Protein AF-0000000087529672 (afdb_homodimer)

Structure (mmCIF, N/CA/C/O backbone):
data_AF-0000000087529672-model_v1
#
loop_
_entity.id
_entity.type
_entity.pdbx_description
1 polymer 'Uncharacterized protein'
#
loop_
_atom_site.group_PDB
_atom_site.id
_atom_site.type_symbol
_atom_site.label_atom_id
_atom_site.label_alt_id
_atom_site.label_comp_id
_atom_site.label_asym_id
_atom_site.label_entity_id
_atom_site.label_seq_id
_atom_site.pdbx_PDB_ins_code
_atom_site.Cartn_x
_atom_site.Cartn_y
_atom_site.Cartn_z
_atom_site.occupancy
_atom_site.B_iso_or_equiv
_atom_site.auth_seq_id
_atom_site.auth_comp_id
_atom_site.auth_asym_id
_atom_site.auth_atom_id
_atom_site.pdbx_PDB_model_num
ATOM 1 N N . MET A 1 1 ? 18.375 24.797 23.125 1 77.94 1 MET A N 1
ATOM 2 C CA . MET A 1 1 ? 17.422 24.328 22.141 1 77.94 1 MET A CA 1
ATOM 3 C C . MET A 1 1 ? 18 23.172 21.328 1 77.94 1 MET A C 1
ATOM 5 O O . MET A 1 1 ? 19.188 23.156 21.031 1 77.94 1 MET A O 1
ATOM 9 N N . LYS A 1 2 ? 17.219 22.125 21.172 1 87.06 2 LYS A N 1
ATOM 10 C CA . LYS A 1 2 ? 17.656 21 20.344 1 87.06 2 LYS A CA 1
ATOM 11 C C . LYS A 1 2 ? 18.016 21.453 18.938 1 87.06 2 LYS A C 1
ATOM 13 O O . LYS A 1 2 ? 17.453 22.422 18.422 1 87.06 2 LYS A O 1
ATOM 18 N N . PRO A 1 3 ? 19.125 20.812 18.406 1 95 3 PRO A N 1
ATOM 19 C CA . PRO A 1 3 ? 19.344 21.078 16.984 1 95 3 PRO A CA 1
ATOM 20 C C . PRO A 1 3 ? 18.078 20.875 16.141 1 95 3 PRO A C 1
ATOM 22 O O . PRO A 1 3 ? 17.266 20.016 16.469 1 95 3 PRO A O 1
ATOM 25 N N . LEU A 1 4 ? 17.969 21.703 15.203 1 95.12 4 LEU A N 1
ATOM 26 C CA . LEU A 1 4 ? 16.734 21.734 14.406 1 95.12 4 LEU A CA 1
ATOM 27 C C . LEU A 1 4 ? 16.422 20.344 13.859 1 95.12 4 LEU A C 1
ATOM 29 O O . LEU A 1 4 ? 15.258 19.922 13.906 1 95.12 4 LEU A O 1
ATOM 33 N N . SER A 1 5 ? 17.438 19.578 13.344 1 93.94 5 SER A N 1
ATOM 34 C CA . SER A 1 5 ? 17.234 18.25 12.789 1 93.94 5 SER A CA 1
ATOM 35 C C . SER A 1 5 ? 16.656 17.297 13.836 1 93.94 5 SER A C 1
ATOM 37 O O . SER A 1 5 ? 15.773 16.484 13.531 1 93.94 5 SER A O 1
ATOM 39 N N . LYS A 1 6 ? 17.094 17.391 15.008 1 94.19 6 LYS A N 1
ATOM 40 C CA . LYS A 1 6 ? 16.609 16.562 16.109 1 94.19 6 LYS A CA 1
ATOM 41 C C . LYS A 1 6 ? 15.234 17 16.578 1 94.19 6 LYS A C 1
ATOM 43 O O . LYS A 1 6 ? 14.391 16.172 16.906 1 94.19 6 LYS A O 1
ATOM 48 N N . ASP A 1 7 ? 15.047 18.297 16.625 1 95.88 7 ASP A N 1
ATOM 49 C CA . ASP A 1 7 ? 13.766 18.844 17.031 1 95.88 7 ASP A CA 1
ATOM 50 C C . ASP A 1 7 ? 12.648 18.406 16.094 1 95.88 7 ASP A C 1
ATOM 52 O O . ASP A 1 7 ? 11.547 18.078 16.531 1 95.88 7 ASP A O 1
ATOM 56 N N . LEU A 1 8 ? 12.922 18.391 14.82 1 96.31 8 LEU A N 1
ATOM 57 C CA . LEU A 1 8 ? 11.961 17.969 13.805 1 96.31 8 LEU A CA 1
ATOM 58 C C . LEU A 1 8 ? 11.508 16.531 14.031 1 96.31 8 LEU A C 1
ATOM 60 O O . LEU A 1 8 ? 10.375 16.172 13.711 1 96.31 8 LEU A O 1
ATOM 64 N N . GLN A 1 9 ? 12.352 15.734 14.578 1 95.06 9 GLN A N 1
ATOM 65 C CA . GLN A 1 9 ? 12.086 14.312 14.773 1 95.06 9 GLN A CA 1
ATOM 66 C C . GLN A 1 9 ? 11.477 14.047 16.141 1 95.06 9 GLN A C 1
ATOM 68 O O . GLN A 1 9 ? 11.094 12.914 16.453 1 95.06 9 GLN A O 1
ATOM 73 N N . THR A 1 10 ? 11.438 15.078 16.969 1 95.94 10 THR A N 1
ATOM 74 C CA . THR A 1 10 ? 10.898 14.945 18.312 1 95.94 10 THR A CA 1
ATOM 75 C C . THR A 1 10 ? 9.398 15.211 18.328 1 95.94 10 THR A C 1
ATOM 77 O O . THR A 1 10 ? 8.93 16.203 17.766 1 95.94 10 THR A O 1
ATOM 80 N N . PRO A 1 11 ? 8.648 14.273 18.984 1 96.69 11 PRO A N 1
ATOM 81 C CA . PRO A 1 11 ? 7.203 14.5 19.094 1 96.69 11 PRO A CA 1
ATOM 82 C C . PRO A 1 11 ? 6.859 15.859 19.703 1 96.69 11 PRO A C 1
ATOM 84 O O . PRO A 1 11 ? 7.598 16.375 20.547 1 96.69 11 PRO A O 1
ATOM 87 N N . LYS A 1 12 ? 5.801 16.438 19.234 1 97.62 12 LYS A N 1
ATOM 88 C CA . LYS A 1 12 ? 5.297 17.719 19.766 1 97.62 12 LYS A CA 1
ATOM 89 C C . LYS A 1 12 ? 4.074 17.5 20.641 1 97.62 12 LYS A C 1
ATOM 91 O O . LYS A 1 12 ? 3.227 16.656 20.344 1 97.62 12 LYS A O 1
ATOM 96 N N . LYS A 1 13 ? 3.969 18.391 21.641 1 96.5 13 LYS A N 1
ATOM 97 C CA . LYS A 1 13 ? 2.896 18.188 22.609 1 96.5 13 LYS A CA 1
ATOM 98 C C . LYS A 1 13 ? 1.911 19.359 22.594 1 96.5 13 LYS A C 1
ATOM 100 O O . LYS A 1 13 ? 0.89 19.328 23.281 1 96.5 13 LYS A O 1
ATOM 105 N N . SER A 1 14 ? 2.279 20.359 21.859 1 97.94 14 SER A N 1
ATOM 106 C CA . SER A 1 14 ? 1.397 21.516 21.781 1 97.94 14 SER A CA 1
ATOM 107 C C . SER A 1 14 ? 1.513 22.203 20.422 1 97.94 14 SER A C 1
ATOM 109 O O . SER A 1 14 ? 2.504 22.016 19.703 1 97.94 14 SER A O 1
ATOM 111 N N . LEU A 1 15 ? 0.518 22.969 20.109 1 98.38 15 LEU A N 1
ATOM 112 C CA . LEU A 1 15 ? 0.558 23.75 18.875 1 98.38 15 LEU A CA 1
ATOM 113 C C . LEU A 1 15 ? 1.684 24.781 18.922 1 98.38 15 LEU A C 1
ATOM 115 O O . LEU A 1 15 ? 2.281 25.094 17.875 1 98.38 15 LEU A O 1
ATOM 119 N N . GLU A 1 16 ? 1.915 25.234 20.062 1 98.12 16 GLU A N 1
ATOM 120 C CA . GLU A 1 16 ? 3.006 26.203 20.234 1 98.12 16 GLU A CA 1
ATOM 121 C C . GLU A 1 16 ? 4.344 25.578 19.844 1 98.12 16 GLU A C 1
ATOM 123 O O . GLU A 1 16 ? 5.176 26.234 19.203 1 98.12 16 GLU A O 1
ATOM 128 N N . GLU A 1 17 ? 4.535 24.344 20.234 1 98.25 17 GLU A N 1
ATOM 129 C CA . GLU A 1 17 ? 5.762 23.656 19.859 1 98.25 17 GLU A CA 1
ATOM 130 C C . GLU A 1 17 ? 5.859 23.5 18.344 1 98.25 17 GLU A C 1
ATOM 132 O O . GLU A 1 17 ? 6.945 23.641 17.766 1 98.25 17 GLU A O 1
ATOM 137 N N . PHE A 1 18 ? 4.773 23.266 17.75 1 98.69 18 PHE A N 1
ATOM 138 C CA . PHE A 1 18 ? 4.73 23.188 16.297 1 98.69 18 PHE A CA 1
ATOM 139 C C . PHE A 1 18 ? 5.059 24.547 15.664 1 98.69 18 PHE A C 1
ATOM 141 O O . PHE A 1 18 ? 5.816 24.609 14.695 1 98.69 18 PHE A O 1
ATOM 148 N N . SER A 1 19 ? 4.457 25.578 16.188 1 98.69 19 SER A N 1
ATOM 149 C CA . SER A 1 19 ? 4.723 26.922 15.695 1 98.69 19 SER A CA 1
ATOM 150 C C . SER A 1 19 ? 6.203 27.266 15.805 1 98.69 19 SER A C 1
ATOM 152 O O . SER A 1 19 ? 6.793 27.812 14.875 1 98.69 19 SER A O 1
ATOM 154 N N . ASN A 1 20 ? 6.746 26.938 16.906 1 98.19 20 ASN A N 1
ATOM 155 C CA . ASN A 1 20 ? 8.148 27.266 17.156 1 98.19 20 ASN A CA 1
ATOM 156 C C . ASN A 1 20 ? 9.07 26.562 16.156 1 98.19 20 ASN A C 1
ATOM 158 O O . ASN A 1 20 ? 9.953 27.188 15.578 1 98.19 20 ASN A O 1
ATOM 162 N N . VAL A 1 21 ? 8.875 25.281 16 1 98.19 21 VAL A N 1
ATOM 163 C CA . VAL A 1 21 ? 9.742 24.547 15.094 1 98.19 21 VAL A CA 1
ATOM 164 C C . VAL A 1 21 ? 9.531 25.047 13.664 1 98.19 21 VAL A C 1
ATOM 166 O O . VAL A 1 21 ? 10.477 25.094 12.867 1 98.19 21 VAL A O 1
ATOM 169 N N . THR A 1 22 ? 8.336 25.422 13.312 1 98.69 22 THR A N 1
ATOM 170 C CA . THR A 1 22 ? 8.031 25.984 12 1 98.69 22 THR A CA 1
ATOM 171 C C . THR A 1 22 ? 8.82 27.266 11.758 1 98.69 22 THR A C 1
ATOM 173 O O . THR A 1 22 ? 9.453 27.406 10.711 1 98.69 22 THR A O 1
ATOM 176 N N . LYS A 1 23 ? 8.805 28.109 12.703 1 98.31 23 LYS A N 1
ATOM 177 C CA . LYS A 1 23 ? 9.539 29.375 12.594 1 98.31 23 LYS A CA 1
ATOM 178 C C . LYS A 1 23 ? 11.031 29.125 12.422 1 98.31 23 LYS A C 1
ATOM 180 O O . LYS A 1 23 ? 11.695 29.828 11.648 1 98.31 23 LYS A O 1
ATOM 185 N N . ARG A 1 24 ? 11.469 28.156 13.117 1 97.88 24 ARG A N 1
ATOM 186 C CA . ARG A 1 24 ? 12.883 27.828 12.984 1 97.88 24 ARG A CA 1
ATOM 187 C C . ARG A 1 24 ? 13.203 27.359 11.578 1 97.88 24 ARG A C 1
ATOM 189 O O . ARG A 1 24 ? 14.234 27.734 11.008 1 97.88 24 ARG A O 1
ATOM 196 N N . VAL A 1 25 ? 12.383 26.531 11.039 1 98.06 25 VAL A N 1
ATOM 197 C CA . VAL A 1 25 ? 12.602 26.047 9.68 1 98.06 25 VAL A CA 1
ATOM 198 C C . VAL A 1 25 ? 12.539 27.219 8.695 1 98.06 25 VAL A C 1
ATOM 200 O O . VAL A 1 25 ? 13.422 27.359 7.848 1 98.06 25 VAL A O 1
ATOM 203 N N . LEU A 1 26 ? 11.5 28.016 8.82 1 98.19 26 LEU A N 1
ATOM 204 C CA . LEU A 1 26 ? 11.32 29.156 7.926 1 98.19 26 LEU A CA 1
ATOM 205 C C . LEU A 1 26 ? 12.516 30.109 8 1 98.19 26 LEU A C 1
ATOM 207 O O . LEU A 1 26 ? 12.93 30.656 6.984 1 98.19 26 LEU A O 1
ATOM 211 N N . GLY A 1 27 ? 13.031 30.266 9.164 1 96.62 27 GLY A N 1
ATOM 212 C CA . GLY A 1 27 ? 14.203 31.109 9.352 1 96.62 27 GLY A CA 1
ATOM 213 C C . GLY A 1 27 ? 15.453 30.547 8.711 1 96.62 27 GLY A C 1
ATOM 214 O O . GLY A 1 27 ? 16.359 31.281 8.344 1 96.62 27 GLY A O 1
ATOM 215 N N . HIS A 1 28 ? 15.492 29.25 8.531 1 95.5 28 HIS A N 1
ATOM 216 C CA . HIS A 1 28 ? 16.672 28.562 8.008 1 95.5 28 HIS A CA 1
ATOM 217 C C . HIS A 1 28 ? 16.594 28.422 6.492 1 95.5 28 HIS A C 1
ATOM 219 O O . HIS A 1 28 ? 17.609 28.203 5.836 1 95.5 28 HIS A O 1
ATOM 225 N N . LEU A 1 29 ? 15.453 28.5 5.902 1 95.38 29 LEU A N 1
ATOM 226 C CA . LEU A 1 29 ? 15.203 28.172 4.504 1 95.38 29 LEU A CA 1
ATOM 227 C C . LEU A 1 29 ? 16.031 29.078 3.586 1 95.38 29 LEU A C 1
ATOM 229 O O . LEU A 1 29 ? 16.641 28.594 2.623 1 95.38 29 LEU A O 1
ATOM 233 N N . PRO A 1 30 ? 16.156 30.422 3.898 1 94 30 PRO A N 1
ATOM 234 C CA . PRO A 1 30 ? 16.938 31.297 3.01 1 94 30 PRO A CA 1
ATOM 235 C C . PRO A 1 30 ? 18.406 30.875 2.922 1 94 30 PRO A C 1
ATOM 237 O O . PRO A 1 30 ? 19.047 31.109 1.896 1 94 30 PRO A O 1
ATOM 240 N N . ASP A 1 31 ? 18.875 30.219 3.885 1 93.25 31 ASP A N 1
ATOM 241 C CA . ASP A 1 31 ? 20.281 29.828 3.932 1 93.25 31 ASP A CA 1
ATOM 242 C C . ASP A 1 31 ? 20.516 28.5 3.236 1 93.25 31 ASP A C 1
ATOM 244 O O . ASP A 1 31 ? 21.625 28.203 2.779 1 93.25 31 ASP A O 1
ATOM 248 N N . ILE A 1 32 ? 19.5 27.688 3.186 1 93.31 32 ILE A N 1
ATOM 249 C CA . ILE A 1 32 ? 19.672 26.328 2.701 1 93.31 32 ILE A CA 1
ATOM 250 C C . ILE A 1 32 ? 19.25 26.234 1.235 1 93.31 32 ILE A C 1
ATOM 252 O O . ILE A 1 32 ? 19.828 25.469 0.463 1 93.31 32 ILE A O 1
ATOM 256 N N . VAL A 1 33 ? 18.328 27 0.812 1 96.06 33 VAL A N 1
ATOM 257 C CA . VAL A 1 33 ? 17.719 26.875 -0.513 1 96.06 33 VAL A CA 1
ATOM 258 C C . VAL A 1 33 ? 18.516 27.719 -1.518 1 96.06 33 VAL A C 1
ATOM 260 O O . VAL A 1 33 ? 18.719 28.906 -1.316 1 96.06 33 VAL A O 1
ATOM 263 N N . SER A 1 34 ? 18.922 27.094 -2.562 1 95.81 34 SER A N 1
ATOM 264 C CA . SER A 1 34 ? 19.688 27.766 -3.611 1 95.81 34 SER A CA 1
ATOM 265 C C . SER A 1 34 ? 18.812 28.047 -4.832 1 95.81 34 SER A C 1
ATOM 267 O O . SER A 1 34 ? 19.031 29.016 -5.555 1 95.81 34 SER A O 1
ATOM 269 N N . GLU A 1 35 ? 17.859 27.141 -5.078 1 95.25 35 GLU A N 1
ATOM 270 C CA . GLU A 1 35 ? 17.031 27.25 -6.273 1 95.25 35 GLU A CA 1
ATOM 271 C C . GLU A 1 35 ? 15.562 26.953 -5.961 1 95.25 35 GLU A C 1
ATOM 273 O O . GLU A 1 35 ? 15.258 26.234 -5.008 1 95.25 35 GLU A O 1
ATOM 278 N N . ARG A 1 36 ? 14.766 27.562 -6.73 1 95.81 36 ARG A N 1
ATOM 279 C CA . ARG A 1 36 ? 13.32 27.359 -6.688 1 95.81 36 ARG A CA 1
ATOM 280 C C . ARG A 1 36 ? 12.75 27.141 -8.086 1 95.81 36 ARG A C 1
ATOM 282 O O . ARG A 1 36 ? 13.094 27.875 -9.016 1 95.81 36 ARG A O 1
ATOM 289 N N . ALA A 1 37 ? 11.984 26.109 -8.188 1 96.62 37 ALA A N 1
ATOM 290 C CA . ALA A 1 37 ? 11.312 25.844 -9.461 1 96.62 37 ALA A CA 1
ATOM 291 C C . ALA A 1 37 ? 9.797 25.781 -9.289 1 96.62 37 ALA A C 1
ATOM 293 O O . ALA A 1 37 ? 9.289 24.984 -8.508 1 96.62 37 ALA A O 1
ATOM 294 N N . ALA A 1 38 ? 9.094 26.656 -10.016 1 96.75 38 ALA A N 1
ATOM 295 C CA . ALA A 1 38 ? 7.637 26.672 -9.953 1 96.75 38 ALA A CA 1
ATOM 296 C C . ALA A 1 38 ? 7.027 25.766 -11.016 1 96.75 38 ALA A C 1
ATOM 298 O O . ALA A 1 38 ? 7.512 25.719 -12.148 1 96.75 38 ALA A O 1
ATOM 299 N N . THR A 1 39 ? 6.055 24.938 -10.594 1 96.75 39 THR A N 1
ATOM 300 C CA . THR A 1 39 ? 5.371 24.047 -11.531 1 96.75 39 THR A CA 1
ATOM 301 C C . THR A 1 39 ? 3.947 23.766 -11.055 1 96.75 39 THR A C 1
ATOM 303 O O . THR A 1 39 ? 3.742 23.328 -9.922 1 96.75 39 THR A O 1
ATOM 306 N N . ARG A 1 40 ? 2.883 24.016 -11.758 1 95.44 40 ARG A N 1
ATOM 307 C CA . ARG A 1 40 ? 1.481 23.656 -11.57 1 95.44 40 ARG A CA 1
ATOM 308 C C . ARG A 1 40 ? 0.99 24.078 -10.188 1 95.44 40 ARG A C 1
ATOM 310 O O . ARG A 1 40 ? 0.337 23.297 -9.492 1 95.44 40 ARG A O 1
ATOM 317 N N . GLY A 1 41 ? 1.46 25.234 -9.742 1 96.62 41 GLY A N 1
ATOM 318 C CA . GLY A 1 41 ? 0.983 25.797 -8.492 1 96.62 41 GLY A CA 1
ATOM 319 C C . GLY A 1 41 ? 1.813 25.375 -7.293 1 96.62 41 GLY A C 1
ATOM 320 O O . GLY A 1 41 ? 1.481 25.703 -6.152 1 96.62 41 GLY A O 1
ATOM 321 N N . TYR A 1 42 ? 2.902 24.672 -7.586 1 98.12 42 TYR A N 1
ATOM 322 C CA . TYR A 1 42 ? 3.811 24.219 -6.535 1 98.12 42 TYR A CA 1
ATOM 323 C C . TYR A 1 42 ? 5.211 24.781 -6.754 1 98.12 42 TYR A C 1
ATOM 325 O O . TYR A 1 42 ? 5.551 25.219 -7.855 1 98.12 42 TYR A O 1
ATOM 333 N N . ILE A 1 43 ? 5.953 24.781 -5.688 1 97.94 43 ILE A N 1
ATOM 334 C CA . ILE A 1 43 ? 7.355 25.188 -5.73 1 97.94 43 ILE A CA 1
ATOM 335 C C . ILE A 1 43 ? 8.234 24.047 -5.246 1 97.94 43 ILE A C 1
ATOM 337 O O . ILE A 1 43 ? 7.973 23.438 -4.199 1 97.94 43 ILE A O 1
ATOM 341 N N . ILE A 1 44 ? 9.188 23.719 -6.043 1 97.62 44 ILE A N 1
ATOM 342 C CA . ILE A 1 44 ? 10.195 22.75 -5.637 1 97.62 44 ILE A CA 1
ATOM 343 C C . ILE A 1 44 ? 11.461 23.469 -5.188 1 97.62 44 ILE A C 1
ATOM 345 O O . ILE A 1 44 ? 12.062 24.219 -5.961 1 97.62 44 ILE A O 1
ATOM 349 N N . LEU A 1 45 ? 11.789 23.281 -3.957 1 97.06 45 LEU A N 1
ATOM 350 C CA . LEU A 1 45 ? 13 23.891 -3.398 1 97.06 45 LEU A CA 1
ATOM 351 C C . LEU A 1 45 ? 14.18 22.922 -3.521 1 97.06 45 LEU A C 1
ATOM 353 O O . LEU A 1 45 ? 14.031 21.719 -3.328 1 97.06 45 LEU A O 1
ATOM 357 N N . SER A 1 46 ? 15.336 23.453 -3.85 1 96.69 46 SER A N 1
ATOM 358 C CA . SER A 1 46 ? 16.531 22.625 -3.91 1 96.69 46 SER A CA 1
ATOM 359 C C . SER A 1 46 ? 17.75 23.359 -3.346 1 96.69 46 SER A C 1
ATOM 361 O O . SER A 1 46 ? 17.75 24.594 -3.268 1 96.69 46 SER A O 1
ATOM 363 N N . SER A 1 47 ? 18.594 22.594 -2.807 1 94.75 47 SER A N 1
ATOM 364 C CA . SER A 1 47 ? 19.891 23.047 -2.324 1 94.75 47 SER A CA 1
ATOM 365 C C . SER A 1 47 ? 21.031 22.453 -3.148 1 94.75 47 SER A C 1
ATOM 367 O O . SER A 1 47 ? 21.094 21.234 -3.33 1 94.75 47 SER A O 1
ATOM 369 N N . VAL A 1 48 ? 21.828 23.344 -3.688 1 91.31 48 VAL A N 1
ATOM 370 C CA . VAL A 1 48 ? 23 22.891 -4.445 1 91.31 48 VAL A CA 1
ATOM 371 C C . VAL A 1 48 ? 24.281 23.219 -3.678 1 91.31 48 VAL A C 1
ATOM 373 O O . VAL A 1 48 ? 24.609 24.391 -3.482 1 91.31 48 VAL A O 1
ATOM 376 N N . VAL A 1 49 ? 24.938 22.219 -3.207 1 85.19 49 VAL A N 1
ATOM 377 C CA . VAL A 1 49 ? 26.188 22.406 -2.482 1 85.19 49 VAL A CA 1
ATOM 378 C C . VAL A 1 49 ? 27.266 21.516 -3.104 1 85.19 49 VAL A C 1
ATOM 380 O O . VAL A 1 49 ? 27.125 20.297 -3.16 1 85.19 49 VAL A O 1
ATOM 383 N N . ALA A 1 50 ? 28.344 22.078 -3.529 1 87.62 50 ALA A N 1
ATOM 384 C CA . ALA A 1 50 ? 29.516 21.391 -4.078 1 87.62 50 ALA A CA 1
ATOM 385 C C . ALA A 1 50 ? 29.109 20.375 -5.137 1 87.62 50 ALA A C 1
ATOM 387 O O . ALA A 1 50 ? 29.547 19.219 -5.094 1 87.62 50 ALA A O 1
ATOM 388 N N . GLY A 1 51 ? 28.156 20.719 -5.941 1 84.38 51 GLY A N 1
ATOM 389 C CA . GLY A 1 51 ? 27.781 19.891 -7.078 1 84.38 51 GLY A CA 1
ATOM 390 C C . GLY A 1 51 ? 26.703 18.875 -6.75 1 84.38 51 GLY A C 1
ATOM 391 O O . GLY A 1 51 ? 26.234 18.156 -7.633 1 84.38 51 GLY A O 1
ATOM 392 N N . THR A 1 52 ? 26.375 18.719 -5.465 1 86.62 52 THR A N 1
ATOM 393 C CA . THR A 1 52 ? 25.297 17.812 -5.062 1 86.62 52 THR A CA 1
ATOM 394 C C . THR A 1 52 ? 24 18.562 -4.816 1 86.62 52 THR A C 1
ATOM 396 O O . THR A 1 52 ? 24 19.625 -4.176 1 86.62 52 THR A O 1
ATOM 399 N N . SER A 1 53 ? 22.969 18.031 -5.426 1 90.5 53 SER A N 1
ATOM 400 C CA . SER A 1 53 ? 21.672 18.672 -5.273 1 90.5 53 SER A CA 1
ATOM 401 C C . SER A 1 53 ? 20.75 17.859 -4.363 1 90.5 53 SER A C 1
ATOM 403 O O . SER A 1 53 ? 20.719 16.641 -4.449 1 90.5 53 SER A O 1
ATOM 405 N N . LYS A 1 54 ? 20.172 18.578 -3.408 1 91.94 54 LYS A N 1
ATOM 406 C CA . LYS A 1 54 ? 19.109 18.016 -2.582 1 91.94 54 LYS A CA 1
ATOM 407 C C . LYS A 1 54 ? 17.781 18.734 -2.84 1 91.94 54 LYS A C 1
ATOM 409 O O . LYS A 1 54 ? 17.75 19.953 -3.006 1 91.94 54 LYS A O 1
ATOM 414 N N . PHE A 1 55 ? 16.75 17.969 -2.963 1 94.44 55 PHE A N 1
ATOM 415 C CA . PHE A 1 55 ? 15.445 18.531 -3.268 1 94.44 55 PHE A CA 1
ATOM 416 C C . PHE A 1 55 ? 14.477 18.328 -2.105 1 94.44 55 PHE A C 1
ATOM 418 O O . PHE A 1 55 ? 14.516 17.281 -1.44 1 94.44 55 PHE A O 1
ATOM 425 N N . ALA A 1 56 ? 13.68 19.297 -1.89 1 95.12 56 ALA A N 1
ATOM 426 C CA . ALA A 1 56 ? 12.586 19.141 -0.94 1 95.12 56 ALA A CA 1
ATOM 427 C C . ALA A 1 56 ? 11.297 18.734 -1.653 1 95.12 56 ALA A C 1
ATOM 429 O O . ALA A 1 56 ? 11.195 18.859 -2.877 1 95.12 56 ALA A O 1
ATOM 430 N N . ARG A 1 57 ? 10.375 18.266 -0.888 1 95.31 57 ARG A N 1
ATOM 431 C CA . ARG A 1 57 ? 9.031 18 -1.395 1 95.31 57 ARG A CA 1
ATOM 432 C C . ARG A 1 57 ? 8.398 19.266 -1.964 1 95.31 57 ARG A C 1
ATOM 434 O O . ARG A 1 57 ? 8.695 20.375 -1.508 1 95.31 57 ARG A O 1
ATOM 441 N N . PRO A 1 58 ? 7.586 19.125 -2.943 1 97.56 58 PRO A N 1
ATOM 442 C CA . PRO A 1 58 ? 6.906 20.297 -3.486 1 97.56 58 PRO A CA 1
ATOM 443 C C . PRO A 1 58 ? 5.957 20.953 -2.48 1 97.56 58 PRO A C 1
ATOM 445 O O . PRO A 1 58 ? 5.285 20.25 -1.72 1 97.56 58 PRO A O 1
ATOM 448 N N . ILE A 1 59 ? 5.914 22.219 -2.549 1 97.69 59 ILE A N 1
ATOM 449 C CA . ILE A 1 59 ? 5.074 22.969 -1.621 1 97.69 59 ILE A CA 1
ATOM 450 C C . ILE A 1 59 ? 4.051 23.781 -2.402 1 97.69 59 ILE A C 1
ATOM 452 O O . ILE A 1 59 ? 4.371 24.359 -3.441 1 97.69 59 ILE A O 1
ATOM 456 N N . ASN A 1 60 ? 2.822 23.75 -2.002 1 98.38 60 ASN A N 1
ATOM 457 C CA . ASN A 1 60 ? 1.764 24.547 -2.604 1 98.38 60 ASN A CA 1
ATOM 458 C C . ASN A 1 60 ? 1.972 26.031 -2.344 1 98.38 60 ASN A C 1
ATOM 460 O O . ASN A 1 60 ? 1.937 26.484 -1.194 1 98.38 60 ASN A O 1
ATOM 464 N N . GLU A 1 61 ? 2.098 26.797 -3.391 1 97.06 61 GLU A N 1
ATOM 465 C CA . GLU A 1 61 ? 2.479 28.203 -3.279 1 97.06 61 GLU A CA 1
ATOM 466 C C . GLU A 1 61 ? 1.352 29.031 -2.674 1 97.06 61 GLU A C 1
ATOM 468 O O . GLU A 1 61 ? 1.602 30.062 -2.055 1 97.06 61 GLU A O 1
ATOM 473 N N . LYS A 1 62 ? 0.174 28.625 -2.846 1 97.38 62 LYS A N 1
ATOM 474 C CA . LYS A 1 62 ? -0.976 29.375 -2.365 1 97.38 62 LYS A CA 1
ATOM 475 C C . LYS A 1 62 ? -1.192 29.172 -0.87 1 97.38 62 LYS A C 1
ATOM 477 O O . LYS A 1 62 ? -1.766 30.016 -0.191 1 97.38 62 LYS A O 1
ATOM 482 N N . LEU A 1 63 ? -0.735 28.062 -0.358 1 98.62 63 LEU A N 1
ATOM 483 C CA . LEU A 1 63 ? -1.011 27.719 1.03 1 98.62 63 LEU A CA 1
ATOM 484 C C . LEU A 1 63 ? 0.199 28 1.915 1 98.62 63 LEU A C 1
ATOM 486 O O . LEU A 1 63 ? 0.052 28.5 3.033 1 98.62 63 LEU A O 1
ATOM 490 N N . PHE A 1 64 ? 1.334 27.766 1.435 1 98.81 64 PHE A N 1
ATOM 491 C CA . PHE A 1 64 ? 2.539 27.812 2.254 1 98.81 64 PHE A CA 1
ATOM 492 C C . PHE A 1 64 ? 2.949 29.266 2.521 1 98.81 64 PHE A C 1
ATOM 494 O O . PHE A 1 64 ? 3.033 30.062 1.594 1 98.81 64 PHE A O 1
ATOM 501 N N . ILE A 1 65 ? 3.184 29.531 3.742 1 98.69 65 ILE A N 1
ATOM 502 C CA . ILE A 1 65 ? 3.645 30.844 4.16 1 98.69 65 ILE A CA 1
ATOM 503 C C . ILE A 1 65 ? 5.164 30.828 4.328 1 98.69 65 ILE A C 1
ATOM 505 O O . ILE A 1 65 ? 5.68 30.25 5.281 1 98.69 65 ILE A O 1
ATOM 509 N N . PHE A 1 66 ? 5.855 31.578 3.557 1 97.38 66 PHE A N 1
ATOM 510 C CA . PHE A 1 66 ? 7.309 31.469 3.502 1 97.38 66 PHE A CA 1
ATOM 511 C C . PHE A 1 66 ? 7.957 32.375 4.547 1 97.38 66 PHE A C 1
ATOM 513 O O . PHE A 1 66 ? 9.031 32.062 5.062 1 97.38 66 PHE A O 1
ATOM 520 N N . GLU A 1 67 ? 7.328 33.438 4.773 1 97.06 67 GLU A N 1
ATOM 521 C CA . GLU A 1 67 ? 7.953 34.438 5.648 1 97.06 67 GLU A CA 1
ATOM 522 C C . GLU A 1 67 ? 7.594 34.188 7.109 1 97.06 67 GLU A C 1
ATOM 524 O O . GLU A 1 67 ? 6.414 34.094 7.457 1 97.06 67 GLU A O 1
ATOM 529 N N . CYS A 1 68 ? 8.586 34.188 7.898 1 97.12 68 CYS A N 1
ATOM 530 C CA . CYS A 1 68 ? 8.43 33.875 9.32 1 97.12 68 CYS A CA 1
ATOM 531 C C . CYS A 1 68 ? 7.461 34.844 9.977 1 97.12 68 CYS A C 1
ATOM 533 O O . CYS A 1 68 ? 6.582 34.438 10.734 1 97.12 68 CYS A O 1
ATOM 535 N N . SER A 1 69 ? 7.613 36.125 9.703 1 97.31 69 SER A N 1
ATOM 536 C CA . SER A 1 69 ? 6.762 37.125 10.312 1 97.31 69 SER A CA 1
ATOM 537 C C . SER A 1 69 ? 5.309 36.969 9.875 1 97.31 69 SER A C 1
ATOM 539 O O . SER A 1 69 ? 4.395 37.094 10.688 1 97.31 69 SER A O 1
ATOM 541 N N . ALA A 1 70 ? 5.141 36.719 8.625 1 98.38 70 ALA A N 1
ATOM 542 C CA . ALA A 1 70 ? 3.793 36.469 8.109 1 98.38 70 ALA A CA 1
ATOM 543 C C . ALA A 1 70 ? 3.162 35.25 8.758 1 98.38 70 ALA A C 1
ATOM 545 O O . ALA A 1 70 ? 1.98 35.25 9.109 1 98.38 70 ALA A O 1
ATOM 546 N N . PHE A 1 71 ? 3.98 34.219 8.953 1 98.81 71 PHE A N 1
ATOM 547 C CA . PHE A 1 71 ? 3.486 33 9.594 1 98.81 71 PHE A CA 1
ATOM 548 C C . PHE A 1 71 ? 3.051 33.281 11.031 1 98.81 71 PHE A C 1
ATOM 550 O O . PHE A 1 71 ? 2.002 32.812 11.469 1 98.81 71 PHE A O 1
ATOM 557 N N . ASP A 1 72 ? 3.846 34.031 11.695 1 98.25 72 ASP A N 1
ATOM 558 C CA . ASP A 1 72 ? 3.539 34.344 13.078 1 98.25 72 ASP A CA 1
ATOM 559 C C . ASP A 1 72 ? 2.189 35.062 13.195 1 98.25 72 ASP A C 1
ATOM 561 O O . ASP A 1 72 ? 1.399 34.75 14.086 1 98.25 72 ASP A O 1
ATOM 565 N N . LEU A 1 73 ? 1.956 35.969 12.312 1 98.5 73 LEU A N 1
ATOM 566 C CA . LEU A 1 73 ? 0.697 36.688 12.297 1 98.5 73 LEU A CA 1
ATOM 567 C C . LEU A 1 73 ? -0.472 35.75 11.984 1 98.5 73 LEU A C 1
ATOM 569 O O . LEU A 1 73 ? -1.501 35.812 12.656 1 98.5 73 LEU A O 1
ATOM 573 N N . GLU A 1 74 ? -0.338 34.969 10.992 1 98.81 74 GLU A N 1
ATOM 574 C CA . GLU A 1 74 ? -1.405 34.062 10.594 1 98.81 74 GLU A CA 1
ATOM 575 C C . GLU A 1 74 ? -1.66 33 11.664 1 98.81 74 GLU A C 1
ATOM 577 O O . GLU A 1 74 ? -2.797 32.562 11.859 1 98.81 74 GLU A O 1
ATOM 582 N N . TYR A 1 75 ? -0.591 32.625 12.344 1 98.81 75 TYR A N 1
ATOM 583 C CA . TYR A 1 75 ? -0.729 31.656 13.422 1 98.81 75 TYR A CA 1
ATOM 584 C C . TYR A 1 75 ? -1.566 32.219 14.562 1 98.81 75 TYR A C 1
ATOM 586 O O . TYR A 1 75 ? -2.416 31.531 15.125 1 98.81 75 TYR A O 1
ATOM 594 N N . LYS A 1 76 ? -1.328 33.438 14.914 1 98.62 76 LYS A N 1
ATOM 595 C CA . LYS A 1 76 ? -2.131 34.094 15.938 1 98.62 76 LYS A CA 1
ATOM 596 C C . LYS A 1 76 ? -3.596 34.188 15.523 1 98.62 76 LYS A C 1
ATOM 598 O O . LYS A 1 76 ? -4.492 33.969 16.344 1 98.62 76 LYS A O 1
ATOM 603 N N . LYS A 1 77 ? -3.814 34.531 14.297 1 98.69 77 LYS A N 1
ATOM 604 C CA . LYS A 1 77 ? -5.176 34.531 13.773 1 98.69 77 LYS A CA 1
ATOM 605 C C . LYS A 1 77 ? -5.809 33.156 13.859 1 98.69 77 LYS A C 1
ATOM 607 O O . LYS A 1 77 ? -6.977 33.031 14.227 1 98.69 77 LYS A O 1
ATOM 612 N N . PHE A 1 78 ? -5.035 32.188 13.516 1 98.75 78 PHE A N 1
ATOM 613 C CA . PHE A 1 78 ? -5.477 30.812 13.555 1 98.75 78 PHE A CA 1
ATOM 614 C C . PHE A 1 78 ? -5.945 30.438 14.961 1 98.75 78 PHE A C 1
ATOM 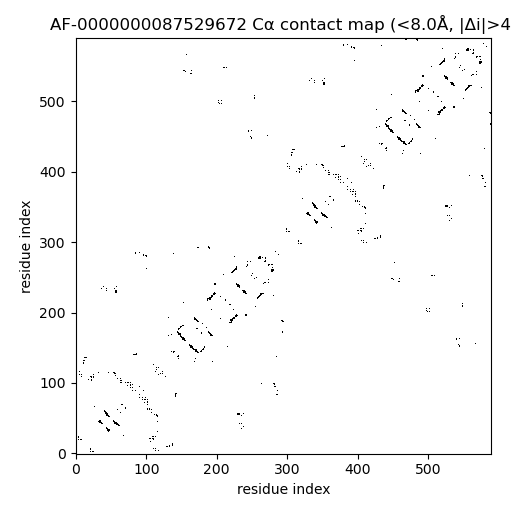616 O O . PHE A 1 78 ? -7.016 29.844 15.125 1 98.75 78 PHE A O 1
ATOM 623 N N . LEU A 1 79 ? -5.16 30.797 15.938 1 98.5 79 LEU A N 1
ATOM 624 C CA . LEU A 1 79 ? -5.539 30.5 17.312 1 98.5 79 LEU A CA 1
ATOM 625 C C . LEU A 1 79 ? -6.848 31.203 17.688 1 98.5 79 LEU A C 1
ATOM 627 O O . LEU A 1 79 ? -7.691 30.641 18.375 1 98.5 79 LEU A O 1
ATOM 631 N N . SER A 1 80 ? -6.953 32.406 17.203 1 98.25 80 SER A N 1
ATOM 632 C CA . SER A 1 80 ? -8.188 33.156 17.422 1 98.25 80 SER A CA 1
ATOM 633 C C . SER A 1 80 ? -9.375 32.469 16.766 1 98.25 80 SER A C 1
ATOM 635 O O . SER A 1 80 ? -10.469 32.406 17.328 1 98.25 80 SER A O 1
ATOM 637 N N . ILE A 1 81 ? -9.195 32.031 15.602 1 98.62 81 ILE A N 1
ATOM 638 C CA . ILE A 1 81 ? -10.242 31.328 14.859 1 98.62 81 ILE A CA 1
ATOM 639 C C . ILE A 1 81 ? -10.648 30.062 15.594 1 98.62 81 ILE A C 1
ATOM 641 O O . ILE A 1 81 ? -11.836 29.734 15.688 1 98.62 81 ILE A O 1
ATOM 645 N N . ILE A 1 82 ? -9.672 29.312 16.125 1 98.06 82 ILE A N 1
ATOM 646 C CA . ILE A 1 82 ? -9.961 28.141 16.922 1 98.06 82 ILE A CA 1
ATOM 647 C C . ILE A 1 82 ? -10.898 28.5 18.078 1 98.06 82 ILE A C 1
ATOM 649 O O . ILE A 1 82 ? -11.852 27.781 18.359 1 98.06 82 ILE A O 1
ATOM 653 N N . GLY A 1 83 ? -10.609 29.625 18.688 1 97.06 83 GLY A N 1
ATOM 654 C CA . GLY A 1 83 ? -11.492 30.109 19.734 1 97.06 83 GLY A CA 1
ATOM 655 C C . GLY A 1 83 ? -12.906 30.391 19.25 1 97.06 83 GLY A C 1
ATOM 656 O O . GLY A 1 83 ? -13.875 30.062 19.938 1 97.06 83 GLY A O 1
ATOM 657 N N . LYS A 1 84 ? -12.984 30.953 18.078 1 97.38 84 LYS A N 1
ATOM 658 C CA . LYS A 1 84 ? -14.289 31.234 17.469 1 97.38 84 LYS A CA 1
ATOM 659 C C . LYS A 1 84 ? -15.062 29.938 17.234 1 97.38 84 LYS A C 1
ATOM 661 O O . LYS A 1 84 ? -16.266 29.875 17.5 1 97.38 84 LYS A O 1
ATOM 666 N N . ILE A 1 85 ? -14.391 28.984 16.75 1 97.56 85 ILE A N 1
ATOM 667 C CA . ILE A 1 85 ? -15.008 27.703 16.422 1 97.56 85 ILE A CA 1
ATOM 668 C C . ILE A 1 85 ? -15.516 27.047 17.703 1 97.56 85 ILE A C 1
ATOM 670 O O . ILE A 1 85 ? -16.641 26.531 17.75 1 97.56 85 ILE A O 1
ATOM 674 N N . LYS A 1 86 ? -14.758 27.094 18.719 1 93.88 86 LYS A N 1
ATOM 675 C CA . LYS A 1 86 ? -15.133 26.531 20.016 1 93.88 86 LYS A CA 1
ATOM 676 C C . LYS A 1 86 ? -16.391 27.203 20.547 1 93.88 86 LYS A C 1
ATOM 678 O O . LYS A 1 86 ? -17.234 26.547 21.156 1 93.88 86 LYS A O 1
ATOM 683 N N . ALA A 1 87 ? -16.453 28.469 20.281 1 94.06 87 ALA A N 1
ATOM 684 C CA . ALA A 1 87 ? -17.594 29.25 20.75 1 94.06 87 ALA A CA 1
ATOM 685 C C . ALA A 1 87 ? -18.781 29.141 19.797 1 94.06 87 ALA A C 1
ATOM 687 O O . ALA A 1 87 ? -19.797 29.797 19.984 1 94.06 87 ALA A O 1
ATOM 688 N N . ARG A 1 88 ? -18.641 28.406 18.734 1 92.12 88 ARG A N 1
ATOM 689 C CA . ARG A 1 88 ? -19.688 28.156 17.75 1 92.12 88 ARG A CA 1
ATOM 690 C C . ARG A 1 88 ? -20.094 29.453 17.047 1 92.12 88 ARG A C 1
ATOM 692 O O . ARG A 1 88 ? -21.281 29.703 16.844 1 92.12 88 ARG A O 1
ATOM 699 N N . THR A 1 89 ? -19.031 30.188 16.75 1 92.56 89 THR A N 1
ATOM 700 C CA . THR A 1 89 ? -19.266 31.422 16.016 1 92.56 89 THR A CA 1
ATOM 701 C C . THR A 1 89 ? -18.922 31.25 14.539 1 92.56 89 THR A C 1
ATOM 703 O O . THR A 1 89 ? -18.141 30.359 14.18 1 92.56 89 THR A O 1
ATOM 706 N N . PHE A 1 90 ? -19.453 32.031 13.766 1 92.31 90 PHE A N 1
ATOM 707 C CA . PHE A 1 90 ? -19.312 31.969 12.312 1 92.31 90 PHE A CA 1
ATOM 708 C C . PHE A 1 90 ? -17.859 32.156 11.898 1 92.31 90 PHE A C 1
ATOM 710 O O . PHE A 1 90 ? -17.156 33 12.461 1 92.31 90 PHE A O 1
ATOM 717 N N . VAL A 1 91 ? -17.453 31.344 10.984 1 96.31 91 VAL A N 1
ATOM 718 C CA . VAL A 1 91 ? -16.109 31.422 10.414 1 96.31 91 VAL A CA 1
ATOM 719 C C . VAL A 1 91 ? -16.188 31.859 8.961 1 96.31 91 VAL A C 1
ATOM 721 O O . VAL A 1 91 ? -16.891 31.25 8.156 1 96.31 91 VAL A O 1
ATOM 724 N N . THR A 1 92 ? -15.469 32.938 8.547 1 96.75 92 THR A N 1
ATOM 725 C CA . THR A 1 92 ? -15.531 33.531 7.211 1 96.75 92 THR A CA 1
ATOM 726 C C . THR A 1 92 ? -14.695 32.688 6.23 1 96.75 92 THR A C 1
ATOM 728 O O . THR A 1 92 ? -13.914 31.844 6.641 1 96.75 92 THR A O 1
ATOM 731 N N . ALA A 1 93 ? -14.859 33 4.957 1 95.81 93 ALA A N 1
ATOM 732 C CA . ALA A 1 93 ? -14.086 32.344 3.91 1 95.81 93 ALA A CA 1
ATOM 733 C C . ALA A 1 93 ? -12.586 32.562 4.098 1 95.81 93 ALA A C 1
ATOM 735 O O . ALA A 1 93 ? -11.773 31.672 3.875 1 95.81 93 ALA A O 1
ATOM 736 N N . GLU A 1 94 ? -12.297 33.781 4.426 1 97.19 94 GLU A N 1
ATOM 737 C CA . GLU A 1 94 ? -10.898 34.125 4.672 1 97.19 94 GLU A CA 1
ATOM 738 C C . GLU A 1 94 ? -10.328 33.344 5.84 1 97.19 94 GLU A C 1
ATOM 740 O O . GLU A 1 94 ? -9.172 32.906 5.797 1 97.19 94 GLU A O 1
ATOM 745 N N . GLU A 1 95 ? -11.156 33.156 6.777 1 98.25 95 GLU A N 1
ATOM 746 C CA . GLU A 1 95 ? -10.711 32.406 7.953 1 98.25 95 GLU A CA 1
ATOM 747 C C . GLU A 1 95 ? -10.516 30.922 7.637 1 98.25 95 GLU A C 1
ATOM 749 O O . GLU A 1 95 ? -9.625 30.281 8.188 1 98.25 95 GLU A O 1
ATOM 754 N N . HIS A 1 96 ? -11.359 30.406 6.723 1 98.25 96 HIS A N 1
ATOM 755 C CA . HIS A 1 96 ? -11.141 29.047 6.23 1 98.25 96 HIS A CA 1
ATOM 756 C C . HIS A 1 96 ? -9.758 28.906 5.602 1 98.25 96 HIS A C 1
ATOM 758 O O . HIS A 1 96 ? -9.07 27.922 5.828 1 98.25 96 HIS A O 1
ATOM 764 N N . HIS A 1 97 ? -9.398 29.875 4.879 1 98.31 97 HIS A N 1
ATOM 765 C CA . HIS A 1 97 ? -8.094 29.859 4.23 1 98.31 97 HIS A CA 1
ATOM 766 C C . HIS A 1 97 ? -6.965 29.906 5.254 1 98.31 97 HIS A C 1
ATOM 768 O O . HIS A 1 97 ? -5.957 29.203 5.105 1 98.31 97 HIS A O 1
ATOM 774 N N . VAL A 1 98 ? -7.145 30.719 6.25 1 98.75 98 VAL A N 1
ATOM 775 C CA . VAL A 1 98 ? -6.133 30.828 7.297 1 98.75 98 VAL A CA 1
ATOM 776 C C . VAL A 1 98 ? -5.922 29.453 7.953 1 98.75 98 VAL A C 1
ATOM 778 O O . VAL A 1 98 ? -4.781 29.047 8.172 1 98.75 98 VAL A O 1
ATOM 781 N N . ILE A 1 99 ? -7.004 28.719 8.211 1 98.81 99 ILE A N 1
ATOM 782 C CA . ILE A 1 99 ? -6.93 27.406 8.82 1 98.81 99 ILE A CA 1
ATOM 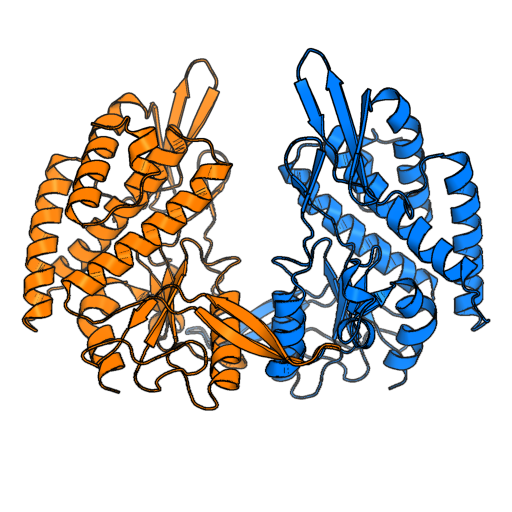783 C C . ILE A 1 99 ? -6.094 26.469 7.945 1 98.81 99 ILE A C 1
ATOM 785 O O . ILE A 1 99 ? -5.117 25.875 8.414 1 98.81 99 ILE A O 1
ATOM 789 N N . ASN A 1 100 ? -6.406 26.422 6.695 1 98.75 100 ASN A N 1
ATOM 790 C CA . ASN A 1 100 ? -5.715 25.516 5.773 1 98.75 100 ASN A CA 1
ATOM 791 C C . ASN A 1 100 ? -4.254 25.938 5.586 1 98.75 100 ASN A C 1
ATOM 793 O O . ASN A 1 100 ? -3.361 25.078 5.602 1 98.75 100 ASN A O 1
ATOM 797 N N . SER A 1 101 ? -4.02 27.172 5.488 1 98.81 101 SER A N 1
ATOM 798 C CA . SER A 1 101 ? -2.684 27.703 5.211 1 98.81 101 SER A CA 1
ATOM 799 C C . SER A 1 101 ? -1.746 27.469 6.395 1 98.81 101 SER A C 1
ATOM 801 O O . SER A 1 101 ? -0.604 27.047 6.211 1 98.81 101 SER A O 1
ATOM 803 N N . VAL A 1 102 ? -2.256 27.75 7.539 1 98.94 102 VAL A N 1
ATOM 804 C CA . VAL A 1 102 ? -1.413 27.625 8.727 1 98.94 102 VAL A CA 1
ATOM 805 C C . VAL A 1 102 ? -1.089 26.156 8.977 1 98.94 102 VAL A C 1
ATOM 807 O O . VAL A 1 102 ? 0.074 25.797 9.172 1 98.94 102 VAL A O 1
ATOM 810 N N . VAL A 1 103 ? -2.096 25.281 8.953 1 98.88 103 VAL A N 1
ATOM 811 C CA . VAL A 1 103 ? -1.881 23.859 9.188 1 98.88 103 VAL A CA 1
ATOM 812 C C . VAL A 1 103 ? -0.957 23.297 8.109 1 98.88 103 VAL A C 1
ATOM 814 O O . VAL A 1 103 ? -0.037 22.531 8.414 1 98.88 103 VAL A O 1
ATOM 817 N N . TYR A 1 104 ? -1.167 23.688 6.863 1 98.88 104 TYR A N 1
ATOM 818 C CA . TYR A 1 104 ? -0.323 23.266 5.75 1 98.88 104 TYR A CA 1
ATOM 819 C C . TYR A 1 104 ? 1.116 23.719 5.953 1 98.88 104 TYR A C 1
ATOM 821 O O . TYR A 1 104 ? 2.055 22.938 5.77 1 98.88 104 TYR A O 1
ATOM 829 N N . THR A 1 105 ? 1.279 24.953 6.328 1 98.94 105 THR A N 1
ATOM 830 C CA . THR A 1 105 ? 2.613 25.516 6.5 1 98.94 105 THR A CA 1
ATOM 831 C C . THR A 1 105 ? 3.365 24.797 7.613 1 98.94 105 THR A C 1
ATOM 833 O O . THR A 1 105 ? 4.539 24.453 7.453 1 98.94 105 THR A O 1
ATOM 836 N N . ILE A 1 106 ? 2.629 24.562 8.695 1 98.88 106 ILE A N 1
ATOM 837 C CA . ILE A 1 106 ? 3.256 23.859 9.805 1 98.88 106 ILE A CA 1
ATOM 838 C C . ILE A 1 106 ? 3.75 22.484 9.336 1 98.88 106 ILE A C 1
ATOM 840 O O . ILE A 1 106 ? 4.93 22.156 9.492 1 98.88 106 ILE A O 1
ATOM 844 N N . GLN A 1 107 ? 2.877 21.734 8.766 1 98.69 107 GLN A N 1
ATOM 845 C CA . GLN A 1 107 ? 3.217 20.359 8.375 1 98.69 107 GLN A CA 1
ATOM 846 C C . GLN A 1 107 ? 4.293 20.359 7.297 1 98.69 107 GLN A C 1
ATOM 848 O O . GLN A 1 107 ? 5.242 19.562 7.367 1 98.69 107 GLN A O 1
ATOM 853 N N . GLN A 1 108 ? 4.191 21.234 6.27 1 98.31 108 GLN A N 1
ATOM 854 C CA . GLN A 1 108 ? 5.125 21.203 5.148 1 98.31 108 GLN A CA 1
ATOM 855 C C . GLN A 1 108 ? 6.484 21.766 5.559 1 98.31 108 GLN A C 1
ATOM 857 O O . GLN A 1 108 ? 7.52 21.359 5.023 1 98.31 108 GLN A O 1
ATOM 862 N N . ALA A 1 109 ? 6.461 22.719 6.531 1 98.38 109 ALA A N 1
ATOM 863 C CA . ALA A 1 109 ? 7.746 23.172 7.055 1 98.38 109 ALA A CA 1
ATOM 864 C C . ALA A 1 109 ? 8.523 22.016 7.68 1 98.38 109 ALA A C 1
ATOM 866 O O . ALA A 1 109 ? 9.727 21.875 7.445 1 98.38 109 ALA A O 1
ATOM 867 N N . ILE A 1 110 ? 7.789 21.25 8.43 1 97.62 110 ILE A N 1
ATOM 868 C CA . ILE A 1 110 ? 8.414 20.078 9.039 1 97.62 110 ILE A CA 1
ATOM 869 C C . ILE A 1 110 ? 8.914 19.125 7.945 1 97.62 110 ILE A C 1
ATOM 871 O O . ILE A 1 110 ? 10.062 18.672 7.992 1 97.62 110 ILE A O 1
ATOM 875 N N . GLY A 1 111 ? 8.109 18.859 6.926 1 96.81 111 GLY A N 1
ATOM 876 C CA . GLY A 1 111 ? 8.508 18 5.824 1 96.81 111 GLY A CA 1
ATOM 877 C C . GLY A 1 111 ? 9.727 18.5 5.082 1 96.81 111 GLY A C 1
ATOM 878 O O . GLY A 1 111 ? 10.688 17.766 4.863 1 96.81 111 GLY A O 1
ATOM 879 N N . VAL A 1 112 ? 9.711 19.75 4.75 1 96.75 112 VAL A N 1
ATOM 880 C CA . VAL A 1 112 ? 10.797 20.375 4.016 1 96.75 112 VAL A CA 1
ATOM 881 C C . VAL A 1 112 ? 12.07 20.375 4.859 1 96.75 112 VAL A C 1
ATOM 883 O O . VAL A 1 112 ? 13.148 20.062 4.359 1 96.75 112 VAL A O 1
ATOM 886 N N . GLY A 1 113 ? 11.891 20.75 6.105 1 96.69 113 GLY A N 1
ATOM 887 C CA . GLY A 1 113 ? 13.031 20.703 7.004 1 96.69 113 GLY A CA 1
ATOM 888 C C . GLY A 1 113 ? 13.68 19.328 7.055 1 96.69 113 GLY A C 1
ATOM 889 O O . GLY A 1 113 ? 14.906 19.219 6.988 1 96.69 113 GLY A O 1
ATOM 890 N N . MET A 1 114 ? 12.898 18.359 7.164 1 95.94 114 MET A N 1
ATOM 891 C CA . MET A 1 114 ? 13.43 17 7.238 1 95.94 114 MET A CA 1
ATOM 892 C C . MET A 1 114 ? 14.055 16.594 5.914 1 95.94 114 MET A C 1
ATOM 894 O O . MET A 1 114 ? 15.055 15.867 5.891 1 95.94 114 MET A O 1
ATOM 898 N N . ASP A 1 115 ? 13.469 16.984 4.812 1 94.75 115 ASP A N 1
ATOM 899 C CA . ASP A 1 115 ? 14.023 16.672 3.5 1 94.75 115 ASP A CA 1
ATOM 900 C C . ASP A 1 115 ? 15.445 17.188 3.367 1 94.75 115 ASP A C 1
ATOM 902 O O . ASP A 1 115 ? 16.312 16.531 2.783 1 94.75 115 ASP A O 1
ATOM 906 N N . PHE A 1 116 ? 15.688 18.344 3.939 1 94.62 116 PHE A N 1
ATOM 907 C CA . PHE A 1 116 ? 16.984 18.984 3.773 1 94.62 116 PHE A CA 1
ATOM 908 C C . PHE A 1 116 ? 17.953 18.531 4.859 1 94.62 116 PHE A C 1
ATOM 910 O O . PHE A 1 116 ? 19.156 18.438 4.625 1 94.62 116 PHE A O 1
ATOM 917 N N . LEU A 1 117 ? 17.438 18.219 6.02 1 93 117 LEU A N 1
ATOM 918 C CA . LEU A 1 117 ? 18.328 18.125 7.164 1 93 117 LEU A CA 1
ATOM 919 C C . LEU A 1 117 ? 18.469 16.672 7.637 1 93 117 LEU A C 1
ATOM 921 O O . LEU A 1 117 ? 19.359 16.359 8.43 1 93 117 LEU A O 1
ATOM 925 N N . CYS A 1 118 ? 17.531 15.828 7.215 1 90.19 118 CYS A N 1
ATOM 926 C CA . CYS A 1 118 ? 17.516 14.469 7.738 1 90.19 118 CYS A CA 1
ATOM 927 C C . CYS A 1 118 ? 17.672 13.453 6.613 1 90.19 118 CYS A C 1
ATOM 929 O O . CYS A 1 118 ? 17.609 13.805 5.438 1 90.19 118 CYS A O 1
ATOM 931 N N . ASN A 1 119 ? 17.953 12.234 7.023 1 82.75 119 ASN A N 1
ATOM 932 C CA . ASN A 1 119 ? 17.969 11.117 6.082 1 82.75 119 ASN A CA 1
ATOM 933 C C . ASN A 1 119 ? 16.578 10.852 5.516 1 82.75 119 ASN A C 1
ATOM 935 O O . ASN A 1 119 ? 15.602 10.797 6.262 1 82.75 119 ASN A O 1
ATOM 939 N N . PRO A 1 120 ? 16.594 10.648 4.223 1 76.56 120 PRO A N 1
ATOM 940 C CA . PRO A 1 120 ? 15.289 10.523 3.553 1 76.56 120 PRO A CA 1
ATOM 941 C C . PRO A 1 120 ? 14.445 9.383 4.105 1 76.56 120 PRO A C 1
ATOM 943 O O . PRO A 1 120 ? 13.234 9.539 4.293 1 76.56 120 PRO A O 1
ATOM 946 N N . ASN A 1 121 ? 15.023 8.227 4.375 1 68.94 121 ASN A N 1
ATOM 947 C CA . ASN A 1 121 ? 14.242 7.078 4.82 1 68.94 121 ASN A CA 1
ATOM 948 C C . ASN A 1 121 ? 13.641 7.312 6.203 1 68.94 121 ASN A C 1
ATOM 950 O O . ASN A 1 121 ? 12.477 6.992 6.438 1 68.94 121 ASN A O 1
ATOM 954 N N . SER A 1 122 ? 14.289 7.875 7.09 1 74.06 122 SER A N 1
ATOM 955 C CA . SER A 1 122 ? 13.812 8.188 8.438 1 74.06 122 SER A CA 1
ATOM 956 C C . SER A 1 122 ? 12.836 9.352 8.422 1 74.06 122 SER A C 1
ATOM 958 O O . SER A 1 122 ? 11.867 9.375 9.188 1 74.06 122 SER A O 1
ATOM 960 N N . SER A 1 123 ? 12.969 10.094 7.469 1 80.75 123 SER A N 1
ATOM 961 C CA . SER A 1 123 ? 12.18 11.312 7.375 1 80.75 123 SER A CA 1
ATOM 962 C C . SER A 1 123 ? 10.711 11 7.09 1 80.75 123 SER A C 1
ATOM 964 O O . SER A 1 123 ? 9.82 11.602 7.691 1 80.75 123 SER A O 1
ATOM 966 N N . ARG A 1 124 ? 10.469 10.078 6.32 1 80.06 124 ARG A N 1
ATOM 967 C CA . ARG A 1 124 ? 9.102 9.781 5.914 1 80.06 124 ARG A CA 1
ATOM 968 C C . ARG A 1 124 ? 8.258 9.352 7.109 1 80.06 124 ARG A C 1
ATOM 970 O O . ARG A 1 124 ? 7.156 9.867 7.316 1 80.06 124 ARG A O 1
ATOM 977 N N . LYS A 1 125 ? 8.75 8.531 7.852 1 84.62 125 LYS A N 1
ATOM 978 C CA . LYS A 1 125 ? 8.023 8.047 9.023 1 84.62 125 LYS A CA 1
ATOM 979 C C . LYS A 1 125 ? 7.77 9.18 10.016 1 84.62 125 LYS A C 1
ATOM 981 O O . LYS A 1 125 ? 6.66 9.312 10.539 1 84.62 125 LYS A O 1
ATOM 986 N N . HIS A 1 126 ? 8.711 9.992 10.203 1 93.25 126 HIS A N 1
ATOM 987 C CA . HIS A 1 126 ? 8.586 11.07 11.172 1 93.25 126 HIS A CA 1
ATOM 988 C C . HIS A 1 126 ? 7.594 12.133 10.703 1 93.25 126 HIS A C 1
ATOM 990 O O . HIS A 1 126 ? 6.824 12.664 11.5 1 93.25 126 HIS A O 1
ATOM 996 N N . VAL A 1 127 ? 7.633 12.391 9.438 1 95 127 VAL A N 1
ATOM 997 C CA . VAL A 1 127 ? 6.711 13.375 8.883 1 95 127 VAL A CA 1
ATOM 998 C C . VAL A 1 127 ? 5.27 12.922 9.102 1 95 127 VAL A C 1
ATOM 1000 O O . VAL A 1 127 ? 4.418 13.711 9.508 1 95 127 VAL A O 1
ATOM 1003 N N . GLY A 1 128 ? 5.035 11.68 8.875 1 95.25 128 GLY A N 1
ATOM 1004 C CA . GLY A 1 128 ? 3.711 11.125 9.117 1 95.25 128 GLY A CA 1
ATOM 1005 C C . GLY A 1 128 ? 3.287 11.211 10.57 1 95.25 128 GLY A C 1
ATOM 1006 O O . GLY A 1 128 ? 2.143 11.562 10.875 1 95.25 128 GLY A O 1
ATOM 1007 N N . ASN A 1 129 ? 4.215 10.961 11.445 1 95.75 129 ASN A N 1
ATOM 1008 C CA . ASN A 1 129 ? 3.928 11.039 12.875 1 95.75 129 ASN A CA 1
ATOM 1009 C C . ASN A 1 129 ? 3.574 12.461 13.297 1 95.75 129 ASN A C 1
ATOM 1011 O O . ASN A 1 129 ? 2.637 12.664 14.07 1 95.75 129 ASN A O 1
ATOM 1015 N N . ARG A 1 130 ? 4.324 13.336 12.797 1 97.94 130 ARG A N 1
ATOM 1016 C CA . ARG A 1 130 ? 4.07 14.734 13.125 1 97.94 130 ARG A CA 1
ATOM 1017 C C . ARG A 1 130 ? 2.703 15.18 12.617 1 97.94 130 ARG A C 1
ATOM 1019 O O . ARG A 1 130 ? 2.006 15.945 13.281 1 97.94 130 ARG A O 1
ATOM 1026 N N . PHE A 1 131 ? 2.363 14.688 11.43 1 98.25 131 PHE A N 1
ATOM 1027 C CA . PHE A 1 131 ? 1.059 15.031 10.875 1 98.25 131 PHE A CA 1
ATOM 1028 C C . PHE A 1 131 ? -0.061 14.547 11.789 1 98.25 131 PHE A C 1
ATOM 1030 O O . PHE A 1 131 ? -0.995 15.297 12.086 1 98.25 131 PHE A O 1
ATOM 1037 N N . GLU A 1 132 ? 0.056 13.367 12.25 1 97.5 132 GLU A N 1
ATOM 1038 C CA . GLU A 1 132 ? -0.936 12.805 13.164 1 97.5 132 GLU A CA 1
ATOM 1039 C C . GLU A 1 132 ? -1.019 13.617 14.453 1 97.5 132 GLU A C 1
ATOM 1041 O O . GLU A 1 132 ? -2.111 13.93 14.93 1 97.5 132 GLU A O 1
ATOM 1046 N N . GLU A 1 133 ? 0.083 13.953 14.961 1 98.12 133 GLU A N 1
ATOM 1047 C CA . GLU A 1 133 ? 0.147 14.742 16.188 1 98.12 133 GLU A CA 1
ATOM 1048 C C . GLU A 1 133 ? -0.491 16.109 16 1 98.12 133 GLU A C 1
ATOM 1050 O O . GLU A 1 133 ? -1.245 16.578 16.859 1 98.12 133 GLU A O 1
ATOM 1055 N N . LEU A 1 134 ? -0.17 16.672 14.922 1 98.75 134 LEU A N 1
ATOM 1056 C CA . LEU A 1 134 ? -0.674 18.016 14.633 1 98.75 134 LEU A CA 1
ATOM 1057 C C . LEU A 1 134 ? -2.197 18.016 14.578 1 98.75 134 LEU A C 1
ATOM 1059 O O . LEU A 1 134 ? -2.844 18.844 15.219 1 98.75 134 LEU A O 1
ATOM 1063 N N . ILE A 1 135 ? -2.771 17.109 13.844 1 98.75 135 ILE A N 1
ATOM 1064 C CA . ILE A 1 135 ? -4.223 17.062 13.688 1 98.75 135 ILE A CA 1
ATOM 1065 C C . ILE A 1 135 ? -4.875 16.75 15.031 1 98.75 135 ILE A C 1
ATOM 1067 O O . ILE A 1 135 ? -5.895 17.344 15.383 1 98.75 135 ILE A O 1
ATOM 1071 N N . ARG A 1 136 ? -4.281 15.867 15.781 1 98 136 ARG A N 1
ATOM 1072 C CA . ARG A 1 136 ? -4.801 15.539 17.109 1 98 136 ARG A CA 1
ATOM 1073 C C . ARG A 1 136 ? -4.836 16.766 18 1 98 136 ARG A C 1
ATOM 1075 O O . ARG A 1 136 ? -5.809 17 18.719 1 98 136 ARG A O 1
ATOM 1082 N N . LEU A 1 137 ? -3.811 17.484 17.969 1 98.38 137 LEU A N 1
ATOM 1083 C CA . LEU A 1 137 ? -3.717 18.688 18.812 1 98.38 137 LEU A CA 1
ATOM 1084 C C . LEU A 1 137 ? -4.738 19.734 18.375 1 98.38 137 LEU A C 1
ATOM 1086 O O . LEU A 1 137 ? -5.312 20.422 19.203 1 98.38 137 LEU A O 1
ATOM 1090 N N . VAL A 1 138 ? -4.93 19.875 17.078 1 98.62 138 VAL A N 1
ATOM 1091 C CA . VAL A 1 138 ? -5.938 20.797 16.578 1 98.62 138 VAL A CA 1
ATOM 1092 C C . VAL A 1 138 ? -7.312 20.406 17.109 1 98.62 138 VAL A C 1
ATOM 1094 O O . VAL A 1 138 ? -8.047 21.25 17.641 1 98.62 138 VAL A O 1
ATOM 1097 N N . VAL A 1 139 ? -7.625 19.156 17.031 1 98 139 VAL A N 1
ATOM 1098 C CA . VAL A 1 139 ? -8.914 18.641 17.5 1 98 139 VAL A CA 1
ATOM 1099 C C . VAL A 1 139 ? -9.039 18.859 19 1 98 139 VAL A C 1
ATOM 1101 O O . VAL A 1 139 ? -10.102 19.234 19.5 1 98 139 VAL A O 1
ATOM 1104 N N . THR A 1 140 ? -7.965 18.609 19.688 1 97.38 140 THR A N 1
ATOM 1105 C CA . THR A 1 140 ? -7.945 18.797 21.125 1 97.38 140 THR A CA 1
ATOM 1106 C C . THR A 1 140 ? -8.203 20.266 21.484 1 97.38 140 THR A C 1
ATOM 1108 O O . THR A 1 140 ? -8.977 20.562 22.391 1 97.38 140 THR A O 1
ATOM 1111 N N . GLU A 1 141 ? -7.613 21.172 20.781 1 97 141 GLU A N 1
ATOM 1112 C CA . GLU A 1 141 ? -7.789 22.609 21.016 1 97 141 GLU A CA 1
ATOM 1113 C C . GLU A 1 141 ? -9.219 23.031 20.719 1 97 141 GLU A C 1
ATOM 1115 O O . GLU A 1 141 ? -9.703 24.016 21.297 1 97 141 GLU A O 1
ATOM 1120 N N . LEU A 1 142 ? -9.867 22.328 19.906 1 96.81 142 LEU A N 1
ATOM 1121 C CA . LEU A 1 142 ? -11.258 22.609 19.594 1 96.81 142 LEU A CA 1
ATOM 1122 C C . LEU A 1 142 ? -12.18 22.125 20.719 1 96.81 142 LEU A C 1
ATOM 1124 O O . LEU A 1 142 ? -13.367 22.438 20.734 1 96.81 142 LEU A O 1
ATOM 1128 N N . GLY A 1 143 ? -11.664 21.359 21.609 1 95.75 143 GLY A N 1
ATOM 1129 C CA . GLY A 1 143 ? -12.445 20.859 22.734 1 95.75 143 GLY A CA 1
ATOM 1130 C C . GLY A 1 143 ? -13.133 19.547 22.453 1 95.75 143 GLY A C 1
ATOM 1131 O O . GLY A 1 143 ? -14.055 19.141 23.172 1 95.75 143 GLY A O 1
ATOM 1132 N N . VAL A 1 144 ? -12.758 18.859 21.422 1 96.94 144 VAL A N 1
ATOM 1133 C CA . VAL A 1 144 ? -13.359 17.578 21.078 1 96.94 144 VAL A CA 1
ATOM 1134 C C . VAL A 1 144 ? -12.578 16.453 21.75 1 96.94 144 VAL A C 1
ATOM 1136 O O . VAL A 1 144 ? -11.359 16.375 21.641 1 96.94 144 VAL A O 1
ATOM 1139 N N . GLN A 1 145 ? -13.297 15.625 22.453 1 97.75 145 GLN A N 1
ATOM 1140 C CA . GLN A 1 145 ? -12.672 14.477 23.109 1 97.75 145 GLN A CA 1
ATOM 1141 C C . GLN A 1 145 ? -12.125 13.492 22.078 1 97.75 145 GLN A C 1
ATOM 1143 O O . GLN A 1 145 ? -12.797 13.164 21.109 1 97.75 145 GLN A O 1
ATOM 1148 N N . ASN A 1 146 ? -10.891 13.117 22.312 1 97.94 146 ASN A N 1
ATOM 1149 C CA . ASN A 1 146 ? -10.273 12.203 21.359 1 97.94 146 ASN A CA 1
ATOM 1150 C C . ASN A 1 146 ? -9.203 11.336 22.016 1 97.94 146 ASN A C 1
ATOM 1152 O O . ASN A 1 146 ? -8.672 11.688 23.062 1 97.94 146 ASN A O 1
ATOM 1156 N N . ASP A 1 147 ? -8.969 10.219 21.438 1 96.19 147 ASP A N 1
ATOM 1157 C CA . ASP A 1 147 ? -7.949 9.266 21.875 1 96.19 147 ASP A CA 1
ATOM 1158 C C . ASP A 1 147 ? -7.578 8.312 20.734 1 96.19 147 ASP A C 1
ATOM 1160 O O . ASP A 1 147 ? -8.133 8.406 19.641 1 96.19 147 ASP A O 1
ATOM 1164 N N . ASN A 1 148 ? -6.531 7.59 21.016 1 93.81 148 ASN A N 1
ATOM 1165 C CA . ASN A 1 148 ? -6.207 6.469 20.141 1 93.81 148 ASN A CA 1
ATOM 1166 C C . ASN A 1 148 ? -6.477 5.129 20.828 1 93.81 148 ASN A C 1
ATOM 1168 O O . ASN A 1 148 ? -6.266 4.984 22.031 1 93.81 148 ASN A O 1
ATOM 1172 N N . VAL A 1 149 ? -7.145 4.289 20.109 1 93.25 149 VAL A N 1
ATOM 1173 C CA . VAL A 1 149 ? -7.457 2.963 20.625 1 93.25 149 VAL A CA 1
ATOM 1174 C C . VAL A 1 149 ? -6.902 1.893 19.688 1 93.25 149 VAL A C 1
ATOM 1176 O O . VAL A 1 149 ? -6.988 2.027 18.469 1 93.25 149 VAL A O 1
ATOM 1179 N N . VAL A 1 150 ? -6.312 0.911 20.25 1 93.94 150 VAL A N 1
ATOM 1180 C CA . VAL A 1 150 ? -5.906 -0.271 19.5 1 93.94 150 VAL A CA 1
ATOM 1181 C C . VAL A 1 150 ? -6.969 -1.359 19.641 1 93.94 150 VAL A C 1
ATOM 1183 O O . VAL A 1 150 ? -7.141 -1.94 20.719 1 93.94 150 VAL A O 1
ATOM 1186 N N . PHE A 1 151 ? -7.617 -1.58 18.547 1 93.12 151 PHE A N 1
ATOM 1187 C CA . PHE A 1 151 ? -8.625 -2.633 18.578 1 93.12 151 PHE A CA 1
ATOM 1188 C C . PHE A 1 151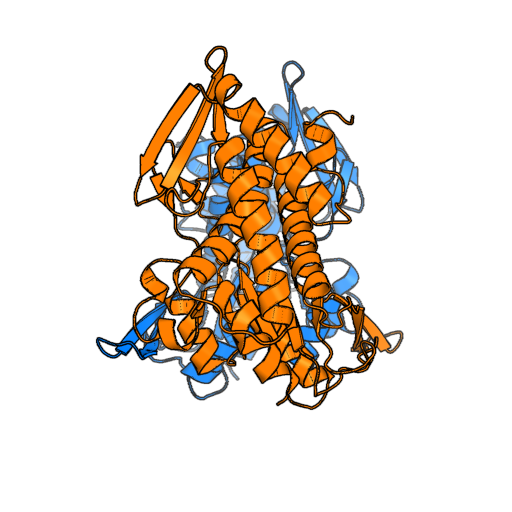 ? -7.977 -4.008 18.469 1 93.12 151 PHE A C 1
ATOM 1190 O O . PHE A 1 151 ? -7.004 -4.184 17.734 1 93.12 151 PHE A O 1
ATOM 1197 N N . LYS A 1 152 ? -8.477 -4.922 19.172 1 93.56 152 LYS A N 1
ATOM 1198 C CA . LYS A 1 152 ? -8.031 -6.312 19.109 1 93.56 152 LYS A CA 1
ATOM 1199 C C . LYS A 1 152 ? -9.078 -7.188 18.422 1 93.56 152 LYS A C 1
ATOM 1201 O O . LYS A 1 152 ? -10.062 -7.594 19.047 1 93.56 152 LYS A O 1
ATOM 1206 N N . ILE A 1 153 ? -8.852 -7.504 17.203 1 90.12 153 ILE A N 1
ATOM 1207 C CA . ILE A 1 153 ? -9.797 -8.289 16.406 1 90.12 153 ILE A CA 1
ATOM 1208 C C . ILE A 1 153 ? -9.453 -9.773 16.516 1 90.12 153 ILE A C 1
ATOM 1210 O O . ILE A 1 153 ? -8.367 -10.195 16.125 1 90.12 153 ILE A O 1
ATOM 1214 N N . PRO A 1 154 ? -10.359 -10.516 17 1 89 154 PRO A N 1
ATOM 1215 C CA . PRO A 1 154 ? -10.078 -11.945 17.172 1 89 154 PRO A CA 1
ATOM 1216 C C . PRO A 1 154 ? -10.133 -12.719 15.859 1 89 154 PRO A C 1
ATOM 1218 O O . PRO A 1 154 ? -10.945 -12.398 14.984 1 89 154 PRO A O 1
ATOM 1221 N N . TYR A 1 155 ? -9.25 -13.695 15.734 1 85.88 155 TYR A N 1
ATOM 1222 C CA . TYR A 1 155 ? -9.289 -14.648 14.633 1 85.88 155 TYR A CA 1
ATOM 1223 C C . TYR A 1 155 ? -8.891 -16.047 15.109 1 85.88 155 TYR A C 1
ATOM 1225 O O . TYR A 1 155 ? -8.141 -16.188 16.078 1 85.88 155 TYR A O 1
ATOM 1233 N N . PRO A 1 156 ? -9.477 -17.031 14.523 1 79.56 156 PRO A N 1
ATOM 1234 C CA . PRO A 1 156 ? -9.203 -18.391 14.977 1 79.56 156 PRO A CA 1
ATOM 1235 C C . PRO A 1 156 ? -7.781 -18.844 14.641 1 79.56 156 PRO A C 1
ATOM 1237 O O . PRO A 1 156 ? -7.23 -18.469 13.602 1 79.56 156 PRO A O 1
ATOM 1240 N N . SER A 1 157 ? -7.113 -19.547 15.594 1 78 157 SER A N 1
ATOM 1241 C CA . SER A 1 157 ? -5.836 -20.234 15.406 1 78 157 SER A CA 1
ATOM 1242 C C . SER A 1 157 ? -5.844 -21.609 16.047 1 78 157 SER A C 1
ATOM 1244 O O . SER A 1 157 ? -6.809 -21.984 16.719 1 78 157 SER A O 1
ATOM 1246 N N . GLU A 1 158 ? -4.832 -22.359 15.781 1 74.69 158 GLU A N 1
ATOM 1247 C CA . GLU A 1 158 ? -4.715 -23.672 16.391 1 74.69 158 GLU A CA 1
ATOM 1248 C C . GLU A 1 158 ? -4.707 -23.594 17.906 1 74.69 158 GLU A C 1
ATOM 1250 O O . GLU A 1 158 ? -5.273 -24.453 18.578 1 74.69 158 GLU A O 1
ATOM 1255 N N . GLN A 1 159 ? -4.086 -22.641 18.391 1 77.94 159 GLN A N 1
ATOM 1256 C CA . GLN A 1 159 ? -3.914 -22.5 19.828 1 77.94 159 GLN A CA 1
ATOM 1257 C C . GLN A 1 159 ? -5.062 -21.703 20.438 1 77.94 159 GLN A C 1
ATOM 1259 O O . GLN A 1 159 ? -4.941 -21.188 21.562 1 77.94 159 GLN A O 1
ATOM 1264 N N . GLY A 1 160 ? -6.102 -21.578 19.641 1 82.56 160 GLY A N 1
ATOM 1265 C CA . GLY A 1 160 ? -7.234 -20.812 20.125 1 82.56 160 GLY A CA 1
ATOM 1266 C C . GLY A 1 160 ? -7.402 -19.484 19.422 1 82.56 160 GLY A C 1
ATOM 1267 O O . GLY A 1 160 ? -6.98 -19.328 18.266 1 82.56 160 GLY A O 1
ATOM 1268 N N . GLU A 1 161 ? -8.023 -18.562 20.125 1 87.25 161 GLU A N 1
ATOM 1269 C CA . GLU A 1 161 ? -8.32 -17.25 19.547 1 87.25 161 GLU A CA 1
ATOM 1270 C C . GLU A 1 161 ? -7.121 -16.328 19.656 1 87.25 161 GLU A C 1
ATOM 1272 O O . GLU A 1 161 ? -6.516 -16.203 20.734 1 87.25 161 GLU A O 1
ATOM 1277 N N . LYS A 1 162 ? -6.691 -15.867 18.562 1 89.25 162 LYS A N 1
ATOM 1278 C CA . LYS A 1 162 ? -5.641 -14.852 18.531 1 89.25 162 LYS A CA 1
ATOM 1279 C C . LYS A 1 162 ? -6.219 -13.477 18.219 1 89.25 162 LYS A C 1
ATOM 1281 O O . LYS A 1 162 ? -7.352 -13.367 17.734 1 89.25 162 LYS A O 1
ATOM 1286 N N . LEU A 1 163 ? -5.391 -12.531 18.609 1 90.12 163 LEU A N 1
ATOM 1287 C CA . LEU A 1 163 ? -5.863 -11.156 18.422 1 90.12 163 LEU A CA 1
ATOM 1288 C C . LEU A 1 163 ? -4.973 -10.398 17.453 1 90.12 163 LEU A C 1
ATOM 1290 O O . LEU A 1 163 ? -3.746 -10.516 17.5 1 90.12 163 LEU A O 1
ATOM 1294 N N . TYR A 1 164 ? -5.625 -9.773 16.562 1 90.19 164 TYR A N 1
ATOM 1295 C CA . TYR A 1 164 ? -4.93 -8.844 15.688 1 90.19 164 TYR A CA 1
ATOM 1296 C C . TYR A 1 164 ? -5.113 -7.406 16.172 1 90.19 164 TYR A C 1
ATOM 1298 O O . TYR A 1 164 ? -6.242 -6.965 16.406 1 90.19 164 TYR A O 1
ATOM 1306 N N . SER A 1 165 ? -3.992 -6.766 16.219 1 90.56 165 SER A N 1
ATOM 1307 C CA . SER A 1 165 ? -4.023 -5.383 16.688 1 90.56 165 SER A CA 1
ATOM 1308 C C . SER A 1 165 ?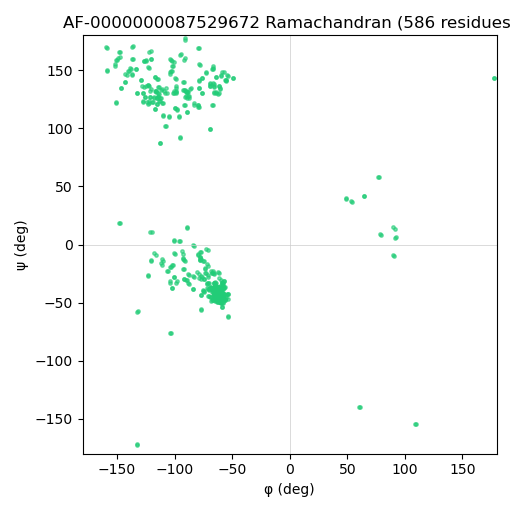 -4.246 -4.414 15.523 1 90.56 165 SER A C 1
ATOM 1310 O O . SER A 1 165 ? -3.418 -4.324 14.617 1 90.56 165 SER A O 1
ATOM 1312 N N . CYS A 1 166 ? -5.359 -3.764 15.547 1 88.19 166 CYS A N 1
ATOM 1313 C CA . CYS A 1 166 ? -5.68 -2.723 14.578 1 88.19 166 CYS A CA 1
ATOM 1314 C C . CYS A 1 166 ? -5.566 -1.339 15.203 1 88.19 166 CYS A C 1
ATOM 1316 O O . CYS A 1 166 ? -6.406 -0.95 16.016 1 88.19 166 CYS A O 1
ATOM 1318 N N . GLU A 1 167 ? -4.609 -0.69 14.781 1 88.44 167 GLU A N 1
ATOM 1319 C CA . GLU A 1 167 ? -4.348 0.625 15.359 1 88.44 167 GLU A CA 1
ATOM 1320 C C . GLU A 1 167 ? -5.164 1.708 14.656 1 88.44 167 GLU A C 1
ATOM 1322 O O . GLU A 1 167 ? -5.32 1.686 13.438 1 88.44 167 GLU A O 1
ATOM 1327 N N . THR A 1 168 ? -5.75 2.555 15.461 1 92.38 168 THR A N 1
ATOM 1328 C CA . THR A 1 168 ? -6.43 3.73 14.93 1 92.38 168 THR A CA 1
ATOM 1329 C C . THR A 1 168 ? -5.582 4.984 15.125 1 92.38 168 THR A C 1
ATOM 1331 O O . THR A 1 168 ? -4.824 5.078 16.094 1 92.38 168 THR A O 1
ATOM 1334 N N . ASP A 1 169 ? -5.727 5.906 14.227 1 95.19 169 ASP A N 1
ATOM 1335 C CA . ASP A 1 169 ? -4.996 7.164 14.383 1 95.19 169 ASP A CA 1
ATOM 1336 C C . ASP A 1 169 ? -5.668 8.055 15.422 1 95.19 169 ASP A C 1
ATOM 1338 O O . ASP A 1 169 ? -5.023 8.5 16.375 1 95.19 169 ASP A O 1
ATOM 1342 N N . ILE A 1 170 ? -6.922 8.367 15.258 1 97.5 170 ILE A N 1
ATOM 1343 C CA . ILE A 1 170 ? -7.707 9.164 16.203 1 97.5 170 ILE A CA 1
ATOM 1344 C C . ILE A 1 170 ? -9.133 8.633 16.266 1 97.5 170 ILE A C 1
ATOM 1346 O O . ILE A 1 170 ? -9.695 8.219 15.25 1 97.5 170 ILE A O 1
ATOM 1350 N N . ILE A 1 171 ? -9.672 8.594 17.469 1 98.25 171 ILE A N 1
ATOM 1351 C CA . ILE A 1 171 ? -11.109 8.414 17.672 1 98.25 171 ILE A CA 1
ATOM 1352 C C . ILE A 1 171 ? -11.695 9.68 18.297 1 98.25 171 ILE A C 1
ATOM 1354 O O . ILE A 1 171 ? -11.18 10.172 19.312 1 98.25 171 ILE A O 1
ATOM 1358 N N . LEU A 1 172 ? -12.703 10.211 17.703 1 98.56 172 LEU A N 1
ATOM 1359 C CA . LEU A 1 172 ? -13.43 11.359 18.219 1 98.56 172 LEU A CA 1
ATOM 1360 C C . LEU A 1 172 ? -14.703 10.93 18.938 1 98.56 172 LEU A C 1
ATOM 1362 O O . LEU A 1 172 ? -15.453 10.094 18.422 1 98.56 172 LEU A O 1
ATOM 1366 N N . SER A 1 173 ? -14.906 11.539 20.094 1 98.44 173 SER A N 1
ATOM 1367 C CA . SER A 1 173 ? -16.031 11.102 20.891 1 98.44 173 SER A CA 1
ATOM 1368 C C . SER A 1 173 ? -16.938 12.273 21.281 1 98.44 173 SER A C 1
ATOM 1370 O O . SER A 1 173 ? -16.438 13.344 21.641 1 98.44 173 SER A O 1
ATOM 1372 N N . PRO A 1 174 ? -18.234 12.102 21.172 1 97.38 174 PRO A N 1
ATOM 1373 C CA . PRO A 1 174 ? -19.156 13.109 21.703 1 97.38 174 PRO A CA 1
ATOM 1374 C C . PRO A 1 174 ? -19.312 13.039 23.219 1 97.38 174 PRO A C 1
ATOM 1376 O O . PRO A 1 174 ? -19.969 13.891 23.812 1 97.38 174 PRO A O 1
ATOM 1379 N N . HIS A 1 175 ? -18.719 12.039 23.75 1 96.81 175 HIS A N 1
ATOM 1380 C CA . HIS A 1 175 ? -18.828 11.82 25.188 1 96.81 175 HIS A CA 1
ATOM 1381 C C . HIS A 1 175 ? -17.703 12.516 25.938 1 96.81 175 HIS A C 1
ATOM 1383 O O . HIS A 1 175 ? -16.844 13.148 25.328 1 96.81 175 HIS A O 1
ATOM 1389 N N . ASP A 1 176 ? -17.781 12.398 27.281 1 95.5 176 ASP A N 1
ATOM 1390 C CA . ASP A 1 176 ? -16.781 13.039 28.125 1 95.5 176 ASP A CA 1
ATOM 1391 C C . ASP A 1 176 ? -15.414 12.375 27.953 1 95.5 176 ASP A C 1
ATOM 1393 O O . ASP A 1 176 ? -14.383 12.969 28.281 1 95.5 176 ASP A O 1
ATOM 1397 N N . SER A 1 177 ? -15.523 11.164 27.5 1 96.44 177 SER A N 1
ATOM 1398 C CA . SER A 1 177 ? -14.32 10.406 27.172 1 96.44 177 SER A CA 1
ATOM 1399 C C . SER A 1 177 ? -14.586 9.406 26.062 1 96.44 177 SER A C 1
ATOM 1401 O O . SER A 1 177 ? -15.742 9.109 25.75 1 96.44 177 SER A O 1
ATOM 1403 N N . VAL A 1 178 ? -13.516 9.016 25.438 1 97.44 178 VAL A N 1
ATOM 1404 C CA . VAL A 1 178 ? -13.648 7.973 24.422 1 97.44 178 VAL A CA 1
ATOM 1405 C C . VAL A 1 178 ? -14.156 6.684 25.062 1 97.44 178 VAL A C 1
ATOM 1407 O O . VAL A 1 178 ? -13.594 6.215 26.047 1 97.44 178 VAL A O 1
ATOM 1410 N N . ARG A 1 179 ? -15.164 6.133 24.484 1 97.5 179 ARG A N 1
ATOM 1411 C CA . ARG A 1 179 ? -15.82 4.961 25.047 1 97.5 179 ARG A CA 1
ATOM 1412 C C . ARG A 1 179 ? -15.367 3.686 24.344 1 97.5 179 ARG A C 1
ATOM 1414 O O . ARG A 1 179 ? -15.469 2.592 24.906 1 97.5 179 ARG A O 1
ATOM 1421 N N . SER A 1 180 ? -14.992 3.844 23.094 1 96 180 SER A N 1
ATOM 1422 C CA . SER A 1 180 ? -14.453 2.688 22.391 1 96 180 SER A CA 1
ATOM 1423 C C . SER A 1 180 ? -13.281 2.072 23.141 1 96 180 SER A C 1
ATOM 1425 O O . SER A 1 180 ? -12.469 2.791 23.734 1 96 180 SER A O 1
ATOM 1427 N N . GLU A 1 181 ? -13.281 0.771 23.094 1 94.44 181 GLU A N 1
ATOM 1428 C CA . GLU A 1 181 ? -12.219 -0.004 23.734 1 94.44 181 GLU A CA 1
ATOM 1429 C C . GLU A 1 181 ? -11.688 -1.086 22.797 1 94.44 181 GLU A C 1
ATOM 1431 O O . GLU A 1 181 ? -12.055 -1.139 21.625 1 94.44 181 GLU A O 1
ATOM 1436 N N . THR A 1 182 ? -10.891 -1.875 23.391 1 92.5 182 THR A N 1
ATOM 1437 C CA . THR A 1 182 ? -10.148 -2.865 22.625 1 92.5 182 THR A CA 1
ATOM 1438 C C . THR A 1 182 ? -11.102 -3.787 21.875 1 92.5 182 THR A C 1
ATOM 1440 O O . THR A 1 182 ? -10.805 -4.223 20.75 1 92.5 182 THR A O 1
ATOM 1443 N N . LYS A 1 183 ? -12.297 -4.086 22.406 1 91.38 183 LYS A N 1
ATOM 1444 C CA . LYS A 1 183 ? -13.188 -5.066 21.797 1 91.38 183 LYS A CA 1
ATOM 1445 C C . LYS A 1 183 ? -14.531 -4.441 21.438 1 91.38 183 LYS A C 1
ATOM 1447 O O . LYS A 1 183 ? -15.484 -5.152 21.125 1 91.38 183 LYS A O 1
ATOM 1452 N N . PHE A 1 184 ? -14.5 -3.15 21.547 1 94.38 184 PHE A N 1
ATOM 1453 C CA . PHE A 1 184 ? -15.781 -2.469 21.359 1 94.38 184 PHE A CA 1
ATOM 1454 C C . PHE A 1 184 ? -15.578 -1.112 20.703 1 94.38 184 PHE A C 1
ATOM 1456 O O . PHE A 1 184 ? -14.672 -0.363 21.062 1 94.38 184 PHE A O 1
ATOM 1463 N N . ILE A 1 185 ? -16.469 -0.848 19.672 1 95.69 185 ILE A N 1
ATOM 1464 C CA . ILE A 1 185 ? -16.469 0.454 19.016 1 95.69 185 ILE A CA 1
ATOM 1465 C C . ILE A 1 185 ? -17.797 1.16 19.281 1 95.69 185 ILE A C 1
ATOM 1467 O O . ILE A 1 185 ? -18.859 0.649 18.922 1 95.69 185 ILE A O 1
ATOM 1471 N N . ASP A 1 186 ? -17.688 2.291 19.875 1 97.25 186 ASP A N 1
ATOM 1472 C CA . ASP A 1 186 ? -18.891 3.068 20.156 1 97.25 186 ASP A CA 1
ATOM 1473 C C . ASP A 1 186 ? -19.5 3.605 18.859 1 97.25 186 ASP A C 1
ATOM 1475 O O . ASP A 1 186 ? -18.797 4.148 18.016 1 97.25 186 ASP A O 1
ATOM 1479 N N . ASN A 1 187 ? -20.859 3.518 18.703 1 95.69 187 ASN A N 1
ATOM 1480 C CA . ASN A 1 187 ? -21.516 3.818 17.438 1 95.69 187 ASN A CA 1
ATOM 1481 C C . ASN A 1 187 ? -21.672 5.32 17.234 1 95.69 187 ASN A C 1
ATOM 1483 O O . ASN A 1 187 ? -22 5.77 16.141 1 95.69 187 ASN A O 1
ATOM 1487 N N . LYS A 1 188 ? -21.391 6.074 18.219 1 97.25 188 LYS A N 1
ATOM 1488 C CA . LYS A 1 188 ? -21.516 7.523 18.094 1 97.25 188 LYS A CA 1
ATOM 1489 C C . LYS A 1 188 ? -20.156 8.172 17.828 1 97.25 188 LYS A C 1
ATOM 1491 O O . LYS A 1 188 ? -20.078 9.359 17.516 1 97.25 188 LYS A O 1
ATOM 1496 N N . GLU A 1 189 ? -19.125 7.387 17.922 1 98 189 GLU A N 1
ATOM 1497 C CA . GLU A 1 189 ? -17.766 7.906 17.75 1 98 189 GLU A CA 1
ATOM 1498 C C . GLU A 1 189 ? -17.312 7.809 16.297 1 98 189 GLU A C 1
ATOM 1500 O O . GLU A 1 189 ? -17.922 7.094 15.5 1 98 189 GLU A O 1
ATOM 1505 N N . ILE A 1 190 ? -16.297 8.617 16 1 98.25 190 ILE A N 1
ATOM 1506 C CA . ILE A 1 190 ? -15.781 8.719 14.648 1 98.25 190 ILE A CA 1
ATOM 1507 C C . ILE A 1 190 ? -14.328 8.266 14.617 1 98.25 190 ILE A C 1
ATOM 1509 O O . ILE A 1 190 ? -13.5 8.766 15.391 1 98.25 190 ILE A O 1
ATOM 1513 N N . ILE A 1 191 ? -14.016 7.336 13.758 1 97.94 191 ILE A N 1
ATOM 1514 C CA . ILE A 1 191 ? -12.633 6.934 13.523 1 97.94 191 ILE A CA 1
ATOM 1515 C C . ILE A 1 191 ? -12.016 7.816 12.445 1 97.94 191 ILE A C 1
ATOM 1517 O O . ILE A 1 191 ? -12.578 7.969 11.359 1 97.94 191 ILE A O 1
ATOM 1521 N N . VAL A 1 192 ? -10.867 8.398 12.758 1 98.44 192 VAL A N 1
ATOM 1522 C CA . VAL A 1 192 ? -10.18 9.289 11.828 1 98.44 192 VAL A CA 1
ATOM 1523 C C . VAL A 1 192 ? -8.891 8.625 11.336 1 98.44 192 VAL A C 1
ATOM 1525 O O . VAL A 1 192 ? -8.047 8.227 12.141 1 98.44 192 VAL A O 1
ATOM 1528 N N . SER A 1 193 ? -8.789 8.461 10.086 1 97.69 193 SER A N 1
ATOM 1529 C CA . SER A 1 193 ? -7.551 7.984 9.469 1 97.69 193 SER A CA 1
ATOM 1530 C C . SER A 1 193 ? -6.754 9.133 8.867 1 97.69 193 SER A C 1
ATOM 1532 O O . SER A 1 193 ? -7.305 9.953 8.125 1 97.69 193 SER A O 1
ATOM 1534 N N . LEU A 1 194 ? -5.504 9.172 9.195 1 97.81 194 LEU A N 1
ATOM 1535 C CA . LEU A 1 194 ? -4.645 10.273 8.773 1 97.81 194 LEU A CA 1
ATOM 1536 C C . LEU A 1 194 ? -3.551 9.773 7.836 1 97.81 194 LEU A C 1
ATOM 1538 O O . LEU A 1 194 ? -2.852 8.805 8.148 1 97.81 194 LEU A O 1
ATOM 1542 N N . LYS A 1 195 ? -3.465 10.398 6.676 1 96.62 195 LYS A N 1
ATOM 1543 C CA . LYS A 1 195 ? -2.414 10.039 5.73 1 96.62 195 LYS A CA 1
ATOM 1544 C C . LYS A 1 195 ? -1.79 11.281 5.098 1 96.62 195 LYS A C 1
ATOM 1546 O O . LYS A 1 195 ? -2.492 12.242 4.781 1 96.62 195 LYS A O 1
ATOM 1551 N N . THR A 1 196 ? -0.486 11.242 4.812 1 96.06 196 THR A N 1
ATOM 1552 C CA . THR A 1 196 ? 0.174 12.359 4.137 1 96.06 196 THR A CA 1
ATOM 1553 C C . THR A 1 196 ? -0.02 12.266 2.627 1 96.06 196 THR A C 1
ATOM 1555 O O . THR A 1 196 ? 0.028 13.281 1.926 1 96.06 196 THR A O 1
ATOM 1558 N N . THR A 1 197 ? -0.182 11.047 2.166 1 94.19 197 THR A N 1
ATOM 1559 C CA . THR A 1 197 ? -0.421 10.805 0.748 1 94.19 197 THR A CA 1
ATOM 1560 C C . THR A 1 197 ? -1.576 9.82 0.555 1 94.19 197 THR A C 1
ATOM 1562 O O . THR A 1 197 ? -1.814 8.961 1.403 1 94.19 197 THR A O 1
ATOM 1565 N N . SER A 1 198 ? -2.271 9.945 -0.546 1 92.75 198 SER A N 1
ATOM 1566 C CA . SER A 1 198 ? -3.461 9.133 -0.758 1 92.75 198 SER A CA 1
ATOM 1567 C C . SER A 1 198 ? -3.18 7.992 -1.733 1 92.75 198 SER A C 1
ATOM 1569 O O . SER A 1 198 ? -3.91 7 -1.763 1 92.75 198 SER A O 1
ATOM 1571 N N . LYS A 1 199 ? -2.219 8.008 -2.51 1 85.38 199 LYS A N 1
ATOM 1572 C CA . LYS A 1 199 ? -2.027 7.109 -3.643 1 85.38 199 LYS A CA 1
ATOM 1573 C C . LYS A 1 199 ? -2.121 5.652 -3.209 1 85.38 199 LYS A C 1
ATOM 1575 O O . LYS A 1 199 ? -3.057 4.945 -3.592 1 85.38 199 LYS A O 1
ATOM 1580 N N . ASP A 1 200 ? -1.251 5.23 -2.355 1 78 200 ASP A N 1
ATOM 1581 C CA . ASP A 1 200 ? -1.168 3.822 -1.977 1 78 200 ASP A CA 1
ATOM 1582 C C . ASP A 1 200 ? -1.852 3.572 -0.634 1 78 200 ASP A C 1
ATOM 1584 O O . ASP A 1 200 ? -1.966 2.428 -0.194 1 78 200 ASP A O 1
ATOM 1588 N N . ARG A 1 201 ? -2.432 4.652 -0.138 1 86.94 201 ARG A N 1
ATOM 1589 C CA . ARG A 1 201 ? -2.875 4.492 1.243 1 86.94 201 ARG A CA 1
ATOM 1590 C C . ARG A 1 201 ? -4.379 4.707 1.365 1 86.94 201 ARG A C 1
ATOM 1592 O O . ARG A 1 201 ? -4.984 4.336 2.373 1 86.94 201 ARG A O 1
ATOM 1599 N N . MET A 1 202 ? -4.961 5.227 0.407 1 91.38 202 MET A N 1
ATOM 1600 C CA . MET A 1 202 ? -6.395 5.496 0.461 1 91.38 202 MET A CA 1
ATOM 1601 C C . MET A 1 202 ? -7.188 4.199 0.607 1 91.38 202 MET A C 1
ATOM 1603 O O . MET A 1 202 ? -8.148 4.141 1.374 1 91.38 202 MET A O 1
ATOM 1607 N N . GLY A 1 203 ? -6.793 3.184 -0.109 1 91.38 203 GLY A N 1
ATOM 1608 C CA . GLY A 1 203 ? -7.484 1.905 -0.044 1 91.38 203 GLY A CA 1
ATOM 1609 C C . GLY A 1 203 ? -7.551 1.334 1.359 1 91.38 203 GLY A C 1
ATOM 1610 O O . GLY A 1 203 ? -8.523 0.661 1.716 1 91.38 203 GLY A O 1
ATOM 1611 N N . LYS A 1 204 ? -6.559 1.632 2.09 1 91.81 204 LYS A N 1
ATOM 1612 C CA . LYS A 1 204 ? -6.508 1.128 3.459 1 91.81 204 LYS A CA 1
ATOM 1613 C C . LYS A 1 204 ? -7.652 1.694 4.297 1 91.81 204 LYS A C 1
ATOM 1615 O O . LYS A 1 204 ? -8.188 1.006 5.168 1 91.81 204 LYS A O 1
ATOM 1620 N N . ILE A 1 205 ? -7.977 2.871 4.094 1 95.19 205 ILE A N 1
ATOM 1621 C CA . ILE A 1 205 ? -9.039 3.506 4.863 1 95.19 205 ILE A CA 1
ATOM 1622 C C . ILE A 1 205 ? -10.367 2.801 4.594 1 95.19 205 ILE A C 1
ATOM 1624 O O . ILE A 1 205 ? -11.125 2.518 5.52 1 95.19 205 ILE A O 1
ATOM 1628 N N . PHE A 1 206 ? -10.625 2.52 3.348 1 95.12 206 PHE A N 1
ATOM 1629 C CA . PHE A 1 206 ? -11.844 1.812 2.98 1 95.12 206 PHE A CA 1
ATOM 1630 C C . PHE A 1 206 ? -11.852 0.404 3.562 1 95.12 206 PHE A C 1
ATOM 1632 O O . PHE A 1 206 ? -12.875 -0.051 4.086 1 95.12 206 PHE A O 1
ATOM 1639 N N . LEU A 1 207 ? -10.719 -0.203 3.471 1 92.75 207 LEU A N 1
ATOM 1640 C CA . LEU A 1 207 ? -10.57 -1.553 4.004 1 92.75 207 LEU A CA 1
ATOM 1641 C C . LEU A 1 207 ? -10.789 -1.566 5.516 1 92.75 207 LEU A C 1
ATOM 1643 O O . LEU A 1 207 ? -11.477 -2.451 6.039 1 92.75 207 LEU A O 1
ATOM 1647 N N . ASP A 1 208 ? -10.234 -0.664 6.164 1 92.56 208 ASP A N 1
ATOM 1648 C CA . ASP A 1 208 ? -10.367 -0.564 7.613 1 92.56 208 ASP A CA 1
ATOM 1649 C C . ASP A 1 208 ? -11.828 -0.346 8.008 1 92.56 208 ASP A C 1
ATOM 1651 O O . ASP A 1 208 ? -12.312 -0.938 8.977 1 92.56 208 ASP A O 1
ATOM 1655 N N . LYS A 1 209 ? -12.469 0.5 7.277 1 95 209 LYS A N 1
ATOM 1656 C CA . LYS A 1 209 ? -13.883 0.725 7.586 1 95 209 LYS A CA 1
ATOM 1657 C C . LYS A 1 209 ? -14.68 -0.569 7.469 1 95 209 LYS A C 1
ATOM 1659 O O . LYS A 1 209 ? -15.461 -0.902 8.359 1 95 209 LYS A O 1
ATOM 1664 N N . LEU A 1 210 ? -14.508 -1.268 6.395 1 93.88 210 LEU A N 1
ATOM 1665 C CA . LEU A 1 210 ? -15.219 -2.525 6.188 1 93.88 210 LEU A CA 1
ATOM 1666 C C . LEU A 1 210 ? -14.93 -3.504 7.32 1 93.88 210 LEU A C 1
ATOM 1668 O O . LEU A 1 210 ? -15.844 -4.133 7.852 1 93.88 210 LEU A O 1
ATOM 1672 N N . LEU A 1 211 ? -13.711 -3.553 7.68 1 92.19 211 LEU A N 1
ATOM 1673 C CA . LEU A 1 211 ? -13.289 -4.469 8.734 1 92.19 211 LEU A CA 1
ATOM 1674 C C . LEU A 1 211 ? -13.898 -4.07 10.07 1 92.19 211 LEU A C 1
ATOM 1676 O O . LEU A 1 211 ? -14.438 -4.918 10.789 1 92.19 211 LEU A O 1
ATOM 1680 N N . MET A 1 212 ? -13.805 -2.824 10.367 1 92.81 212 MET A N 1
ATOM 1681 C CA . MET A 1 212 ? -14.281 -2.334 11.656 1 92.81 212 MET A CA 1
ATOM 1682 C C . MET A 1 212 ? -15.797 -2.498 11.773 1 92.81 212 MET A C 1
ATOM 1684 O O . MET A 1 212 ? -16.312 -2.793 12.859 1 92.81 212 MET A O 1
ATOM 1688 N N . GLN A 1 213 ? -16.438 -2.299 10.703 1 94.25 213 GLN A N 1
ATOM 1689 C CA . GLN A 1 213 ? -17.891 -2.486 10.711 1 94.25 213 GLN A CA 1
ATOM 1690 C C . GLN A 1 213 ? -18.25 -3.941 10.984 1 94.25 213 GLN A C 1
ATOM 1692 O O . GLN A 1 213 ? -19.172 -4.223 11.75 1 94.25 213 GLN A O 1
ATOM 1697 N N . LYS A 1 214 ? -17.562 -4.801 10.352 1 90.69 214 LYS A N 1
ATOM 1698 C CA . LYS A 1 214 ? -17.797 -6.227 10.57 1 90.69 214 LYS A CA 1
ATOM 1699 C C . LYS A 1 214 ? -17.453 -6.621 12.008 1 90.69 214 LYS A C 1
ATOM 1701 O O . LYS A 1 214 ? -18.188 -7.395 12.633 1 90.69 214 LYS A O 1
ATOM 1706 N N . PHE A 1 215 ? -16.406 -6.098 12.477 1 89.75 215 PHE A N 1
ATOM 1707 C CA . PHE A 1 215 ? -15.945 -6.363 13.836 1 89.75 215 PHE A CA 1
ATOM 1708 C C . PHE A 1 215 ? -16.938 -5.809 14.859 1 89.75 215 PHE A C 1
ATOM 1710 O O . PHE A 1 215 ? -17.281 -6.484 15.828 1 89.75 215 PHE A O 1
ATOM 1717 N N . ALA A 1 216 ? -17.391 -4.625 14.594 1 93.38 216 ALA A N 1
ATOM 1718 C CA . ALA A 1 216 ? -18.281 -3.945 15.531 1 93.38 216 ALA A CA 1
ATOM 1719 C C . ALA A 1 216 ? -19.703 -4.5 15.461 1 93.38 216 ALA A C 1
ATOM 1721 O O . ALA A 1 216 ? -20.453 -4.441 16.438 1 93.38 216 ALA A O 1
ATOM 1722 N N . GLY A 1 217 ? -20.156 -5.012 14.305 1 93.88 217 GLY A N 1
ATOM 1723 C CA . GLY A 1 217 ? -21.516 -5.504 14.102 1 93.88 217 GLY A CA 1
ATOM 1724 C C . GLY A 1 217 ? -22.516 -4.391 13.867 1 93.88 217 GLY A C 1
ATOM 1725 O O . GLY A 1 217 ? -23.734 -4.621 13.93 1 93.88 217 GLY A O 1
ATOM 1726 N N . HIS A 1 218 ? -22.062 -3.213 13.719 1 95.62 218 HIS A N 1
ATOM 1727 C CA . HIS A 1 218 ? -22.875 -2.047 13.406 1 95.62 218 HIS A CA 1
ATOM 1728 C C . HIS A 1 218 ? -22.109 -1.046 12.547 1 95.62 218 HIS A C 1
ATOM 1730 O O . HIS A 1 218 ? -20.891 -1.159 12.391 1 95.62 218 HIS A O 1
ATOM 1736 N N . PRO A 1 219 ? -22.828 -0.067 11.938 1 95.81 219 PRO A N 1
ATOM 1737 C CA . PRO A 1 219 ? -22.141 0.947 11.133 1 95.81 219 PRO A CA 1
ATOM 1738 C C . PRO A 1 219 ? -21.141 1.756 11.945 1 95.81 219 PRO A C 1
ATOM 1740 O O . PRO A 1 219 ? -21.406 2.105 13.094 1 95.81 219 PRO A O 1
ATOM 1743 N N . VAL A 1 220 ? -19.984 1.935 11.391 1 96.62 220 VAL A N 1
ATOM 1744 C CA . VAL A 1 220 ? -18.906 2.709 12.008 1 96.62 220 VAL A CA 1
ATOM 1745 C C . VAL A 1 220 ? -18.625 3.955 11.172 1 96.62 220 VAL A C 1
ATOM 1747 O O . VAL A 1 220 ? -18.469 3.869 9.953 1 96.62 220 VAL A O 1
ATOM 1750 N N . LYS A 1 221 ? -18.578 5.113 11.805 1 97.88 221 LYS A N 1
ATOM 1751 C CA . LYS A 1 221 ? -18.219 6.352 11.117 1 97.88 221 LYS A CA 1
ATOM 1752 C C . LYS A 1 221 ? -16.703 6.469 10.938 1 97.88 221 LYS A C 1
ATOM 1754 O O . LYS A 1 221 ? -15.961 6.492 11.922 1 97.88 221 LYS A O 1
ATOM 1759 N N . VAL A 1 222 ? -16.281 6.547 9.664 1 98.06 222 VAL A N 1
ATOM 1760 C CA . VAL A 1 222 ? -14.867 6.691 9.352 1 98.06 222 VAL A CA 1
ATOM 1761 C C . VAL A 1 222 ? -14.656 7.883 8.422 1 98.06 222 VAL A C 1
ATOM 1763 O O . VAL A 1 222 ? -15.359 8.023 7.414 1 98.06 222 VAL A O 1
ATOM 1766 N N . ILE A 1 223 ? -13.742 8.734 8.766 1 98.5 223 ILE A N 1
ATOM 1767 C CA . ILE A 1 223 ? -13.359 9.828 7.879 1 98.5 223 ILE A CA 1
ATOM 1768 C C . ILE A 1 223 ? -11.867 9.742 7.574 1 98.5 223 ILE A C 1
ATOM 1770 O O . ILE A 1 223 ? -11.102 9.141 8.328 1 98.5 223 ILE A O 1
ATOM 1774 N N . GLY A 1 224 ? -11.469 10.242 6.418 1 98.31 224 GLY A N 1
ATOM 1775 C CA . GLY A 1 224 ? -10.062 10.375 6.051 1 98.31 224 GLY A CA 1
ATOM 1776 C C . GLY A 1 224 ? -9.602 11.82 5.98 1 98.31 224 GLY A C 1
ATOM 1777 O O . GLY A 1 224 ? -10.305 12.68 5.453 1 98.31 224 GLY A O 1
ATOM 1778 N N . ILE A 1 225 ? -8.469 12.102 6.562 1 98.62 225 ILE A N 1
ATOM 1779 C CA . ILE A 1 225 ? -7.828 13.406 6.426 1 98.62 225 ILE A CA 1
ATOM 1780 C C . ILE A 1 225 ? -6.453 13.242 5.785 1 98.62 225 ILE A C 1
ATOM 1782 O O . ILE A 1 225 ? -5.609 12.5 6.297 1 98.62 225 ILE A O 1
ATOM 1786 N N . PHE A 1 226 ? -6.266 13.922 4.688 1 98.38 226 PHE A N 1
ATOM 1787 C CA . PHE A 1 226 ? -5.031 13.812 3.916 1 98.38 226 PHE A CA 1
ATOM 1788 C C . PHE A 1 226 ? -4.305 15.156 3.873 1 98.38 226 PHE A C 1
ATOM 1790 O O . PHE A 1 226 ? -4.934 16.203 3.766 1 98.38 226 PHE A O 1
ATOM 1797 N N . LEU A 1 227 ? -3.025 15.078 3.9 1 97.94 227 LEU A N 1
ATOM 1798 C CA . LEU A 1 227 ? -2.225 16.266 3.639 1 97.94 227 LEU A CA 1
ATOM 1799 C C . LEU A 1 227 ? -2.172 16.578 2.145 1 97.94 227 LEU A C 1
ATOM 1801 O O . LEU A 1 227 ? -2.369 17.719 1.729 1 97.94 227 LEU A O 1
ATOM 1805 N N . ASN A 1 228 ? -1.985 15.562 1.286 1 96.31 228 ASN A N 1
ATOM 1806 C CA . ASN A 1 228 ? -1.751 15.609 -0.153 1 96.31 228 ASN A CA 1
ATOM 1807 C C . ASN A 1 228 ? -0.315 16.016 -0.476 1 96.31 228 ASN A C 1
ATOM 1809 O O . ASN A 1 228 ? -0.085 16.953 -1.23 1 96.31 228 ASN A O 1
ATOM 1813 N N . ASP A 1 229 ? 0.505 15.188 0.066 1 94.19 229 ASP A N 1
ATOM 1814 C CA . ASP A 1 229 ? 1.916 15.344 -0.276 1 94.19 229 ASP A CA 1
ATOM 1815 C C . ASP A 1 229 ? 2.176 14.953 -1.729 1 94.19 229 ASP A C 1
ATOM 1817 O O . ASP A 1 229 ? 2.344 13.773 -2.041 1 94.19 229 ASP A O 1
ATOM 1821 N N . VAL A 1 230 ? 2.256 15.977 -2.549 1 94.69 230 VAL A N 1
ATOM 1822 C CA . VAL A 1 230 ? 2.52 15.734 -3.963 1 94.69 230 VAL A CA 1
ATOM 1823 C C . VAL A 1 230 ? 3.975 15.312 -4.148 1 94.69 230 VAL A C 1
ATOM 1825 O O . VAL A 1 230 ? 4.844 15.68 -3.354 1 94.69 230 VAL A O 1
ATOM 1828 N N . GLN A 1 231 ? 4.176 14.5 -5.117 1 93.25 231 GLN A N 1
ATOM 1829 C CA . GLN A 1 231 ? 5.508 13.93 -5.297 1 93.25 231 GLN A CA 1
ATOM 1830 C C . GLN A 1 231 ? 6.281 14.672 -6.379 1 93.25 231 GLN A C 1
ATOM 1832 O O . GLN A 1 231 ? 5.715 15.055 -7.406 1 93.25 231 GLN A O 1
ATOM 1837 N N . ARG A 1 232 ? 7.551 14.781 -6.109 1 93.38 232 ARG A N 1
ATOM 1838 C CA . ARG A 1 232 ? 8.445 15.375 -7.098 1 93.38 232 ARG A CA 1
ATOM 1839 C C . ARG A 1 232 ? 8.797 14.375 -8.188 1 93.38 232 ARG A C 1
ATOM 1841 O O . ARG A 1 232 ? 9.039 13.195 -7.906 1 93.38 232 ARG A O 1
ATOM 1848 N N . LYS A 1 233 ? 8.734 14.844 -9.359 1 90 233 LYS A N 1
ATOM 1849 C CA . LYS A 1 233 ? 9.219 14.109 -10.523 1 90 233 LYS A CA 1
ATOM 1850 C C . LYS A 1 233 ? 10.375 14.844 -11.195 1 90 233 LYS A C 1
ATOM 1852 O O . LYS A 1 233 ? 10.211 15.977 -11.648 1 90 233 LYS A O 1
ATOM 1857 N N . GLN A 1 234 ? 11.516 14.227 -11.195 1 88.31 234 GLN A N 1
ATOM 1858 C CA . GLN A 1 234 ? 12.703 14.891 -11.727 1 88.31 234 GLN A CA 1
ATOM 1859 C C . GLN A 1 234 ? 13 16.172 -10.953 1 88.31 234 GLN A C 1
ATOM 1861 O O . GLN A 1 234 ? 12.969 16.188 -9.727 1 88.31 234 GLN A O 1
ATOM 1866 N N . THR A 1 235 ? 13.406 17.266 -11.703 1 89.94 235 THR A N 1
ATOM 1867 C CA . THR A 1 235 ? 13.891 18.453 -11.008 1 89.94 235 THR A CA 1
ATOM 1868 C C . THR A 1 235 ? 12.812 19.531 -10.969 1 89.94 235 THR A C 1
ATOM 1870 O O . THR A 1 235 ? 12.875 20.453 -10.156 1 89.94 235 THR A O 1
ATOM 1873 N N . ASP A 1 236 ? 11.805 19.406 -11.828 1 93.69 236 ASP A N 1
ATOM 1874 C CA . ASP A 1 236 ? 10.914 20.562 -11.938 1 93.69 236 ASP A CA 1
ATOM 1875 C C . ASP A 1 236 ? 9.492 20.125 -12.25 1 93.69 236 ASP A C 1
ATOM 1877 O O . ASP A 1 236 ? 8.703 20.906 -12.797 1 93.69 236 ASP A O 1
ATOM 1881 N N . LYS A 1 237 ? 9.234 18.875 -12 1 95.31 237 LYS A N 1
ATOM 1882 C CA . LYS A 1 237 ? 7.891 18.375 -12.242 1 95.31 237 LYS A CA 1
ATOM 1883 C C . LYS A 1 237 ? 7.312 17.719 -10.992 1 95.31 237 LYS A C 1
ATOM 1885 O O . LYS A 1 237 ? 8.039 17.453 -10.031 1 95.31 237 LYS A O 1
ATOM 1890 N N . ILE A 1 238 ? 5.957 17.641 -10.969 1 96.31 238 ILE A N 1
ATOM 1891 C CA . ILE A 1 238 ? 5.309 16.984 -9.836 1 96.31 238 ILE A CA 1
ATOM 1892 C C . ILE A 1 238 ? 4.359 15.898 -10.344 1 96.31 238 ILE A C 1
ATOM 1894 O O . ILE A 1 238 ? 3.979 15.898 -11.516 1 96.31 238 ILE A O 1
ATOM 1898 N N . SER A 1 239 ? 4.07 14.992 -9.516 1 93.81 239 SER A N 1
ATOM 1899 C CA . SER A 1 239 ? 3.057 13.969 -9.734 1 93.81 239 SER A CA 1
ATOM 1900 C C . SER A 1 239 ? 2.012 13.977 -8.625 1 93.81 239 SER A C 1
ATOM 1902 O O . SER A 1 239 ? 2.352 13.875 -7.445 1 93.81 239 SER A O 1
ATOM 1904 N N . TYR A 1 240 ? 0.747 14.164 -9.07 1 92.5 240 TYR A N 1
ATOM 1905 C CA . TYR A 1 240 ? -0.34 14.094 -8.102 1 92.5 240 TYR A CA 1
ATOM 1906 C C . TYR A 1 240 ? -0.493 12.68 -7.547 1 92.5 240 TYR A C 1
ATOM 1908 O O . TYR A 1 240 ? -0.182 11.703 -8.234 1 92.5 240 TYR A O 1
ATOM 1916 N N . THR A 1 241 ? -0.968 12.641 -6.352 1 93 241 THR A N 1
ATOM 1917 C CA . THR A 1 241 ? -1.012 11.336 -5.691 1 93 241 THR A CA 1
ATOM 1918 C C . THR A 1 241 ? -2.453 10.859 -5.535 1 93 241 THR A C 1
ATOM 1920 O O . THR A 1 241 ? -2.695 9.688 -5.262 1 93 241 THR A O 1
ATOM 1923 N N . PHE A 1 242 ? -3.391 11.742 -5.723 1 95.38 242 PHE A N 1
ATOM 1924 C CA . PHE A 1 242 ? -4.793 11.359 -5.598 1 95.38 242 PHE A CA 1
ATOM 1925 C C . PHE A 1 242 ? -5.27 10.641 -6.855 1 95.38 242 PHE A C 1
ATOM 1927 O O . PHE A 1 242 ? -5.301 11.227 -7.938 1 95.38 242 PHE A O 1
ATOM 1934 N N . VAL A 1 243 ? -5.652 9.438 -6.656 1 92.62 243 VAL A N 1
ATOM 1935 C CA . VAL A 1 243 ? -6.188 8.664 -7.773 1 92.62 243 VAL A CA 1
ATOM 1936 C C . VAL A 1 243 ? -7.711 8.758 -7.789 1 92.62 243 VAL A C 1
ATOM 1938 O O . VAL A 1 243 ? -8.398 7.918 -7.207 1 92.62 243 VAL A O 1
ATOM 1941 N N . SER A 1 244 ? -8.172 9.727 -8.539 1 92.69 244 SER A N 1
ATOM 1942 C CA . SER A 1 244 ? -9.562 10.164 -8.469 1 92.69 244 SER A CA 1
ATOM 1943 C C . SER A 1 244 ? -10.508 9.047 -8.898 1 92.69 244 SER A C 1
ATOM 1945 O O . SER A 1 244 ? -11.539 8.82 -8.258 1 92.69 244 SER A O 1
ATOM 1947 N N . GLY A 1 245 ? -10.203 8.359 -9.984 1 91.5 245 GLY A N 1
ATOM 1948 C CA . GLY A 1 245 ? -11.047 7.266 -10.43 1 91.5 245 GLY A CA 1
ATOM 1949 C C . GLY A 1 245 ? -11.18 6.164 -9.398 1 91.5 245 GLY A C 1
ATOM 1950 O O . GLY A 1 245 ? -12.281 5.656 -9.164 1 91.5 245 GLY A O 1
ATOM 1951 N N . LEU A 1 246 ? -10.109 5.836 -8.828 1 92.38 246 LEU A N 1
ATOM 1952 C CA . LEU A 1 246 ? -10.109 4.789 -7.812 1 92.38 246 LEU A CA 1
ATOM 1953 C C . LEU A 1 246 ? -10.938 5.207 -6.598 1 92.38 246 LEU A C 1
ATOM 1955 O O . LEU A 1 246 ? -11.68 4.395 -6.043 1 92.38 246 LEU A O 1
ATOM 1959 N N . PHE A 1 247 ? -10.805 6.434 -6.223 1 95.19 247 PHE A N 1
ATOM 1960 C CA . PHE A 1 247 ? -11.578 6.957 -5.105 1 95.19 247 PHE A CA 1
ATOM 1961 C C . PHE A 1 247 ? -13.07 6.773 -5.348 1 95.19 247 PHE A C 1
ATOM 1963 O O . PHE A 1 247 ? -13.797 6.301 -4.469 1 95.19 247 PHE A O 1
ATOM 1970 N N . MET A 1 248 ? -13.484 7.137 -6.492 1 93.75 248 MET A N 1
ATOM 1971 C CA . MET A 1 248 ? -14.906 7.066 -6.812 1 93.75 248 MET A CA 1
ATOM 1972 C C . MET A 1 248 ? -15.375 5.617 -6.883 1 93.75 248 MET A C 1
ATOM 1974 O O . MET A 1 248 ? -16.484 5.297 -6.449 1 93.75 248 MET A O 1
ATOM 1978 N N . VAL A 1 249 ? -14.555 4.793 -7.387 1 92.81 249 VAL A N 1
ATOM 1979 C CA . VAL A 1 249 ? -14.898 3.379 -7.496 1 92.81 249 VAL A CA 1
ATOM 1980 C C . VAL A 1 249 ? -15.023 2.77 -6.102 1 92.81 249 VAL A C 1
ATOM 1982 O O . VAL A 1 249 ? -15.984 2.039 -5.824 1 92.81 249 VAL A O 1
ATOM 1985 N N . TYR A 1 250 ? -14.109 3.061 -5.18 1 94.25 250 TYR A N 1
ATOM 1986 C CA . TYR A 1 250 ? -14.203 2.578 -3.809 1 94.25 250 TYR A CA 1
ATOM 1987 C C . TYR A 1 250 ? -15.453 3.117 -3.123 1 94.25 250 TYR A C 1
ATOM 1989 O O . TYR A 1 250 ? -16.172 2.373 -2.453 1 94.25 250 TYR A O 1
ATOM 1997 N N . THR A 1 251 ? -15.688 4.379 -3.338 1 94.56 251 THR A N 1
ATOM 1998 C CA . THR A 1 251 ? -16.812 5.047 -2.713 1 94.56 251 THR A CA 1
ATOM 1999 C C . THR A 1 251 ? -18.141 4.434 -3.186 1 94.56 251 THR A C 1
ATOM 2001 O O . THR A 1 251 ? -19.031 4.184 -2.379 1 94.56 251 THR A O 1
ATOM 2004 N N . LYS A 1 252 ? -18.219 4.117 -4.422 1 90.38 252 LYS A N 1
ATOM 2005 C CA . LYS A 1 252 ? -19.469 3.656 -5.02 1 90.38 252 LYS A CA 1
ATOM 2006 C C . LYS A 1 252 ? -19.672 2.16 -4.793 1 90.38 252 LYS A C 1
ATOM 2008 O O . LYS A 1 252 ? -20.781 1.713 -4.52 1 90.38 252 LYS A O 1
ATOM 2013 N N . PHE A 1 253 ? -18.609 1.399 -4.871 1 89.06 253 PHE A N 1
ATOM 2014 C CA . PHE A 1 253 ? -18.781 -0.046 -4.953 1 89.06 253 PHE A CA 1
ATOM 2015 C C . PHE A 1 253 ? -18.422 -0.711 -3.631 1 89.06 253 PHE A C 1
ATOM 2017 O O . PHE A 1 253 ? -18.828 -1.843 -3.367 1 89.06 253 PHE A O 1
ATOM 2024 N N . LEU A 1 254 ? -17.641 -0.069 -2.865 1 92.31 254 LEU A N 1
ATOM 2025 C CA . LEU A 1 254 ? -17.25 -0.691 -1.606 1 92.31 254 LEU A CA 1
ATOM 2026 C C . LEU A 1 254 ? -18.016 -0.074 -0.436 1 92.31 254 LEU A C 1
ATOM 2028 O O . LEU A 1 254 ? -18.922 -0.702 0.126 1 92.31 254 LEU A O 1
ATOM 2032 N N . THR A 1 255 ? -17.578 1.119 -0.065 1 94 255 THR A N 1
ATOM 2033 C CA . THR A 1 255 ? -18.25 1.824 1.021 1 94 255 THR A CA 1
ATOM 2034 C C . THR A 1 255 ? -17.969 3.322 0.946 1 94 255 THR A C 1
ATOM 2036 O O . THR A 1 255 ? -16.938 3.742 0.437 1 94 255 THR A O 1
ATOM 2039 N N . GLU A 1 256 ? -18.906 4.043 1.401 1 95.5 256 GLU A N 1
ATOM 2040 C CA . GLU A 1 256 ? -18.719 5.488 1.462 1 95.5 256 GLU A CA 1
ATOM 2041 C C . GLU A 1 256 ? -18.172 5.918 2.818 1 95.5 256 GLU A C 1
ATOM 2043 O O . GLU A 1 256 ? -18.609 5.426 3.859 1 95.5 256 GLU A O 1
ATOM 2048 N N . LEU A 1 257 ? -17.188 6.73 2.791 1 97.81 257 LEU A N 1
ATOM 2049 C CA . LEU A 1 257 ? -16.719 7.359 4.016 1 97.81 257 LEU A CA 1
ATOM 2050 C C . LEU A 1 257 ? -17.625 8.516 4.422 1 97.81 257 LEU A C 1
ATOM 2052 O O . LEU A 1 257 ? -18.281 9.117 3.574 1 97.81 257 LEU A O 1
ATOM 2056 N N . GLU A 1 258 ? -17.641 8.812 5.691 1 97.75 258 GLU A N 1
ATOM 2057 C CA . GLU A 1 258 ? -18.5 9.891 6.168 1 97.75 258 GLU A CA 1
ATOM 2058 C C . GLU A 1 258 ? -17.938 11.258 5.793 1 97.75 258 GLU A C 1
ATOM 2060 O O . GLU A 1 258 ? -18.641 12.266 5.855 1 97.75 258 GLU A O 1
ATOM 2065 N N . GLY A 1 259 ? -16.672 11.25 5.383 1 97.31 259 GLY A N 1
ATOM 2066 C CA . GLY A 1 259 ? -16.016 12.453 4.914 1 97.31 259 GLY A CA 1
ATOM 2067 C C . GLY A 1 259 ? -14.555 12.242 4.559 1 97.31 259 GLY A C 1
ATOM 2068 O O . GLY A 1 259 ? -13.859 11.445 5.203 1 97.31 259 GLY A O 1
ATOM 2069 N N . VAL A 1 260 ? -14.102 12.898 3.543 1 98.44 260 VAL A N 1
ATOM 2070 C CA . VAL A 1 260 ? -12.703 12.914 3.139 1 98.44 260 VAL A CA 1
ATOM 2071 C C . VAL A 1 260 ? -12.203 14.352 3.041 1 98.44 260 VAL A C 1
ATOM 2073 O O . VAL A 1 260 ? -12.812 15.18 2.361 1 98.44 260 VAL A O 1
ATOM 2076 N N . TYR A 1 261 ? -11.125 14.609 3.719 1 98.75 261 TYR A N 1
ATOM 2077 C CA . TYR A 1 261 ? -10.664 15.984 3.832 1 98.75 261 TYR A CA 1
ATOM 2078 C C . TYR A 1 261 ? -9.195 16.109 3.455 1 98.75 261 TYR A C 1
ATOM 2080 O O . TYR A 1 261 ? -8.391 15.234 3.791 1 98.75 261 TYR A O 1
ATOM 2088 N N . PHE A 1 262 ? -8.867 17.172 2.791 1 98.69 262 PHE A N 1
ATOM 2089 C CA . PHE A 1 262 ? -7.488 17.469 2.422 1 98.69 262 PHE A CA 1
ATOM 2090 C C . PHE A 1 262 ? -7.062 18.828 2.965 1 98.69 262 PHE A C 1
ATOM 2092 O O . PHE A 1 262 ? -7.832 19.797 2.922 1 98.69 262 PHE A O 1
ATOM 2099 N N . ILE A 1 263 ? -5.852 18.812 3.477 1 98.56 263 ILE A N 1
ATOM 2100 C CA . ILE A 1 263 ? -5.285 20.125 3.814 1 98.56 263 ILE A CA 1
ATOM 2101 C C . ILE A 1 263 ? -4.953 20.891 2.535 1 98.56 263 ILE A C 1
ATOM 2103 O O . ILE A 1 263 ? -5.227 22.078 2.436 1 98.56 263 ILE A O 1
ATOM 2107 N N . ASP A 1 264 ? -4.367 20.219 1.615 1 98.19 264 ASP A N 1
ATOM 2108 C CA . ASP A 1 264 ? -4.07 20.672 0.262 1 98.19 264 ASP A CA 1
ATOM 2109 C C . ASP A 1 264 ? -4.898 19.906 -0.771 1 98.19 264 ASP A C 1
ATOM 2111 O O . ASP A 1 264 ? -4.414 18.953 -1.373 1 98.19 264 ASP A O 1
ATOM 2115 N N . PRO A 1 265 ? -6.07 20.391 -1.026 1 97.19 265 PRO A N 1
ATOM 2116 C CA . PRO A 1 265 ? -6.961 19.625 -1.902 1 97.19 265 PRO A CA 1
ATOM 2117 C C . PRO A 1 265 ? -6.418 19.484 -3.324 1 97.19 265 PRO A C 1
ATOM 2119 O O . PRO A 1 265 ? -6.043 20.484 -3.941 1 97.19 265 PRO A O 1
ATOM 2122 N N . PRO A 1 266 ? -6.434 18.266 -3.811 1 96.19 266 PRO A N 1
ATOM 2123 C CA . PRO A 1 266 ? -6.121 18.125 -5.234 1 96.19 266 PRO A CA 1
ATOM 2124 C C . PRO A 1 266 ? -7.09 18.906 -6.129 1 96.19 266 PRO A C 1
ATOM 2126 O O . PRO A 1 266 ? -8.289 18.938 -5.855 1 96.19 266 PRO A O 1
ATOM 2129 N N . PRO A 1 267 ? -6.605 19.422 -7.215 1 93.88 267 PRO A N 1
ATOM 2130 C CA . PRO A 1 267 ? -7.441 20.281 -8.055 1 93.88 267 PRO A CA 1
ATOM 2131 C C . PRO A 1 267 ? -8.695 19.578 -8.562 1 93.88 267 PRO A C 1
ATOM 2133 O O . PRO A 1 267 ? -9.766 20.172 -8.625 1 93.88 267 PRO A O 1
ATOM 2136 N N . ILE A 1 268 ? -8.656 18.312 -8.82 1 92.25 268 ILE A N 1
ATOM 2137 C CA . ILE A 1 268 ? -9.75 17.578 -9.422 1 92.25 268 ILE A CA 1
ATOM 2138 C C . ILE A 1 268 ? -10.898 17.438 -8.43 1 92.25 268 ILE A C 1
ATOM 2140 O O . ILE A 1 268 ? -12.047 17.203 -8.82 1 92.25 268 ILE A O 1
ATOM 2144 N N . THR A 1 269 ? -10.617 17.625 -7.164 1 94.25 269 THR A N 1
ATOM 2145 C CA . THR A 1 269 ? -11.609 17.375 -6.129 1 94.25 269 THR A CA 1
ATOM 2146 C C . THR A 1 269 ? -12.617 18.531 -6.059 1 94.25 269 THR A C 1
ATOM 2148 O O . THR A 1 269 ? -13.664 18.391 -5.426 1 94.25 269 THR A O 1
ATOM 2151 N N . LYS A 1 270 ? -12.32 19.609 -6.75 1 92.12 270 LYS A N 1
ATOM 2152 C CA . LYS A 1 270 ? -13.242 20.75 -6.801 1 92.12 270 LYS A CA 1
ATOM 2153 C C . LYS A 1 270 ? -14.391 20.469 -7.766 1 92.12 270 LYS A C 1
ATOM 2155 O O . LYS A 1 270 ? -15.406 21.172 -7.742 1 92.12 270 LYS A O 1
ATOM 2160 N N . ASN A 1 271 ? -14.25 19.469 -8.539 1 90.31 271 ASN A N 1
ATOM 2161 C CA . ASN A 1 271 ? -15.242 19.172 -9.562 1 90.31 271 ASN A CA 1
ATOM 2162 C C . ASN A 1 271 ? -16.172 18.031 -9.148 1 90.31 271 ASN A C 1
ATOM 2164 O O . ASN A 1 271 ? -15.766 17.156 -8.375 1 90.31 271 ASN A O 1
ATOM 2168 N N . SER A 1 272 ? -17.375 18.109 -9.742 1 89.12 272 SER A N 1
ATOM 2169 C CA . SER A 1 272 ? -18.297 16.984 -9.562 1 89.12 272 SER A CA 1
ATOM 2170 C C . SER A 1 272 ? -17.766 15.727 -10.234 1 89.12 272 SER A C 1
ATOM 2172 O O . SER A 1 272 ? -17.219 15.789 -11.328 1 89.12 272 SER A O 1
ATOM 2174 N N . PRO A 1 273 ? -17.906 14.617 -9.602 1 90.81 273 PRO A N 1
ATOM 2175 C CA . PRO A 1 273 ? -18.641 14.328 -8.367 1 90.81 273 PRO A CA 1
ATOM 2176 C C . PRO A 1 273 ? -17.766 14.367 -7.129 1 90.81 273 PRO A C 1
ATOM 2178 O O . PRO A 1 273 ? -18.234 14.133 -6.016 1 90.81 273 PRO A O 1
ATOM 2181 N N . TYR A 1 274 ? -16.5 14.711 -7.289 1 93.56 274 TYR A N 1
ATOM 2182 C CA . TYR A 1 274 ? -15.547 14.641 -6.191 1 93.56 274 TYR A CA 1
ATOM 2183 C C . TYR A 1 274 ? -15.898 15.641 -5.098 1 93.56 274 TYR A C 1
ATOM 2185 O O . TYR A 1 274 ? -15.75 15.344 -3.908 1 93.56 274 TYR A O 1
ATOM 2193 N N . ASN A 1 275 ? -16.438 16.766 -5.477 1 94.25 275 ASN A N 1
ATOM 2194 C CA . ASN A 1 275 ? -16.703 17.844 -4.535 1 94.25 275 ASN A CA 1
ATOM 2195 C C . ASN A 1 275 ? -17.891 17.5 -3.619 1 94.25 275 ASN A C 1
ATOM 2197 O O . ASN A 1 275 ? -18.188 18.25 -2.684 1 94.25 275 ASN A O 1
ATOM 2201 N N . GLN A 1 276 ? -18.516 16.391 -3.85 1 94.12 276 GLN A N 1
ATOM 2202 C CA . GLN A 1 276 ? -19.578 15.914 -2.982 1 94.12 276 GLN A CA 1
ATOM 2203 C C . GLN A 1 276 ? -19.047 15.016 -1.875 1 94.12 276 GLN A C 1
ATOM 2205 O O . GLN A 1 276 ? -19.75 14.734 -0.9 1 94.12 276 GLN A O 1
ATOM 2210 N N . HIS A 1 277 ? -17.812 14.602 -2.059 1 95.31 277 HIS A N 1
ATOM 2211 C CA . HIS A 1 277 ? -17.25 13.602 -1.147 1 95.31 277 HIS A CA 1
ATOM 2212 C C . HIS A 1 277 ? -15.977 14.109 -0.489 1 95.31 277 HIS A C 1
ATOM 2214 O O . HIS A 1 277 ? -15.586 13.625 0.575 1 95.31 277 HIS A O 1
ATOM 2220 N N . VAL A 1 278 ? -15.273 15.031 -1.169 1 97.5 278 VAL A N 1
ATOM 2221 C CA . VAL A 1 278 ? -13.961 15.508 -0.737 1 97.5 278 VAL A CA 1
ATOM 2222 C C . VAL A 1 278 ? -14.039 17 -0.41 1 97.5 278 VAL A C 1
ATOM 2224 O O . VAL A 1 278 ? -14.57 17.781 -1.196 1 97.5 278 VAL A O 1
ATOM 2227 N N . PHE A 1 279 ? -13.508 17.344 0.718 1 98.25 279 PHE A N 1
ATOM 2228 C CA . PHE A 1 279 ? -13.633 18.719 1.203 1 98.25 279 PHE A CA 1
ATOM 2229 C C . PHE A 1 279 ? -12.312 19.219 1.76 1 98.25 279 PHE A C 1
ATOM 2231 O O . PHE A 1 279 ? -11.406 18.438 2.035 1 98.25 279 PHE A O 1
ATOM 2238 N N . PRO A 1 280 ? -12.164 20.547 1.848 1 98.31 280 PRO A N 1
ATOM 2239 C CA . PRO A 1 280 ? -11 21.078 2.555 1 98.31 280 PRO A CA 1
ATOM 2240 C C . PRO A 1 280 ? -11.031 20.781 4.051 1 98.31 280 PRO A C 1
ATOM 2242 O O . PRO A 1 280 ? -12.109 20.672 4.641 1 98.31 280 PRO A O 1
ATOM 2245 N N . PHE A 1 281 ? -9.938 20.719 4.621 1 98.75 281 PHE A N 1
ATOM 2246 C CA . PHE A 1 281 ? -9.781 20.438 6.043 1 98.75 281 PHE A CA 1
ATOM 2247 C C . PHE A 1 281 ? -10.547 21.453 6.883 1 98.75 281 PHE A C 1
ATOM 2249 O O . PHE A 1 281 ? -11.141 21.094 7.902 1 98.75 281 PHE A O 1
ATOM 2256 N N . SER A 1 282 ? -10.586 22.688 6.484 1 98.62 282 SER A N 1
ATOM 2257 C CA . SER A 1 282 ? -11.273 23.734 7.227 1 98.62 282 SER A CA 1
ATOM 2258 C C . SER A 1 282 ? -12.75 23.422 7.406 1 98.62 282 SER A C 1
ATOM 2260 O O . SER A 1 282 ? -13.336 23.719 8.445 1 98.62 282 SER A O 1
ATOM 2262 N N . LYS A 1 283 ? -13.328 22.781 6.422 1 98.06 283 LYS A N 1
ATOM 2263 C CA . LYS A 1 283 ? -14.734 22.422 6.555 1 98.06 283 LYS A CA 1
ATOM 2264 C C . LYS A 1 283 ? -14.93 21.375 7.66 1 98.06 283 LYS A C 1
ATOM 2266 O O . LYS A 1 283 ? -15.938 21.406 8.367 1 98.06 283 LYS A O 1
ATOM 2271 N N . PHE A 1 284 ? -14.039 20.5 7.77 1 98.56 284 PHE A N 1
ATOM 2272 C CA . PHE A 1 284 ? -14.102 19.5 8.828 1 98.56 284 PHE A CA 1
ATOM 2273 C C . PHE A 1 284 ? -14.133 20.156 10.195 1 98.56 284 PHE A C 1
ATOM 2275 O O . PHE A 1 284 ? -15.023 19.875 11.008 1 98.56 284 PHE A O 1
ATOM 2282 N N . VAL A 1 285 ? -13.195 21.062 10.414 1 98 285 VAL A N 1
ATOM 2283 C CA . VAL A 1 285 ? -12.992 21.594 11.758 1 98 285 VAL A CA 1
ATOM 2284 C C . VAL A 1 285 ? -14.086 22.609 12.086 1 98 285 VAL A C 1
ATOM 2286 O O . VAL A 1 285 ? -14.469 22.766 13.242 1 98 285 VAL A O 1
ATOM 2289 N N . THR A 1 286 ? -14.633 23.234 11.062 1 97.88 286 THR A N 1
ATOM 2290 C CA . THR A 1 286 ? -15.578 24.312 11.328 1 97.88 286 THR A CA 1
ATOM 2291 C C . THR A 1 286 ? -17 23.797 11.375 1 97.88 286 THR A C 1
ATOM 2293 O O . THR A 1 286 ? -17.859 24.344 12.07 1 97.88 286 THR A O 1
ATOM 2296 N N . GLU A 1 287 ? -17.281 22.734 10.625 1 96.94 287 GLU A N 1
ATOM 2297 C CA . GLU A 1 287 ? -18.672 22.344 10.445 1 96.94 287 GLU A CA 1
ATOM 2298 C C . GLU A 1 287 ? -18.875 20.844 10.68 1 96.94 287 GLU A C 1
ATOM 2300 O O . GLU A 1 287 ? -19.609 20.453 11.578 1 96.94 287 GLU A O 1
ATOM 2305 N N . ASP A 1 288 ? -18.203 20.047 9.977 1 97.5 288 ASP A N 1
ATOM 2306 C CA . ASP A 1 288 ? -18.578 18.641 9.828 1 97.5 288 ASP A CA 1
ATOM 2307 C C . ASP A 1 288 ? -18.312 17.859 11.125 1 97.5 288 ASP A C 1
ATOM 2309 O O . ASP A 1 288 ? -19.047 16.922 11.445 1 97.5 288 ASP A O 1
ATOM 2313 N N . ILE A 1 289 ? -17.266 18.266 11.812 1 97.56 289 ILE A N 1
ATOM 2314 C CA . ILE A 1 289 ? -16.922 17.531 13.023 1 97.56 289 ILE A CA 1
ATOM 2315 C C . ILE A 1 289 ? -18.078 17.594 14.016 1 97.56 289 ILE A C 1
ATOM 2317 O O . ILE A 1 289 ? -18.438 16.578 14.625 1 97.56 289 ILE A O 1
ATOM 2321 N N . TRP A 1 290 ? -18.766 18.656 14.094 1 96.19 290 TRP A N 1
ATOM 2322 C CA . TRP A 1 290 ? -19.875 18.828 15.023 1 96.19 290 TRP A CA 1
ATOM 2323 C C . TRP A 1 290 ? -21.109 18.062 14.547 1 96.19 290 TRP A C 1
ATOM 2325 O O . TRP A 1 290 ? -21.781 17.406 15.344 1 96.19 290 TRP A O 1
ATOM 2335 N N . ALA A 1 291 ? -21.297 18.125 13.297 1 96.69 291 ALA A N 1
ATOM 2336 C CA . ALA A 1 291 ? -22.438 17.422 12.711 1 96.69 291 ALA A CA 1
ATOM 2337 C C . ALA A 1 291 ? -22.281 15.906 12.867 1 96.69 291 ALA A C 1
ATOM 2339 O O . ALA A 1 291 ? -23.25 15.211 13.203 1 96.69 291 ALA A O 1
ATOM 2340 N N . LEU A 1 292 ? -21.125 15.422 12.656 1 97.19 292 LEU A N 1
ATOM 2341 C CA . LEU A 1 292 ? -20.859 13.992 12.719 1 97.19 292 LEU A CA 1
ATOM 2342 C C . LEU A 1 292 ? -20.969 13.484 14.156 1 97.19 292 LEU A C 1
ATOM 2344 O O . LEU A 1 292 ? -21.422 12.359 14.391 1 97.19 292 LEU A O 1
ATOM 2348 N N . LEU A 1 293 ? -20.547 14.266 15.062 1 96.75 293 LEU A N 1
ATOM 2349 C CA . LEU A 1 293 ? -20.578 13.859 16.469 1 96.75 293 LEU A CA 1
ATOM 2350 C C . LEU A 1 293 ? -22 13.891 17 1 96.75 293 LEU A C 1
ATOM 2352 O O . LEU A 1 293 ? -22.312 13.211 17.984 1 96.75 293 LEU A O 1
ATOM 2356 N N . SER A 1 294 ? -22.875 14.602 16.375 1 94.81 294 SER A N 1
ATOM 2357 C CA . SER A 1 294 ? -24.25 14.727 16.812 1 94.81 294 SER A CA 1
ATOM 2358 C C . SER A 1 294 ? -25.156 13.695 16.141 1 94.81 294 SER A C 1
ATOM 2360 O O . SER A 1 294 ? -26.312 13.516 16.531 1 94.81 294 SER A O 1
ATOM 2362 N N . SER A 1 295 ? -24.719 13.039 15.164 1 89.56 295 SER A N 1
ATOM 2363 C CA . SER A 1 295 ? -25.531 12.086 14.414 1 89.56 295 SER A CA 1
ATOM 2364 C C . SER A 1 295 ? -25.469 10.695 15.039 1 89.56 295 SER A C 1
ATOM 2366 O O . SER A 1 295 ? -24.516 10.375 15.75 1 89.56 295 SER A O 1
ATOM 2368 N N . MET B 1 1 ? 25.328 -10.57 -27.047 1 78.06 1 MET B N 1
ATOM 2369 C CA . MET B 1 1 ? 24.453 -10.695 -25.891 1 78.06 1 MET B CA 1
ATOM 2370 C C . MET B 1 1 ? 24.375 -9.383 -25.125 1 78.06 1 MET B C 1
ATOM 2372 O O . MET B 1 1 ? 25.359 -8.656 -25.016 1 78.06 1 MET B O 1
ATOM 2376 N N . LYS B 1 2 ? 23.172 -8.984 -24.781 1 86.81 2 LYS B N 1
ATOM 2377 C CA . LYS B 1 2 ? 22.984 -7.781 -23.984 1 86.81 2 LYS B CA 1
ATOM 2378 C C . LYS B 1 2 ? 23.781 -7.855 -22.688 1 86.81 2 LYS B C 1
ATOM 2380 O O . LYS B 1 2 ? 23.969 -8.945 -22.141 1 86.81 2 LYS B O 1
ATOM 2385 N N . PRO B 1 3 ? 24.375 -6.66 -22.297 1 95.12 3 PRO B N 1
ATOM 2386 C CA . PRO B 1 3 ? 24.922 -6.664 -20.938 1 95.12 3 PRO B CA 1
ATOM 2387 C C . PRO B 1 3 ? 23.938 -7.199 -19.906 1 95.12 3 PRO B C 1
ATOM 2389 O O . PRO B 1 3 ? 22.734 -7 -20.031 1 95.12 3 PRO B O 1
ATOM 2392 N N . LEU B 1 4 ? 24.484 -7.879 -19 1 95.19 4 LEU B N 1
ATOM 2393 C CA . LEU B 1 4 ? 23.672 -8.578 -18.031 1 95.19 4 LEU B CA 1
ATOM 2394 C C . LEU B 1 4 ? 22.688 -7.625 -17.359 1 95.19 4 LEU B C 1
ATOM 2396 O O . LEU B 1 4 ? 21.516 -7.953 -17.188 1 95.19 4 LEU B O 1
ATOM 2400 N N . SER B 1 5 ? 23.125 -6.379 -16.969 1 94 5 SER B N 1
ATOM 2401 C CA . SER B 1 5 ? 22.281 -5.391 -16.312 1 94 5 SER B CA 1
ATOM 2402 C C . SER B 1 5 ? 21.094 -5.012 -17.188 1 94 5 SER B C 1
ATOM 2404 O O . SER B 1 5 ? 19.969 -4.867 -16.703 1 94 5 SER B O 1
ATOM 2406 N N . LYS B 1 6 ? 21.312 -4.902 -18.422 1 94.25 6 LYS B N 1
ATOM 2407 C CA . LYS B 1 6 ? 20.266 -4.562 -19.375 1 94.25 6 LYS B CA 1
ATOM 2408 C C . LYS B 1 6 ? 19.359 -5.758 -19.641 1 94.25 6 LYS B C 1
ATOM 2410 O O . LYS B 1 6 ? 18.141 -5.602 -19.797 1 94.25 6 LYS B O 1
ATOM 2415 N N . ASP B 1 7 ? 19.953 -6.914 -19.719 1 95.94 7 ASP B N 1
ATOM 2416 C CA . ASP B 1 7 ? 19.188 -8.133 -19.953 1 95.94 7 ASP B CA 1
ATOM 2417 C C . ASP B 1 7 ? 18.203 -8.391 -18.812 1 95.94 7 ASP B C 1
ATOM 2419 O O . ASP B 1 7 ? 17.062 -8.797 -19.047 1 95.94 7 ASP B O 1
ATOM 2423 N N . LEU B 1 8 ? 18.609 -8.133 -17.609 1 96.44 8 LEU B N 1
ATOM 2424 C CA . LEU B 1 8 ? 17.766 -8.312 -16.438 1 96.44 8 LEU B CA 1
ATOM 2425 C C . LEU B 1 8 ? 16.531 -7.418 -16.5 1 96.44 8 LEU B C 1
ATOM 2427 O O . LEU B 1 8 ? 15.469 -7.785 -15.992 1 96.44 8 LEU B O 1
ATOM 2431 N N . GLN B 1 9 ? 16.641 -6.309 -17.141 1 95.12 9 GLN B N 1
ATOM 2432 C CA . GLN B 1 9 ? 15.562 -5.328 -17.203 1 95.12 9 GLN B CA 1
ATOM 2433 C C . GLN B 1 9 ? 14.703 -5.539 -18.453 1 95.12 9 GLN B C 1
ATOM 2435 O O . GLN B 1 9 ? 13.688 -4.859 -18.625 1 95.12 9 GLN B O 1
ATOM 2440 N N . THR B 1 10 ? 15.133 -6.449 -19.297 1 96.06 10 THR B N 1
ATOM 2441 C CA . THR B 1 10 ? 14.406 -6.723 -20.547 1 96.06 10 THR B CA 1
ATOM 2442 C C . THR B 1 10 ? 13.367 -7.816 -20.328 1 96.06 10 THR B C 1
ATOM 2444 O O . THR B 1 10 ? 13.664 -8.859 -19.734 1 96.06 10 THR B O 1
ATOM 2447 N N . PRO B 1 11 ? 12.109 -7.531 -20.812 1 96.75 11 PRO B N 1
ATOM 2448 C CA . PRO B 1 11 ? 11.078 -8.562 -20.688 1 96.75 11 PRO B CA 1
ATOM 2449 C C . PRO B 1 11 ? 11.516 -9.898 -21.297 1 96.75 11 PRO B C 1
ATOM 2451 O O . PRO B 1 11 ? 12.266 -9.922 -22.281 1 96.75 11 PRO B O 1
ATOM 2454 N N . LYS B 1 12 ? 11.086 -10.969 -20.703 1 97.69 12 LYS B N 1
ATOM 2455 C CA . LYS B 1 12 ? 11.344 -12.312 -21.188 1 97.69 12 LYS B CA 1
ATOM 2456 C C . LYS B 1 12 ? 10.102 -12.906 -21.859 1 97.69 12 LYS B C 1
ATOM 2458 O O . LYS B 1 12 ? 8.984 -12.711 -21.375 1 97.69 12 LYS B O 1
ATOM 2463 N N . LYS B 1 13 ? 10.383 -13.734 -22.875 1 96.56 13 LYS B N 1
ATOM 2464 C CA . LYS B 1 13 ? 9.258 -14.258 -23.656 1 96.56 13 LYS B CA 1
ATOM 2465 C C . LYS B 1 13 ? 9.156 -15.773 -23.531 1 96.56 13 LYS B C 1
ATOM 2467 O O . LYS B 1 13 ? 8.227 -16.375 -24.047 1 96.56 13 LYS B O 1
ATOM 2472 N N . SER B 1 14 ? 10.156 -16.328 -22.938 1 98 14 SER B N 1
ATOM 2473 C CA . SER B 1 14 ? 10.148 -17.781 -22.766 1 98 14 SER B CA 1
ATOM 2474 C C . SER B 1 14 ? 10.859 -18.188 -21.484 1 98 14 SER B C 1
ATOM 2476 O O . SER B 1 14 ? 11.656 -17.438 -20.938 1 98 14 SER B O 1
ATOM 2478 N N . LEU B 1 15 ? 10.57 -19.391 -21.062 1 98.38 15 LEU B N 1
ATOM 2479 C CA . LEU B 1 15 ? 11.258 -19.922 -19.891 1 98.38 15 LEU B CA 1
ATOM 2480 C C . LEU B 1 15 ? 12.75 -20.094 -20.172 1 98.38 15 LEU B C 1
ATOM 2482 O O . LEU B 1 15 ? 13.57 -19.953 -19.266 1 98.38 15 LEU B O 1
ATOM 2486 N N . GLU B 1 16 ? 13.016 -20.391 -21.359 1 98.12 16 GLU B N 1
ATOM 2487 C CA . GLU B 1 16 ? 14.414 -20.531 -21.75 1 98.12 16 GLU B CA 1
ATOM 2488 C C . GLU B 1 16 ? 15.18 -19.234 -21.547 1 98.12 16 GLU B C 1
ATOM 2490 O O . GLU B 1 16 ? 16.328 -19.234 -21.094 1 98.12 16 GLU B O 1
ATOM 2495 N N . GLU B 1 17 ? 14.547 -18.141 -21.906 1 98.31 17 GLU B N 1
ATOM 2496 C CA . GLU B 1 17 ? 15.18 -16.844 -21.688 1 98.31 17 GLU B CA 1
ATOM 2497 C C . GLU B 1 17 ? 15.414 -16.578 -20.203 1 98.31 17 GLU B C 1
ATOM 2499 O O . GLU B 1 17 ? 16.438 -16.031 -19.812 1 98.31 17 GLU B O 1
ATOM 2504 N N . PHE B 1 18 ? 14.508 -17 -19.438 1 98.69 18 PHE B N 1
ATOM 2505 C CA . PHE B 1 18 ? 14.656 -16.891 -17.984 1 98.69 18 PHE B CA 1
ATOM 2506 C C . PHE B 1 18 ? 15.812 -17.766 -17.5 1 98.69 18 PHE B C 1
ATOM 2508 O O . PHE B 1 18 ? 16.609 -17.328 -16.672 1 98.69 18 PHE B O 1
ATOM 2515 N N . SER B 1 19 ? 15.844 -18.969 -17.969 1 98.69 19 SER B N 1
ATOM 2516 C CA . SER B 1 19 ? 16.922 -19.875 -17.594 1 98.69 19 SER B CA 1
ATOM 2517 C C . SER B 1 19 ? 18.281 -19.297 -17.969 1 98.69 19 SER B C 1
ATOM 2519 O O . SER B 1 19 ? 19.234 -19.359 -17.172 1 98.69 19 SER B O 1
ATOM 2521 N N . ASN B 1 20 ? 18.359 -18.781 -19.125 1 98.25 20 ASN B N 1
ATOM 2522 C CA . ASN B 1 20 ? 19.609 -18.234 -19.609 1 98.25 20 ASN B CA 1
ATOM 2523 C C . ASN B 1 20 ? 20.094 -17.078 -18.75 1 98.25 20 ASN B C 1
ATOM 2525 O O . ASN B 1 20 ? 21.266 -17.031 -18.344 1 98.25 20 ASN B O 1
ATOM 2529 N N . VAL B 1 21 ? 19.219 -16.141 -18.484 1 98.19 21 VAL B N 1
ATOM 2530 C CA . VAL B 1 21 ? 19.641 -15 -17.688 1 98.19 21 VAL B CA 1
ATOM 2531 C C . VAL B 1 21 ? 20 -15.445 -16.281 1 98.19 21 VAL B C 1
ATOM 2533 O O . VAL B 1 21 ? 20.906 -14.891 -15.656 1 98.19 21 VAL B O 1
ATOM 2536 N N . THR B 1 22 ? 19.312 -16.438 -15.758 1 98.69 22 THR B N 1
ATOM 2537 C CA . THR B 1 22 ? 19.609 -17 -14.445 1 98.69 22 THR B CA 1
ATOM 2538 C C . THR B 1 22 ? 21.031 -17.562 -14.406 1 98.69 22 THR B C 1
ATOM 2540 O O . THR B 1 22 ? 21.797 -17.25 -13.484 1 98.69 22 THR B O 1
ATOM 2543 N N . LYS B 1 23 ? 21.359 -18.297 -15.391 1 98.38 23 LYS B N 1
ATOM 2544 C CA . LYS B 1 23 ? 22.703 -18.891 -15.469 1 98.38 23 LYS B CA 1
ATOM 2545 C C . LYS B 1 23 ? 23.781 -17.812 -15.523 1 98.38 23 LYS B C 1
ATOM 2547 O O . LYS B 1 23 ? 24.828 -17.953 -14.906 1 98.38 23 LYS B O 1
ATOM 2552 N N . ARG B 1 24 ? 23.453 -16.812 -16.219 1 97.94 24 ARG B N 1
ATOM 2553 C CA . ARG B 1 24 ? 24.406 -15.711 -16.312 1 97.94 24 ARG B CA 1
ATOM 2554 C C . ARG B 1 24 ? 24.609 -15.062 -14.953 1 97.94 24 ARG B C 1
ATOM 2556 O O . ARG B 1 24 ? 25.734 -14.734 -14.578 1 97.94 24 ARG B O 1
ATOM 2563 N N . VAL B 1 25 ? 23.562 -14.852 -14.242 1 98.06 25 VAL B N 1
ATOM 2564 C CA . VAL B 1 25 ? 23.672 -14.258 -12.914 1 98.06 25 VAL B CA 1
ATOM 2565 C C . VAL B 1 25 ? 24.469 -15.18 -11.992 1 98.06 25 VAL B C 1
ATOM 2567 O O . VAL B 1 25 ? 25.406 -14.742 -11.312 1 98.06 25 VAL B O 1
ATOM 2570 N N . LEU B 1 26 ? 24.094 -16.453 -12 1 98.19 26 LEU B N 1
ATOM 2571 C CA . LEU B 1 26 ? 24.766 -17.422 -11.148 1 98.19 26 LEU B CA 1
ATOM 2572 C C . LEU B 1 26 ? 26.25 -17.484 -11.469 1 98.19 26 LEU B C 1
ATOM 2574 O O . LEU B 1 26 ? 27.078 -17.641 -10.562 1 98.19 26 LEU B O 1
ATOM 2578 N N . GLY B 1 27 ? 26.562 -17.375 -12.703 1 96.62 27 GLY B N 1
ATOM 2579 C CA . GLY B 1 27 ? 27.953 -17.375 -13.125 1 96.62 27 GLY B CA 1
ATOM 2580 C C . GLY B 1 27 ? 28.719 -16.156 -12.672 1 96.62 27 GLY B C 1
ATOM 2581 O O . GLY B 1 27 ? 29.938 -16.219 -12.492 1 96.62 27 GLY B O 1
ATOM 2582 N N . HIS B 1 28 ? 28.047 -15.086 -12.43 1 95.56 28 HIS B N 1
ATOM 2583 C CA . HIS B 1 28 ? 28.656 -13.812 -12.07 1 95.56 28 HIS B CA 1
ATOM 2584 C C . HIS B 1 28 ? 28.766 -13.664 -10.555 1 95.56 28 HIS B C 1
ATOM 2586 O O . HIS B 1 28 ? 29.562 -12.859 -10.062 1 95.56 28 HIS B O 1
ATOM 2592 N N . LEU B 1 29 ? 28 -14.375 -9.797 1 95.44 29 LEU B N 1
ATOM 2593 C CA . LEU B 1 29 ? 27.844 -14.18 -8.359 1 95.44 29 LEU B CA 1
ATOM 2594 C C . LEU B 1 29 ? 29.172 -14.375 -7.645 1 95.44 29 LEU B C 1
ATOM 2596 O O . LEU B 1 29 ? 29.531 -13.578 -6.77 1 95.44 29 LEU B O 1
ATOM 2600 N N . PRO B 1 30 ? 30 -15.398 -8.039 1 94.12 30 PRO B N 1
ATOM 2601 C CA . PRO B 1 30 ? 31.281 -15.594 -7.34 1 94.12 30 PRO B CA 1
ATOM 2602 C C . PRO B 1 30 ? 32.219 -14.398 -7.473 1 94.12 30 PRO B C 1
ATOM 2604 O O . PRO B 1 30 ? 33.031 -14.156 -6.586 1 94.12 30 PRO B O 1
ATOM 2607 N N . ASP B 1 31 ? 32.062 -13.633 -8.453 1 93.31 31 ASP B N 1
ATOM 2608 C CA . ASP B 1 31 ? 32.938 -12.492 -8.711 1 93.31 31 ASP B CA 1
ATOM 2609 C C . ASP B 1 31 ? 32.438 -11.242 -7.988 1 93.31 31 ASP B C 1
ATOM 2611 O O . ASP B 1 31 ? 33.219 -10.336 -7.699 1 93.31 31 ASP B O 1
ATOM 2615 N N . ILE B 1 32 ? 31.188 -11.195 -7.723 1 93.31 32 ILE B N 1
ATOM 2616 C CA . ILE B 1 32 ? 30.594 -9.969 -7.195 1 93.31 32 ILE B CA 1
ATOM 2617 C C . ILE B 1 32 ? 30.453 -10.078 -5.676 1 93.31 32 ILE B C 1
ATOM 2619 O O . ILE B 1 32 ? 30.578 -9.078 -4.965 1 93.31 32 ILE B O 1
ATOM 2623 N N . VAL B 1 33 ? 30.219 -11.211 -5.164 1 96.12 33 VAL B N 1
ATOM 2624 C CA . VAL B 1 33 ? 29.891 -11.398 -3.754 1 96.12 33 VAL B CA 1
ATOM 2625 C C . VAL B 1 33 ? 31.172 -11.555 -2.939 1 96.12 33 VAL B C 1
ATOM 2627 O O . VAL B 1 33 ? 32 -12.422 -3.234 1 96.12 33 VAL B O 1
ATOM 2630 N N . SER B 1 34 ? 31.312 -10.758 -1.946 1 95.88 34 SER B N 1
ATOM 2631 C CA . SER B 1 34 ? 32.469 -10.805 -1.076 1 95.88 34 SER B CA 1
ATOM 2632 C C . SER B 1 34 ? 32.156 -11.461 0.259 1 95.88 34 SER B C 1
ATOM 2634 O O . SER B 1 34 ? 33.031 -12.062 0.892 1 95.88 34 SER B O 1
ATOM 2636 N N . GLU B 1 35 ? 30.891 -11.289 0.694 1 95.19 35 GLU B N 1
ATOM 2637 C CA . GLU B 1 35 ? 30.5 -11.797 2.004 1 95.19 35 GLU B CA 1
ATOM 2638 C C . GLU B 1 35 ? 29.109 -12.445 1.95 1 95.19 35 GLU B C 1
ATOM 2640 O O . GLU B 1 35 ? 28.297 -12.102 1.094 1 95.19 35 GLU B O 1
ATOM 2645 N N . ARG B 1 36 ? 28.953 -13.359 2.818 1 95.81 36 ARG B N 1
ATOM 2646 C CA . ARG B 1 36 ? 27.688 -14.047 3.021 1 95.81 36 ARG B CA 1
ATOM 2647 C C . ARG B 1 36 ? 27.328 -14.133 4.504 1 95.81 36 ARG B C 1
ATOM 2649 O O . ARG B 1 36 ? 28.188 -14.484 5.324 1 95.81 36 ARG B O 1
ATOM 2656 N N . ALA B 1 37 ? 26.141 -13.758 4.789 1 96.56 37 ALA B N 1
ATOM 2657 C CA . ALA B 1 37 ? 25.656 -13.867 6.164 1 96.56 37 ALA B CA 1
ATOM 2658 C C . ALA B 1 37 ? 24.391 -14.719 6.238 1 96.56 37 ALA B C 1
ATOM 2660 O O . ALA B 1 37 ? 23.391 -14.406 5.594 1 96.56 37 ALA B O 1
ATOM 2661 N N . ALA B 1 38 ? 24.453 -15.805 7.008 1 96.69 38 ALA B N 1
ATOM 2662 C CA . ALA B 1 38 ? 23.297 -16.672 7.184 1 96.69 38 ALA B CA 1
ATOM 2663 C C . ALA B 1 38 ? 22.453 -16.234 8.375 1 96.69 38 ALA B C 1
ATOM 2665 O O . ALA B 1 38 ? 23 -15.867 9.422 1 96.69 38 ALA B O 1
ATOM 2666 N N . THR B 1 39 ? 21.125 -16.141 8.164 1 96.75 39 THR B N 1
ATOM 2667 C CA . THR B 1 39 ? 20.219 -15.773 9.242 1 96.75 39 THR B CA 1
ATOM 2668 C C . THR B 1 39 ? 18.828 -16.391 9.023 1 96.75 39 THR B C 1
ATOM 2670 O O . THR B 1 39 ? 18.219 -16.203 7.973 1 96.75 39 THR B O 1
ATOM 2673 N N . ARG B 1 40 ? 18.25 -17.188 9.891 1 95.44 40 ARG B N 1
ATOM 2674 C CA . ARG B 1 40 ? 16.906 -17.719 9.953 1 95.44 40 ARG B CA 1
ATOM 2675 C C . ARG B 1 40 ? 16.531 -18.438 8.648 1 95.44 40 ARG B C 1
ATOM 2677 O O . ARG B 1 40 ? 15.445 -18.219 8.109 1 95.44 40 ARG B O 1
ATOM 2684 N N . GLY B 1 41 ? 17.516 -19.109 8.062 1 96.62 41 GLY B N 1
ATOM 2685 C CA . GLY B 1 41 ? 17.266 -19.906 6.875 1 96.62 41 GLY B CA 1
ATOM 2686 C C . GLY B 1 41 ? 17.484 -19.141 5.582 1 96.62 41 GLY B C 1
ATOM 2687 O O . GLY B 1 41 ? 17.219 -19.656 4.496 1 96.62 41 GLY B O 1
ATOM 2688 N N . TYR B 1 42 ? 17.984 -17.922 5.727 1 98.12 42 TYR B N 1
ATOM 2689 C CA . TYR B 1 42 ? 18.266 -17.078 4.57 1 98.12 42 TYR B CA 1
ATOM 2690 C C . TYR B 1 42 ? 19.75 -16.703 4.523 1 98.12 42 TYR B C 1
ATOM 2692 O O . TYR B 1 42 ? 20.438 -16.797 5.531 1 98.12 42 TYR B O 1
ATOM 2700 N N . ILE B 1 43 ? 20.156 -16.328 3.365 1 97.88 43 ILE B N 1
ATOM 2701 C CA . ILE B 1 43 ? 21.516 -15.836 3.152 1 97.88 43 ILE B CA 1
ATOM 2702 C C . ILE B 1 43 ? 21.469 -14.414 2.598 1 97.88 43 ILE B C 1
ATOM 2704 O O . ILE B 1 43 ? 20.734 -14.133 1.646 1 97.88 43 ILE B O 1
ATOM 2708 N N . ILE B 1 44 ? 22.156 -13.555 3.238 1 97.56 44 ILE B N 1
ATOM 2709 C CA . ILE B 1 44 ? 22.328 -12.195 2.727 1 97.56 44 ILE B CA 1
ATOM 2710 C C . ILE B 1 44 ? 23.688 -12.07 2.039 1 97.56 44 ILE B C 1
ATOM 2712 O O . ILE B 1 44 ? 24.734 -12.273 2.666 1 97.56 44 ILE B O 1
ATOM 2716 N N . LEU B 1 45 ? 23.641 -11.789 0.781 1 97 45 LEU B N 1
ATOM 2717 C CA . LEU B 1 45 ? 24.859 -11.594 0.002 1 97 45 LEU B CA 1
ATOM 2718 C C . LEU B 1 45 ? 25.266 -10.125 -0.016 1 97 45 LEU B C 1
ATOM 2720 O O . LEU B 1 45 ? 24.406 -9.242 -0.12 1 97 45 LEU B O 1
ATOM 2724 N N . SER B 1 46 ? 26.531 -9.852 0.092 1 96.56 46 SER B N 1
ATOM 2725 C CA . SER B 1 46 ? 27.016 -8.477 0.006 1 96.56 46 SER B CA 1
ATOM 2726 C C . SER B 1 46 ? 28.312 -8.391 -0.787 1 96.56 46 SER B C 1
ATOM 2728 O O . SER B 1 46 ? 29.031 -9.391 -0.938 1 96.56 46 SER B O 1
ATOM 2730 N N . SER B 1 47 ? 28.453 -7.305 -1.407 1 94.69 47 SER B N 1
ATOM 2731 C CA . SER B 1 47 ? 29.672 -6.938 -2.117 1 94.69 47 SER B CA 1
ATOM 2732 C C . SER B 1 47 ? 30.359 -5.742 -1.459 1 94.69 47 SER B C 1
ATOM 2734 O O . SER B 1 47 ? 29.734 -4.707 -1.237 1 94.69 47 SER B O 1
ATOM 2736 N N . VAL B 1 48 ? 31.594 -5.949 -1.099 1 91.19 48 VAL B N 1
ATOM 2737 C CA . VAL B 1 48 ? 32.375 -4.863 -0.515 1 91.19 48 VAL B CA 1
ATOM 2738 C C . VAL B 1 48 ? 33.469 -4.418 -1.496 1 91.19 48 VAL B C 1
ATOM 2740 O O . VAL B 1 48 ? 34.375 -5.184 -1.806 1 91.19 48 VAL B O 1
ATOM 2743 N N . VAL B 1 49 ? 33.312 -3.258 -2.01 1 85.12 49 VAL B N 1
ATOM 2744 C CA . VAL B 1 49 ? 34.312 -2.703 -2.938 1 85.12 49 VAL B CA 1
ATOM 2745 C C . VAL B 1 49 ? 34.75 -1.32 -2.459 1 85.12 49 VAL B C 1
ATOM 2747 O O . VAL B 1 49 ? 33.906 -0.417 -2.311 1 85.12 49 VAL B O 1
ATOM 2750 N N . ALA B 1 50 ? 35.969 -1.111 -2.242 1 87.38 50 ALA B N 1
ATOM 2751 C CA . ALA B 1 50 ? 36.594 0.16 -1.863 1 87.38 50 ALA B CA 1
ATOM 2752 C C . ALA B 1 50 ? 35.844 0.806 -0.702 1 87.38 50 ALA B C 1
ATOM 2754 O O . ALA B 1 50 ? 35.5 1.988 -0.758 1 87.38 50 ALA B O 1
ATOM 2755 N N . GLY B 1 51 ? 35.438 0.013 0.229 1 84.19 51 GLY B N 1
ATOM 2756 C CA . GLY B 1 51 ? 34.844 0.536 1.449 1 84.19 51 GLY B CA 1
ATOM 2757 C C . GLY B 1 51 ? 33.344 0.702 1.354 1 84.19 51 GLY B C 1
ATOM 2758 O O . GLY B 1 51 ? 32.688 1.076 2.332 1 84.19 51 GLY B O 1
ATOM 2759 N N . THR B 1 52 ? 32.781 0.532 0.152 1 86.31 52 THR B N 1
ATOM 2760 C CA . THR B 1 52 ? 31.328 0.618 -0.021 1 86.31 52 THR B CA 1
ATOM 2761 C C . THR B 1 52 ? 30.703 -0.775 -0.085 1 86.31 52 THR B C 1
ATOM 2763 O O . THR B 1 52 ? 31.234 -1.666 -0.752 1 86.31 52 THR B O 1
ATOM 2766 N N . SER B 1 53 ? 29.656 -0.914 0.698 1 90.38 53 SER B N 1
ATOM 2767 C CA . SER B 1 53 ? 28.984 -2.207 0.726 1 90.38 53 SER B CA 1
ATOM 2768 C C . SER B 1 53 ? 27.625 -2.143 0.02 1 90.38 53 SER B C 1
ATOM 2770 O O . SER B 1 53 ? 26.891 -1.174 0.182 1 90.38 53 SER B O 1
ATOM 2772 N N . LYS B 1 54 ? 27.438 -3.096 -0.857 1 91.88 54 LYS B N 1
ATOM 2773 C CA . LYS B 1 54 ? 26.141 -3.32 -1.472 1 91.88 54 LYS B CA 1
ATOM 2774 C C . LYS B 1 54 ? 25.547 -4.66 -1.037 1 91.88 54 LYS B C 1
ATOM 2776 O O . LYS B 1 54 ? 26.266 -5.652 -0.927 1 91.88 54 LYS B O 1
ATOM 2781 N N . PHE B 1 55 ? 24.297 -4.641 -0.715 1 94.44 55 PHE B N 1
ATOM 2782 C CA . PHE B 1 55 ? 23.641 -5.852 -0.234 1 94.44 55 PHE B CA 1
ATOM 2783 C C . PHE B 1 55 ? 22.562 -6.309 -1.211 1 94.44 55 PHE B C 1
ATOM 2785 O O . PHE B 1 55 ? 21.875 -5.48 -1.816 1 94.44 55 PHE B O 1
ATOM 2792 N N . ALA B 1 56 ? 22.469 -7.574 -1.343 1 95.19 56 ALA B N 1
ATOM 2793 C CA . ALA B 1 56 ? 21.344 -8.141 -2.09 1 95.19 56 ALA B CA 1
ATOM 2794 C C . ALA B 1 56 ? 20.203 -8.539 -1.156 1 95.19 56 ALA B C 1
ATOM 2796 O O . ALA B 1 56 ? 20.391 -8.633 0.058 1 95.19 56 ALA B O 1
ATOM 2797 N N . ARG B 1 57 ? 19.062 -8.719 -1.734 1 95.31 57 ARG B N 1
ATOM 2798 C CA . ARG B 1 57 ? 17.922 -9.266 -1.001 1 95.31 57 ARG B CA 1
ATOM 2799 C C . ARG B 1 57 ? 18.266 -10.633 -0.407 1 95.31 57 ARG B C 1
ATOM 2801 O O . ARG B 1 57 ? 19.062 -11.375 -0.967 1 95.31 57 ARG B O 1
ATOM 2808 N N . PRO B 1 58 ? 17.688 -10.93 0.7 1 97.56 58 PRO B N 1
ATOM 2809 C CA . PRO B 1 58 ? 17.922 -12.258 1.283 1 97.56 58 PRO B CA 1
ATOM 2810 C C . PRO B 1 58 ? 17.391 -13.391 0.411 1 97.56 58 PRO B C 1
ATOM 2812 O O . PRO B 1 58 ? 16.312 -13.258 -0.192 1 97.56 58 PRO B O 1
ATOM 2815 N N . ILE B 1 59 ? 18.109 -14.445 0.417 1 97.69 59 ILE B N 1
ATOM 2816 C CA . ILE B 1 59 ? 17.734 -15.586 -0.403 1 97.69 59 ILE B CA 1
ATOM 2817 C C . ILE B 1 59 ? 17.531 -16.812 0.486 1 97.69 59 ILE B C 1
ATOM 2819 O O . ILE B 1 59 ? 18.297 -17.047 1.419 1 97.69 59 ILE B O 1
ATOM 2823 N N . ASN B 1 60 ? 16.453 -17.5 0.296 1 98.44 60 ASN B N 1
ATOM 2824 C CA . ASN B 1 60 ? 16.188 -18.734 1.017 1 98.44 60 ASN B CA 1
ATOM 2825 C C . ASN B 1 60 ? 17.172 -19.844 0.645 1 98.44 60 ASN B C 1
ATOM 2827 O O . ASN B 1 60 ? 17.219 -20.281 -0.506 1 98.44 60 ASN B O 1
ATOM 2831 N N . GLU B 1 61 ? 17.891 -20.328 1.611 1 97.12 61 GLU B N 1
ATOM 2832 C CA . GLU B 1 61 ? 19 -21.25 1.36 1 97.12 61 GLU B CA 1
ATOM 2833 C C . GLU B 1 61 ? 18.5 -22.625 0.906 1 97.12 61 GLU B C 1
ATOM 2835 O O . GLU B 1 61 ? 19.203 -23.344 0.21 1 97.12 61 GLU B O 1
ATOM 2840 N N . LYS B 1 62 ? 17.328 -22.953 1.295 1 97.38 62 LYS B N 1
ATOM 2841 C CA . LYS B 1 62 ? 16.797 -24.266 0.966 1 97.38 62 LYS B CA 1
ATOM 2842 C C . LYS B 1 62 ? 16.25 -24.297 -0.46 1 97.38 62 LYS B C 1
ATOM 2844 O O . LYS B 1 62 ? 16.188 -25.359 -1.084 1 97.38 62 LYS B O 1
ATOM 2849 N N . LEU B 1 63 ? 15.883 -23.172 -0.977 1 98.62 63 LEU B N 1
ATOM 2850 C CA . LEU B 1 63 ? 15.227 -23.125 -2.281 1 98.62 63 LEU B CA 1
ATOM 2851 C C . LEU B 1 63 ? 16.219 -22.688 -3.363 1 98.62 63 LEU B C 1
ATOM 2853 O O . LEU B 1 63 ? 16.203 -23.234 -4.469 1 98.62 63 LEU B O 1
ATOM 2857 N N . PHE B 1 64 ? 17.062 -21.812 -3.061 1 98.81 64 PHE B N 1
ATOM 2858 C CA . PHE B 1 64 ? 17.922 -21.203 -4.07 1 98.81 64 PHE B CA 1
ATOM 2859 C C . PHE B 1 64 ? 19.047 -22.141 -4.477 1 98.81 64 PHE B C 1
ATOM 2861 O O . PHE B 1 64 ? 19.75 -22.688 -3.619 1 98.81 64 PHE B O 1
ATOM 2868 N N . ILE B 1 65 ? 19.188 -22.281 -5.727 1 98.69 65 ILE B N 1
ATOM 2869 C CA . ILE B 1 65 ? 20.25 -23.094 -6.285 1 98.69 65 ILE B CA 1
ATOM 2870 C C . ILE B 1 65 ? 21.422 -22.203 -6.691 1 98.69 65 ILE B C 1
ATOM 2872 O O . ILE B 1 65 ? 21.344 -21.469 -7.684 1 98.69 65 ILE B O 1
ATOM 2876 N N . PHE B 1 66 ? 22.531 -22.359 -6.086 1 97.44 66 PHE B N 1
ATOM 2877 C CA . PHE B 1 66 ? 23.641 -21.422 -6.258 1 97.44 66 PHE B CA 1
ATOM 2878 C C . PHE B 1 66 ? 24.5 -21.812 -7.445 1 97.44 66 PHE B C 1
ATOM 2880 O O . PHE B 1 66 ? 25.094 -20.953 -8.102 1 97.44 66 PHE B O 1
ATOM 2887 N N . GLU B 1 67 ? 24.594 -23.078 -7.641 1 97.12 67 GLU B N 1
ATOM 2888 C CA . GLU B 1 67 ? 25.531 -23.547 -8.664 1 97.12 67 GLU B CA 1
ATOM 2889 C C . GLU B 1 67 ? 24.859 -23.641 -10.031 1 97.12 67 GLU B C 1
ATOM 2891 O O . GLU B 1 67 ? 23.812 -24.266 -10.172 1 97.12 67 GLU B O 1
ATOM 2896 N N . CYS B 1 68 ? 25.516 -23.094 -10.969 1 97.06 68 CYS B N 1
ATOM 2897 C CA . CYS B 1 68 ? 24.984 -23.031 -12.32 1 97.06 68 CYS B CA 1
ATOM 2898 C C . CYS B 1 68 ? 24.672 -24.422 -12.867 1 97.06 68 CYS B C 1
ATOM 2900 O O . CYS B 1 68 ? 23.609 -24.641 -13.438 1 97.06 68 CYS B O 1
ATOM 2902 N N . SER B 1 69 ? 25.578 -25.328 -12.688 1 97.31 69 SER B N 1
ATOM 2903 C CA . SER B 1 69 ? 25.391 -26.672 -13.195 1 97.31 69 SER B CA 1
ATOM 2904 C C . SER B 1 69 ? 24.219 -27.375 -12.516 1 97.31 69 SER B C 1
ATOM 2906 O O . SER B 1 69 ? 23.438 -28.062 -13.18 1 97.31 69 SER B O 1
ATOM 2908 N N . ALA B 1 70 ? 24.141 -27.203 -11.242 1 98.38 70 ALA B N 1
ATOM 2909 C CA . ALA B 1 70 ? 23.031 -27.766 -10.5 1 98.38 70 ALA B CA 1
ATOM 2910 C C . ALA B 1 70 ? 21.703 -27.188 -10.969 1 98.38 70 ALA B C 1
ATOM 2912 O O . ALA B 1 70 ? 20.719 -27.906 -11.125 1 98.38 70 ALA B O 1
ATOM 2913 N N . PHE B 1 71 ? 21.719 -25.875 -11.242 1 98.75 71 PHE B N 1
ATOM 2914 C CA . PHE B 1 71 ? 20.5 -25.219 -11.734 1 98.75 71 PHE B CA 1
ATOM 2915 C C . PHE B 1 71 ? 20.094 -25.781 -13.086 1 98.75 71 PHE B C 1
ATOM 2917 O O . PHE B 1 71 ? 18.906 -26.047 -13.32 1 98.75 71 PHE B O 1
ATOM 2924 N N . ASP B 1 72 ? 21.047 -25.953 -13.906 1 98.19 72 ASP B N 1
ATOM 2925 C CA . ASP B 1 72 ? 20.766 -26.469 -15.242 1 98.19 72 ASP B CA 1
ATOM 2926 C C . ASP B 1 72 ? 20.094 -27.828 -15.172 1 98.19 72 ASP B C 1
ATOM 2928 O O . ASP B 1 72 ? 19.141 -28.094 -15.906 1 98.19 72 ASP B O 1
ATOM 2932 N N . LEU B 1 73 ? 20.578 -28.641 -14.305 1 98.56 73 LEU B N 1
ATOM 2933 C CA . LEU B 1 73 ? 20 -29.969 -14.125 1 98.56 73 LEU B CA 1
ATOM 2934 C C . LEU B 1 73 ? 18.578 -29.891 -13.578 1 98.56 73 LEU B C 1
ATOM 2936 O O . LEU B 1 73 ? 17.672 -30.562 -14.078 1 98.56 73 LEU B O 1
ATOM 2940 N N . GLU B 1 74 ? 18.391 -29.125 -12.586 1 98.81 74 GLU B N 1
ATOM 2941 C CA . GLU B 1 74 ? 17.078 -28.984 -11.969 1 98.81 74 GLU B CA 1
ATOM 2942 C C . GLU B 1 74 ? 16.078 -28.328 -12.93 1 98.81 74 GLU B C 1
ATOM 2944 O O . GLU B 1 74 ? 14.891 -28.656 -12.906 1 98.81 74 GLU B O 1
ATOM 2949 N N . TYR B 1 75 ? 16.594 -27.438 -13.75 1 98.81 75 TYR B N 1
ATOM 2950 C CA . TYR B 1 75 ? 15.742 -26.797 -14.742 1 98.81 75 TYR B CA 1
ATOM 2951 C C . TYR B 1 75 ? 15.227 -27.797 -15.758 1 98.81 75 TYR B C 1
ATOM 2953 O O . TYR B 1 75 ? 14.055 -27.766 -16.141 1 98.81 75 TYR B O 1
ATOM 2961 N N . LYS B 1 76 ? 16.078 -28.672 -16.203 1 98.62 76 LYS B N 1
ATOM 2962 C CA . LYS B 1 76 ? 15.656 -29.719 -17.125 1 98.62 76 LYS B CA 1
ATOM 2963 C C . LYS B 1 76 ? 14.602 -30.625 -16.469 1 98.62 76 LYS B C 1
ATOM 2965 O O . LYS B 1 76 ? 13.625 -31 -17.125 1 98.62 76 LYS B O 1
ATOM 2970 N N . LYS B 1 77 ? 14.828 -30.953 -15.258 1 98.69 77 LYS B N 1
ATOM 2971 C CA . LYS B 1 77 ? 13.836 -31.734 -14.516 1 98.69 77 LYS B CA 1
ATOM 2972 C C . LYS B 1 77 ? 12.508 -30.984 -14.422 1 98.69 77 LYS B C 1
ATOM 2974 O O . LYS B 1 77 ? 11.445 -31.578 -14.586 1 98.69 77 LYS B O 1
ATOM 2979 N N . PHE B 1 78 ? 12.617 -29.75 -14.156 1 98.75 78 PHE B N 1
ATOM 2980 C CA . PHE B 1 78 ? 11.445 -28.891 -14.055 1 98.75 78 PHE B CA 1
ATOM 2981 C C . PHE B 1 78 ? 10.625 -28.938 -15.336 1 98.75 78 PHE B C 1
ATOM 2983 O O . PHE B 1 78 ? 9.398 -29.094 -15.297 1 98.75 78 PHE B O 1
ATOM 2990 N N . LEU B 1 79 ? 11.289 -28.812 -16.453 1 98.5 79 LEU B N 1
ATOM 2991 C CA . LEU B 1 79 ? 10.594 -28.875 -17.734 1 98.5 79 LEU B CA 1
ATOM 2992 C C . LEU B 1 79 ? 9.906 -30.219 -17.922 1 98.5 79 LEU B C 1
ATOM 2994 O O . LEU B 1 79 ? 8.789 -30.297 -18.422 1 98.5 79 LEU B O 1
ATOM 2998 N N . SER B 1 80 ? 10.602 -31.234 -17.5 1 98.25 80 SER B N 1
ATOM 2999 C CA . SER B 1 80 ? 10.016 -32.562 -17.562 1 98.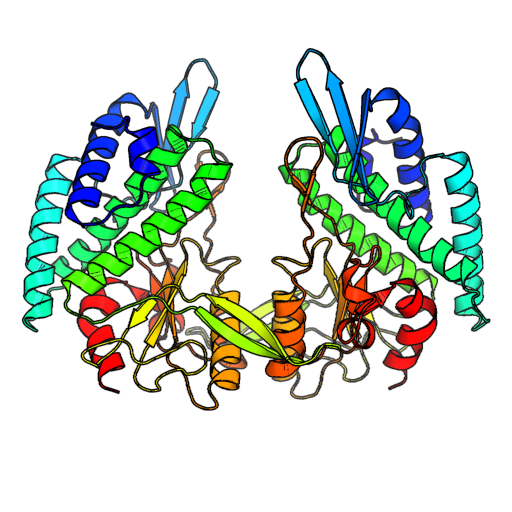25 80 SER B CA 1
ATOM 3000 C C . SER B 1 80 ? 8.781 -32.688 -16.672 1 98.25 80 SER B C 1
ATOM 3002 O O . SER B 1 80 ? 7.781 -33.281 -17.047 1 98.25 80 SER B O 1
ATOM 3004 N N . ILE B 1 81 ? 8.859 -32.156 -15.531 1 98.62 81 ILE B N 1
ATOM 3005 C CA . ILE B 1 81 ? 7.75 -32.156 -14.594 1 98.62 81 ILE B CA 1
ATOM 3006 C C . ILE B 1 81 ? 6.562 -31.422 -15.18 1 98.62 81 ILE B C 1
ATOM 3008 O O . ILE B 1 81 ? 5.414 -31.859 -15.055 1 98.62 81 ILE B O 1
ATOM 3012 N N . ILE B 1 82 ? 6.816 -30.266 -15.828 1 98.12 82 ILE B N 1
ATOM 3013 C CA . ILE B 1 82 ? 5.762 -29.516 -16.5 1 98.12 82 ILE B CA 1
ATOM 3014 C C . ILE B 1 82 ? 5.051 -30.438 -17.5 1 98.12 82 ILE B C 1
ATOM 3016 O O . ILE B 1 82 ? 3.82 -30.422 -17.594 1 98.12 82 ILE B O 1
ATOM 3020 N N . GLY B 1 83 ? 5.82 -31.203 -18.219 1 97.06 83 GLY B N 1
ATOM 3021 C CA . GLY B 1 83 ? 5.246 -32.188 -19.125 1 97.06 83 GLY B CA 1
ATOM 3022 C C . GLY B 1 83 ? 4.363 -33.188 -18.438 1 97.06 83 GLY B C 1
ATOM 3023 O O . GLY B 1 83 ? 3.289 -33.531 -18.938 1 97.06 83 GLY B O 1
ATOM 3024 N N . LYS B 1 84 ? 4.828 -33.656 -17.297 1 97.38 84 LYS B N 1
ATOM 3025 C CA . LYS B 1 84 ? 4.055 -34.594 -16.5 1 97.38 84 LYS B CA 1
ATOM 3026 C C . LYS B 1 84 ? 2.721 -34 -16.078 1 97.38 84 LYS B C 1
ATOM 3028 O O . LYS B 1 84 ? 1.683 -34.656 -16.141 1 97.38 84 LYS B O 1
ATOM 3033 N N . ILE B 1 85 ? 2.775 -32.812 -15.648 1 97.56 85 ILE B N 1
ATOM 3034 C CA . ILE B 1 85 ? 1.581 -32.125 -15.164 1 97.56 85 ILE B CA 1
ATOM 3035 C C . ILE B 1 85 ? 0.583 -31.953 -16.312 1 97.56 85 ILE B C 1
ATOM 3037 O O . ILE B 1 85 ? -0.613 -32.188 -16.141 1 97.56 85 ILE B O 1
ATOM 3041 N N . LYS B 1 86 ? 1.043 -31.578 -17.422 1 93.88 86 LYS B N 1
ATOM 3042 C CA . LYS B 1 86 ? 0.203 -31.438 -18.609 1 93.88 86 LYS B CA 1
ATOM 3043 C C . LYS B 1 86 ? -0.484 -32.75 -18.969 1 93.88 86 LYS B C 1
ATOM 3045 O O . LYS B 1 86 ? -1.637 -32.75 -19.406 1 93.88 86 LYS B O 1
ATOM 3050 N N . ALA B 1 87 ? 0.253 -33.781 -18.766 1 93.94 87 ALA B N 1
ATOM 3051 C CA . ALA B 1 87 ? -0.259 -35.094 -19.078 1 93.94 87 ALA B CA 1
ATOM 3052 C C . ALA B 1 87 ? -1.114 -35.656 -17.953 1 93.94 87 ALA B C 1
ATOM 3054 O O . ALA B 1 87 ? -1.563 -36.812 -18 1 93.94 87 ALA B O 1
ATOM 3055 N N . ARG B 1 88 ? -1.259 -34.938 -16.875 1 92 88 ARG B N 1
ATOM 3056 C CA . ARG B 1 88 ? -2.072 -35.281 -15.727 1 92 88 ARG B CA 1
ATOM 3057 C C . ARG B 1 88 ? -1.522 -36.531 -15.039 1 92 88 ARG B C 1
ATOM 3059 O O . ARG B 1 88 ? -2.283 -37.438 -14.672 1 92 88 ARG B O 1
ATOM 3066 N N . THR B 1 89 ? -0.199 -36.5 -14.969 1 92.5 89 THR B N 1
ATOM 3067 C CA . THR B 1 89 ? 0.468 -37.594 -14.273 1 92.5 89 THR B CA 1
ATOM 3068 C C . THR B 1 89 ? 0.869 -37.188 -12.859 1 92.5 89 THR B C 1
ATOM 3070 O O . THR B 1 89 ? 1.028 -36 -12.586 1 92.5 89 THR B O 1
ATOM 3073 N N . PHE B 1 90 ? 1.033 -38.062 -12.055 1 92.44 90 PHE B N 1
ATOM 3074 C CA . PHE B 1 90 ? 1.347 -37.875 -10.648 1 92.44 90 PHE B CA 1
ATOM 3075 C C . PHE B 1 90 ? 2.68 -37.156 -10.492 1 92.44 90 PHE B C 1
ATOM 3077 O O . PHE B 1 90 ? 3.641 -37.438 -11.203 1 92.44 90 PHE B O 1
ATOM 3084 N N . VAL B 1 91 ? 2.676 -36.219 -9.602 1 96.38 91 VAL B N 1
ATOM 3085 C CA . VAL B 1 91 ? 3.875 -35.438 -9.266 1 96.38 91 VAL B CA 1
ATOM 3086 C C . VAL B 1 91 ? 4.309 -35.781 -7.836 1 96.38 91 VAL B C 1
ATOM 3088 O O . VAL B 1 91 ? 3.52 -35.656 -6.898 1 96.38 91 VAL B O 1
ATOM 3091 N N . THR B 1 92 ? 5.578 -36.188 -7.617 1 96.81 92 THR B N 1
ATOM 3092 C CA . THR B 1 92 ? 6.086 -36.625 -6.316 1 96.81 92 THR B CA 1
ATOM 3093 C C . THR B 1 92 ? 6.422 -35.438 -5.441 1 96.81 92 THR B C 1
ATOM 3095 O O . THR B 1 92 ? 6.469 -34.281 -5.926 1 96.81 92 THR B O 1
ATOM 3098 N N . ALA B 1 93 ? 6.68 -35.688 -4.168 1 95.88 93 ALA B N 1
ATOM 3099 C CA . ALA B 1 93 ? 7.078 -34.656 -3.229 1 95.88 93 ALA B CA 1
ATOM 3100 C C . ALA B 1 93 ? 8.375 -34 -3.67 1 95.88 93 ALA B C 1
ATOM 3102 O O . ALA B 1 93 ? 8.531 -32.781 -3.539 1 95.88 93 ALA B O 1
ATOM 3103 N N . GLU B 1 94 ? 9.266 -34.812 -4.105 1 97.25 94 GLU B N 1
ATOM 3104 C CA . GLU B 1 94 ? 10.539 -34.281 -4.594 1 97.25 94 GLU B CA 1
ATOM 3105 C C . GLU B 1 94 ? 10.336 -33.375 -5.793 1 97.25 94 GLU B C 1
ATOM 3107 O O . GLU B 1 94 ? 11.008 -32.344 -5.922 1 97.25 94 GLU B O 1
ATOM 3112 N N . GLU B 1 95 ? 9.406 -33.75 -6.578 1 98.25 95 GLU B N 1
ATOM 3113 C CA . GLU B 1 95 ? 9.133 -32.938 -7.77 1 98.25 95 GLU B CA 1
ATOM 3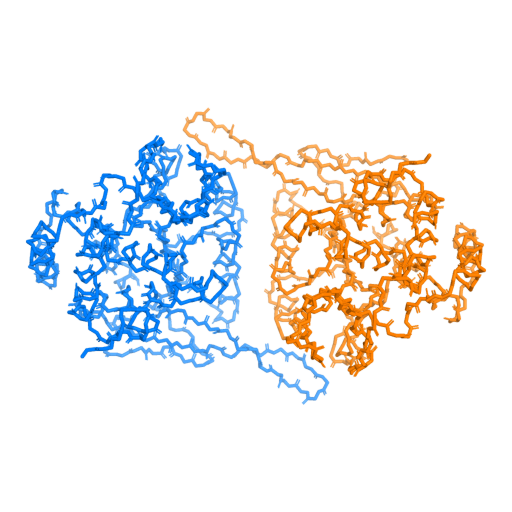114 C C . GLU B 1 95 ? 8.469 -31.609 -7.41 1 98.25 95 GLU B C 1
ATOM 3116 O O . GLU B 1 95 ? 8.711 -30.594 -8.062 1 98.25 95 GLU B O 1
ATOM 3121 N N . HIS B 1 96 ? 7.645 -31.656 -6.348 1 98.25 96 HIS B N 1
ATOM 3122 C CA . HIS B 1 96 ? 7.105 -30.406 -5.824 1 98.25 96 HIS B CA 1
ATOM 3123 C C . HIS B 1 96 ? 8.219 -29.453 -5.418 1 98.25 96 HIS B C 1
ATOM 3125 O O . HIS B 1 96 ? 8.148 -28.25 -5.703 1 98.25 96 HIS B O 1
ATOM 3131 N N . HIS B 1 97 ? 9.195 -29.969 -4.82 1 98.31 97 HIS B N 1
ATOM 3132 C CA . HIS B 1 97 ? 10.328 -29.156 -4.387 1 98.31 97 HIS B CA 1
ATOM 3133 C C . HIS B 1 97 ? 11.086 -28.594 -5.582 1 98.31 97 HIS B C 1
ATOM 3135 O O . HIS B 1 97 ? 11.5 -27.422 -5.562 1 98.31 97 HIS B O 1
ATOM 3141 N N . VAL B 1 98 ? 11.258 -29.391 -6.59 1 98.75 98 VAL B N 1
ATOM 3142 C CA . VAL B 1 98 ? 11.953 -28.938 -7.789 1 98.75 98 VAL B CA 1
ATOM 3143 C C . VAL B 1 98 ? 11.219 -27.75 -8.398 1 98.75 98 VAL B C 1
ATOM 3145 O O . VAL B 1 98 ? 11.844 -26.766 -8.773 1 98.75 98 VAL B O 1
ATOM 3148 N N . ILE B 1 99 ? 9.883 -27.812 -8.422 1 98.81 99 ILE B N 1
ATOM 3149 C CA . ILE B 1 99 ? 9.07 -26.719 -8.969 1 98.81 99 ILE B CA 1
ATOM 3150 C C . ILE B 1 99 ? 9.336 -25.438 -8.188 1 98.81 99 ILE B C 1
ATOM 3152 O O . ILE B 1 99 ? 9.68 -24.406 -8.773 1 98.81 99 ILE B O 1
ATOM 3156 N N . ASN B 1 100 ? 9.258 -25.516 -6.902 1 98.75 100 ASN B N 1
ATOM 3157 C CA . ASN B 1 100 ? 9.438 -24.344 -6.062 1 98.75 100 ASN B CA 1
ATOM 3158 C C . ASN B 1 100 ? 10.867 -23.812 -6.137 1 98.75 100 ASN B C 1
ATOM 3160 O O . ASN B 1 100 ? 11.078 -22.594 -6.254 1 98.75 100 ASN B O 1
ATOM 3164 N N . SER B 1 101 ? 11.797 -24.672 -6.152 1 98.81 101 SER B N 1
ATOM 3165 C CA . SER B 1 101 ? 13.203 -24.297 -6.121 1 98.81 101 SER B CA 1
ATOM 3166 C C . SER B 1 101 ? 13.625 -23.625 -7.426 1 98.81 101 SER B C 1
ATOM 3168 O O . SER B 1 101 ? 14.312 -22.594 -7.414 1 98.81 101 SER B O 1
ATOM 3170 N N . VAL B 1 102 ? 13.211 -24.203 -8.484 1 98.94 102 VAL B N 1
ATOM 3171 C CA . VAL B 1 102 ? 13.609 -23.672 -9.781 1 98.94 102 VAL B CA 1
ATOM 3172 C C . VAL B 1 102 ? 12.969 -22.312 -10.008 1 98.94 102 VAL B C 1
ATOM 3174 O O . VAL B 1 102 ? 13.648 -21.344 -10.375 1 98.94 102 VAL B O 1
ATOM 3177 N N . VAL B 1 103 ? 11.648 -22.188 -9.766 1 98.94 103 VAL B N 1
ATOM 3178 C CA . VAL B 1 103 ? 10.953 -20.922 -9.961 1 98.94 103 VAL B CA 1
ATOM 3179 C C . VAL B 1 103 ? 11.531 -19.875 -9.023 1 98.94 103 VAL B C 1
ATOM 3181 O O . VAL B 1 103 ? 11.773 -18.734 -9.43 1 98.94 103 VAL B O 1
ATOM 3184 N N . TYR B 1 104 ? 11.805 -20.25 -7.777 1 98.88 104 TYR B N 1
ATOM 3185 C CA . TYR B 1 104 ? 12.406 -19.359 -6.797 1 98.88 104 TYR B CA 1
ATOM 3186 C C . TYR B 1 104 ? 13.789 -18.891 -7.254 1 98.88 104 TYR B C 1
ATOM 3188 O O . TYR B 1 104 ? 14.109 -17.703 -7.18 1 98.88 104 TYR B O 1
ATOM 3196 N N . THR B 1 105 ? 14.578 -19.812 -7.723 1 98.94 105 THR B N 1
ATOM 3197 C CA . THR B 1 105 ? 15.938 -19.5 -8.141 1 98.94 105 THR B CA 1
ATOM 3198 C C . THR B 1 105 ? 15.93 -18.531 -9.32 1 98.94 105 THR B C 1
ATOM 3200 O O . THR B 1 105 ? 16.688 -17.562 -9.336 1 98.94 105 THR B O 1
ATOM 3203 N N . ILE B 1 106 ? 15.031 -18.828 -10.242 1 98.88 106 ILE B N 1
ATOM 3204 C CA . ILE B 1 106 ? 14.938 -17.953 -11.398 1 98.88 106 ILE B CA 1
ATOM 3205 C C . ILE B 1 106 ? 14.609 -16.531 -10.945 1 98.88 106 ILE B C 1
ATOM 3207 O O . ILE B 1 106 ? 15.328 -15.586 -11.273 1 98.88 106 ILE B O 1
ATOM 3211 N N . GLN B 1 107 ? 13.562 -16.391 -10.188 1 98.69 107 GLN B N 1
ATOM 3212 C CA . GLN B 1 107 ? 13.102 -15.078 -9.789 1 98.69 107 GLN B CA 1
ATOM 3213 C C . GLN B 1 107 ? 14.125 -14.375 -8.898 1 98.69 107 GLN B C 1
ATOM 3215 O O . GLN B 1 107 ? 14.414 -13.195 -9.086 1 98.69 107 GLN B O 1
ATOM 3220 N N . GLN B 1 108 ? 14.734 -15.102 -7.922 1 98.31 108 GLN B N 1
ATOM 3221 C CA . GLN B 1 108 ? 15.648 -14.477 -6.969 1 98.31 108 GLN B CA 1
ATOM 3222 C C . GLN B 1 108 ? 16.984 -14.156 -7.621 1 98.31 108 GLN B C 1
ATOM 3224 O O . GLN B 1 108 ? 17.656 -13.195 -7.238 1 98.31 108 GLN B O 1
ATOM 3229 N N . ALA B 1 109 ? 17.359 -14.984 -8.633 1 98.44 109 ALA B N 1
ATOM 3230 C CA . ALA B 1 109 ? 18.562 -14.633 -9.383 1 98.44 109 ALA B CA 1
ATOM 3231 C C . ALA B 1 109 ? 18.406 -13.273 -10.062 1 98.44 109 ALA B C 1
ATOM 3233 O O . ALA B 1 109 ? 19.312 -12.438 -10.023 1 98.44 109 ALA B O 1
ATOM 3234 N N . ILE B 1 110 ? 17.25 -13.117 -10.633 1 97.69 110 ILE B N 1
ATOM 3235 C CA . ILE B 1 110 ? 16.953 -11.836 -11.273 1 97.69 110 ILE B CA 1
ATOM 3236 C C . ILE B 1 110 ? 16.984 -10.727 -10.227 1 97.69 110 ILE B C 1
ATOM 3238 O O . ILE B 1 110 ? 17.625 -9.688 -10.438 1 97.69 110 ILE B O 1
ATOM 3242 N N . GLY B 1 111 ? 16.359 -10.922 -9.078 1 96.88 111 GLY B N 1
ATOM 3243 C CA . GLY B 1 111 ? 16.359 -9.93 -8.008 1 96.88 111 GLY B CA 1
ATOM 3244 C C . GLY B 1 111 ? 17.75 -9.602 -7.504 1 96.88 111 GLY B C 1
ATOM 3245 O O . GLY B 1 111 ? 18.109 -8.43 -7.402 1 96.88 111 GLY B O 1
ATOM 3246 N N . VAL B 1 112 ? 18.5 -10.594 -7.258 1 96.81 112 VAL B N 1
ATOM 3247 C CA . VAL B 1 112 ? 19.859 -10.438 -6.746 1 96.81 112 VAL B CA 1
ATOM 3248 C C . VAL B 1 112 ? 20.719 -9.727 -7.785 1 96.81 112 VAL B C 1
ATOM 3250 O O . VAL B 1 112 ? 21.484 -8.82 -7.453 1 96.81 112 VAL B O 1
ATOM 3253 N N . GLY B 1 113 ? 20.594 -10.203 -9 1 96.75 113 GLY B N 1
ATOM 3254 C CA . GLY B 1 113 ? 21.312 -9.539 -10.07 1 96.75 113 GLY B CA 1
ATOM 3255 C C . GLY B 1 113 ? 21.031 -8.047 -10.148 1 96.75 113 GLY B C 1
ATOM 3256 O O . GLY B 1 113 ? 21.953 -7.242 -10.281 1 96.75 113 GLY B O 1
ATOM 3257 N N . MET B 1 114 ? 19.828 -7.734 -10.078 1 96 114 MET B N 1
ATOM 3258 C CA . MET B 1 114 ? 19.438 -6.328 -10.164 1 96 114 MET B CA 1
ATOM 3259 C C . MET B 1 114 ? 19.906 -5.555 -8.938 1 96 114 MET B C 1
ATOM 3261 O O . MET B 1 114 ? 20.281 -4.387 -9.039 1 96 114 MET B O 1
ATOM 3265 N N . ASP B 1 115 ? 19.859 -6.172 -7.781 1 94.69 115 ASP B N 1
ATOM 3266 C CA . ASP B 1 115 ? 20.328 -5.523 -6.562 1 94.69 115 ASP B CA 1
ATOM 3267 C C . ASP B 1 115 ? 21.781 -5.109 -6.691 1 94.69 115 ASP B C 1
ATOM 3269 O O . ASP B 1 115 ? 22.172 -4.039 -6.223 1 94.69 115 ASP B O 1
ATOM 3273 N N . PHE B 1 116 ? 22.547 -5.918 -7.363 1 94.69 116 PHE B N 1
ATOM 3274 C CA . PHE B 1 116 ? 23.984 -5.668 -7.445 1 94.69 116 PHE B CA 1
ATOM 3275 C C . PHE B 1 116 ? 24.312 -4.793 -8.648 1 94.69 116 PHE B C 1
ATOM 3277 O O . PHE B 1 116 ? 25.266 -4.012 -8.609 1 94.69 116 PHE B O 1
ATOM 3284 N N . LEU B 1 117 ? 23.516 -4.906 -9.688 1 92.94 117 LEU B N 1
ATOM 3285 C CA . LEU B 1 117 ? 24 -4.367 -10.961 1 92.94 117 LEU B CA 1
ATOM 3286 C C . LEU B 1 117 ? 23.172 -3.148 -11.367 1 92.94 117 LEU B C 1
ATOM 3288 O O . LEU B 1 117 ? 23.562 -2.416 -12.289 1 92.94 117 LEU B O 1
ATOM 3292 N N . CYS B 1 118 ? 22.016 -2.98 -10.734 1 90.44 118 CYS B N 1
ATOM 3293 C CA . CYS B 1 118 ? 21.125 -1.913 -11.164 1 90.44 118 CYS B CA 1
ATOM 3294 C C . CYS B 1 118 ? 20.828 -0.948 -10.023 1 90.44 118 CYS B C 1
ATOM 3296 O O . CYS B 1 118 ? 21.188 -1.217 -8.875 1 90.44 118 CYS B O 1
ATOM 3298 N N . ASN B 1 119 ? 20.281 0.18 -10.398 1 83 119 ASN B N 1
ATOM 3299 C CA . ASN B 1 119 ? 19.797 1.135 -9.406 1 83 119 ASN B CA 1
ATOM 3300 C C . ASN B 1 119 ? 18.625 0.572 -8.617 1 83 119 ASN B C 1
ATOM 3302 O O . ASN B 1 119 ? 17.703 -0.003 -9.188 1 83 119 ASN B O 1
ATOM 3306 N N . PRO B 1 120 ? 18.703 0.807 -7.324 1 76.75 120 PRO B N 1
ATOM 3307 C CA . PRO B 1 120 ? 17.719 0.178 -6.449 1 76.75 120 PRO B CA 1
ATOM 3308 C C . PRO B 1 120 ? 16.281 0.575 -6.805 1 76.75 120 PRO B C 1
ATOM 3310 O O . PRO B 1 120 ? 15.391 -0.273 -6.809 1 76.75 120 PRO B O 1
ATOM 3313 N N . ASN B 1 121 ? 16.016 1.829 -7.094 1 69 121 ASN B N 1
ATOM 3314 C CA . ASN B 1 121 ? 14.656 2.273 -7.352 1 69 121 ASN B CA 1
ATOM 3315 C C . ASN B 1 121 ? 14.094 1.656 -8.625 1 69 121 ASN B C 1
ATOM 3317 O O . ASN B 1 121 ? 12.945 1.212 -8.656 1 69 121 ASN B O 1
ATOM 3321 N N . SER B 1 122 ? 14.805 1.55 -9.641 1 73.62 122 SER B N 1
ATOM 3322 C CA . SER B 1 122 ? 14.398 0.948 -10.906 1 73.62 122 SER B CA 1
ATOM 3323 C C . SER B 1 122 ? 14.305 -0.57 -10.797 1 73.62 122 SER B C 1
ATOM 3325 O O . SER B 1 122 ? 13.422 -1.189 -11.391 1 73.62 122 SER B O 1
ATOM 3327 N N . SER B 1 123 ? 14.992 -1.027 -9.914 1 80.88 123 SER B N 1
ATOM 3328 C CA . SER B 1 123 ? 15.094 -2.475 -9.758 1 80.88 123 SER B CA 1
ATOM 3329 C C . SER B 1 123 ? 13.797 -3.062 -9.219 1 80.88 123 SER B C 1
ATOM 3331 O O . SER B 1 123 ? 13.336 -4.102 -9.695 1 80.88 123 SER B O 1
ATOM 3333 N N . ARG B 1 124 ? 13.172 -2.408 -8.367 1 80.25 124 ARG B N 1
ATOM 3334 C CA . ARG B 1 124 ? 11.977 -2.951 -7.73 1 80.25 124 ARG B CA 1
ATOM 3335 C C . ARG B 1 124 ? 10.867 -3.162 -8.75 1 80.25 124 ARG B C 1
ATOM 3337 O O . ARG B 1 124 ? 10.258 -4.234 -8.805 1 80.25 124 ARG B O 1
ATOM 3344 N N . LYS B 1 125 ? 10.656 -2.256 -9.531 1 84.81 125 LYS B N 1
ATOM 3345 C CA . LYS B 1 125 ? 9.602 -2.344 -10.539 1 84.81 125 LYS B CA 1
ATOM 3346 C C . LYS B 1 125 ? 9.898 -3.455 -11.539 1 84.81 125 LYS B C 1
ATOM 3348 O O . LYS B 1 125 ? 9.016 -4.246 -11.875 1 84.81 125 LYS B O 1
ATOM 3353 N N . HIS B 1 126 ? 11.086 -3.576 -11.922 1 93.44 126 HIS B N 1
ATOM 3354 C CA . HIS B 1 126 ? 11.461 -4.57 -12.922 1 93.44 126 HIS B CA 1
ATOM 3355 C C . HIS B 1 126 ? 11.367 -5.984 -12.359 1 93.44 126 HIS B C 1
ATOM 3357 O O . HIS B 1 126 ? 10.938 -6.906 -13.055 1 93.44 126 HIS B O 1
ATOM 3363 N N . VAL B 1 127 ? 11.766 -6.102 -11.133 1 95.19 127 VAL B N 1
ATOM 3364 C CA . VAL B 1 127 ? 11.703 -7.414 -10.492 1 95.19 127 VAL B CA 1
ATOM 3365 C C . VAL B 1 127 ? 10.25 -7.895 -10.445 1 95.19 127 VAL B C 1
ATOM 3367 O O . VAL B 1 127 ? 9.969 -9.055 -10.758 1 95.19 127 VAL B O 1
ATOM 3370 N N . GLY B 1 128 ? 9.375 -7.016 -10.109 1 95.31 128 GLY B N 1
ATOM 3371 C CA . GLY B 1 128 ? 7.961 -7.348 -10.109 1 95.31 128 GLY B CA 1
ATOM 3372 C C . GLY B 1 128 ? 7.438 -7.742 -11.477 1 95.31 128 GLY B C 1
ATOM 3373 O O . GLY B 1 128 ? 6.68 -8.711 -11.602 1 95.31 128 GLY B O 1
ATOM 3374 N N . ASN B 1 129 ? 7.891 -7.043 -12.477 1 95.94 129 ASN B N 1
ATOM 3375 C CA . ASN B 1 129 ? 7.473 -7.344 -13.844 1 95.94 129 ASN B CA 1
ATOM 3376 C C . ASN B 1 129 ? 7.953 -8.727 -14.281 1 95.94 129 ASN B C 1
ATOM 3378 O O . ASN B 1 129 ? 7.199 -9.484 -14.898 1 95.94 129 ASN B O 1
ATOM 3382 N N . ARG B 1 130 ? 9.141 -8.953 -13.953 1 98 130 ARG B N 1
ATOM 3383 C CA . ARG B 1 130 ? 9.703 -10.258 -14.312 1 98 130 ARG B CA 1
ATOM 3384 C C . ARG B 1 130 ? 8.961 -11.391 -13.609 1 98 130 ARG B C 1
ATOM 3386 O O . ARG B 1 130 ? 8.75 -12.453 -14.195 1 98 130 ARG B O 1
ATOM 3393 N N . PHE B 1 131 ? 8.602 -11.133 -12.367 1 98.31 131 PHE B N 1
ATOM 3394 C CA . PHE B 1 131 ? 7.852 -12.141 -11.625 1 98.31 131 PHE B CA 1
ATOM 3395 C C . PHE B 1 131 ? 6.531 -12.461 -12.312 1 98.31 131 PHE B C 1
ATOM 3397 O O . PHE B 1 131 ? 6.18 -13.625 -12.492 1 98.31 131 PHE B O 1
ATOM 3404 N N . GLU B 1 132 ? 5.859 -11.469 -12.711 1 97.56 132 GLU B N 1
ATOM 3405 C CA . GLU B 1 132 ? 4.594 -11.641 -13.414 1 97.56 132 GLU B CA 1
ATOM 3406 C C . GLU B 1 132 ? 4.785 -12.406 -14.719 1 97.56 132 GLU B C 1
ATOM 3408 O O . GLU B 1 132 ? 4.023 -13.328 -15.023 1 97.56 132 GLU B O 1
ATOM 3413 N N . GLU B 1 133 ? 5.777 -12.062 -15.422 1 98.12 133 GLU B N 1
ATOM 3414 C CA . GLU B 1 133 ? 6.086 -12.727 -16.688 1 98.12 133 GLU B CA 1
ATOM 3415 C C . GLU B 1 133 ? 6.418 -14.195 -16.469 1 98.12 133 GLU B C 1
ATOM 3417 O O . GLU B 1 133 ? 5.949 -15.062 -17.219 1 98.12 133 GLU B O 1
ATOM 3422 N N . LEU B 1 134 ? 7.184 -14.414 -15.492 1 98.75 134 LEU B N 1
ATOM 3423 C CA . LEU B 1 134 ? 7.613 -15.773 -15.195 1 98.75 134 LEU B CA 1
ATOM 3424 C C . LEU B 1 134 ? 6.414 -16.672 -14.891 1 98.75 134 LEU B C 1
ATOM 3426 O O . LEU B 1 134 ? 6.281 -17.75 -15.461 1 98.75 134 LEU B O 1
ATOM 3430 N N . ILE B 1 135 ? 5.543 -16.219 -14.016 1 98.75 135 ILE B N 1
ATOM 3431 C CA . ILE B 1 135 ? 4.387 -17.016 -13.625 1 98.75 135 ILE B CA 1
ATOM 3432 C C . ILE B 1 135 ? 3.465 -17.219 -14.828 1 98.75 135 ILE B C 1
ATOM 3434 O O . ILE B 1 135 ? 2.945 -18.328 -15.039 1 98.75 135 ILE B O 1
ATOM 3438 N N . ARG B 1 136 ? 3.301 -16.203 -15.617 1 98 136 ARG B N 1
ATOM 3439 C CA . ARG B 1 136 ? 2.479 -16.312 -16.828 1 98 136 ARG B CA 1
ATOM 3440 C C . ARG B 1 136 ? 3.029 -17.375 -17.766 1 98 136 ARG B C 1
ATOM 3442 O O . ARG B 1 136 ? 2.27 -18.172 -18.328 1 98 136 ARG B O 1
ATOM 3449 N N . LEU B 1 137 ? 4.273 -17.359 -17.953 1 98.44 137 LEU B N 1
ATOM 3450 C CA . LEU B 1 137 ? 4.906 -18.312 -18.844 1 98.44 137 LEU B CA 1
ATOM 3451 C C . LEU B 1 137 ? 4.773 -19.734 -18.312 1 98.44 137 LEU B C 1
ATOM 3453 O O . LEU B 1 137 ? 4.586 -20.688 -19.078 1 98.44 137 LEU B O 1
ATOM 3457 N N . VAL B 1 138 ? 4.91 -19.891 -17 1 98.62 138 VAL B N 1
ATOM 3458 C CA . VAL B 1 138 ? 4.727 -21.219 -16.406 1 98.62 138 VAL B CA 1
ATOM 3459 C C . VAL B 1 138 ? 3.316 -21.719 -16.688 1 98.62 138 VAL B C 1
ATOM 3461 O O . VAL B 1 138 ? 3.139 -22.859 -17.125 1 98.62 138 VAL B O 1
ATOM 3464 N N . VAL B 1 139 ? 2.352 -20.891 -16.5 1 98 139 VAL B N 1
ATOM 3465 C CA . VAL B 1 139 ? 0.955 -21.25 -16.719 1 98 139 VAL B CA 1
ATOM 3466 C C . VAL B 1 139 ? 0.731 -21.578 -18.188 1 98 139 VAL B C 1
ATOM 3468 O O . VAL B 1 139 ? 0.027 -22.531 -18.531 1 98 139 VAL B O 1
ATOM 3471 N N . THR B 1 140 ? 1.33 -20.781 -19.031 1 97.38 140 THR B N 1
ATOM 3472 C CA . THR B 1 140 ? 1.223 -21.016 -20.469 1 97.38 140 THR B CA 1
ATOM 3473 C C . THR B 1 140 ? 1.813 -22.359 -20.844 1 97.38 140 THR B C 1
ATOM 3475 O O . THR B 1 140 ? 1.225 -23.094 -21.641 1 97.38 140 THR B O 1
ATOM 3478 N N . GLU B 1 141 ? 2.932 -22.719 -20.297 1 97 141 GLU B N 1
ATOM 3479 C CA . GLU B 1 141 ? 3.59 -23.984 -20.578 1 97 141 GLU B CA 1
ATOM 3480 C C . GLU B 1 141 ? 2.752 -25.156 -20.078 1 97 141 GLU B C 1
ATOM 3482 O O . GLU B 1 141 ? 2.85 -26.266 -20.625 1 97 141 GLU B O 1
ATOM 3487 N N . LEU B 1 142 ? 1.943 -24.922 -19.141 1 96.88 142 LEU B N 1
ATOM 3488 C CA . LEU B 1 142 ? 1.048 -25.953 -18.625 1 96.88 142 LEU B CA 1
ATOM 3489 C C . LEU B 1 142 ? -0.139 -26.156 -19.562 1 96.88 142 LEU B C 1
ATOM 3491 O O . LEU B 1 142 ? -0.901 -27.109 -19.406 1 96.88 142 LEU B O 1
ATOM 3495 N N . GLY B 1 143 ? -0.329 -25.266 -20.469 1 95.81 143 GLY B N 1
ATOM 3496 C CA . GLY B 1 143 ? -1.421 -25.391 -21.422 1 95.81 143 GLY B CA 1
ATOM 3497 C C . GLY B 1 143 ? -2.693 -24.703 -20.969 1 95.81 143 GLY B C 1
ATOM 3498 O O . GLY B 1 143 ? -3.773 -24.953 -21.5 1 95.81 143 GLY B O 1
ATOM 3499 N N . VAL B 1 144 ? -2.623 -23.875 -19.969 1 97 144 VAL B N 1
ATOM 3500 C CA . VAL B 1 144 ? -3.791 -23.172 -19.469 1 97 144 VAL B CA 1
ATOM 3501 C C . VAL B 1 144 ? -3.941 -21.844 -20.203 1 97 144 VAL B C 1
ATOM 3503 O O . VAL B 1 144 ? -2.994 -21.047 -20.281 1 97 144 VAL B O 1
ATOM 3506 N N . GLN B 1 145 ? -5.117 -21.609 -20.734 1 97.81 145 GLN B N 1
ATOM 3507 C CA . GLN B 1 145 ? -5.395 -20.359 -21.406 1 97.81 145 GLN B CA 1
ATOM 3508 C C . GLN B 1 145 ? -5.359 -19.188 -20.438 1 97.81 145 GLN B C 1
ATOM 3510 O O . GLN B 1 145 ? -5.934 -19.266 -19.344 1 97.81 145 GLN B O 1
ATOM 3515 N N . ASN B 1 146 ? -4.629 -18.156 -20.828 1 98 146 ASN B N 1
ATOM 3516 C CA . ASN B 1 146 ? -4.508 -17.016 -19.938 1 98 146 ASN B CA 1
ATOM 3517 C C . ASN B 1 146 ? -4.277 -15.719 -20.703 1 98 146 ASN B C 1
ATOM 3519 O O . ASN B 1 146 ? -3.812 -15.75 -21.844 1 98 146 ASN B O 1
ATOM 3523 N N . ASP B 1 147 ? -4.656 -14.656 -20.125 1 96.25 147 ASP B N 1
ATOM 3524 C CA . ASP B 1 147 ? -4.473 -13.312 -20.672 1 96.25 147 ASP B CA 1
ATOM 3525 C C . ASP B 1 147 ? -4.551 -12.258 -19.562 1 96.25 147 ASP B C 1
ATOM 3527 O O . ASP B 1 147 ? -4.766 -12.602 -18.391 1 96.25 147 ASP B O 1
ATOM 3531 N N . ASN B 1 148 ? -4.18 -11.094 -19.969 1 94 148 ASN B N 1
ATOM 3532 C CA . ASN B 1 148 ? -4.445 -9.945 -19.094 1 94 148 ASN B CA 1
ATOM 3533 C C . ASN B 1 148 ? -5.566 -9.078 -19.656 1 94 148 ASN B C 1
ATOM 3535 O O . ASN B 1 148 ? -5.691 -8.906 -20.859 1 94 148 ASN B O 1
ATOM 3539 N N . VAL B 1 149 ? -6.457 -8.703 -18.781 1 93.31 149 VAL B N 1
ATOM 3540 C CA . VAL B 1 149 ? -7.574 -7.848 -19.172 1 93.31 149 VAL B CA 1
ATOM 3541 C C . VAL B 1 149 ? -7.598 -6.602 -18.297 1 93.31 149 VAL B C 1
ATOM 3543 O O . VAL B 1 149 ? -7.371 -6.68 -17.078 1 93.31 149 VAL B O 1
ATOM 3546 N N . VAL B 1 150 ? -7.805 -5.512 -18.906 1 94.12 150 VAL B N 1
ATOM 3547 C CA . VAL B 1 150 ? -8.047 -4.27 -18.188 1 94.12 150 VAL B CA 1
ATOM 3548 C C . VAL B 1 150 ? -9.547 -4.016 -18.078 1 94.12 150 VAL B C 1
ATOM 3550 O O . VAL B 1 150 ? -10.195 -3.691 -19.078 1 94.12 150 VAL B O 1
ATOM 3553 N N . PHE B 1 151 ? -10.016 -4.152 -16.906 1 93.25 151 PHE B N 1
ATOM 3554 C CA . PHE B 1 151 ? -11.438 -3.895 -16.703 1 93.25 151 PHE B CA 1
ATOM 3555 C C . PHE B 1 151 ? -11.711 -2.396 -16.625 1 93.25 151 PHE B C 1
ATOM 3557 O O . PHE B 1 151 ? -10.914 -1.647 -16.047 1 93.25 151 PHE B O 1
ATOM 3564 N N . LYS B 1 152 ? -12.758 -1.982 -17.188 1 93.75 152 LYS B N 1
ATOM 3565 C CA . LYS B 1 152 ? -13.203 -0.596 -17.109 1 93.75 152 LYS B CA 1
ATOM 3566 C C . LYS B 1 152 ? -14.438 -0.466 -16.203 1 93.75 152 LYS B C 1
ATOM 3568 O O . LYS B 1 152 ? -15.555 -0.741 -16.641 1 93.75 152 LYS B O 1
ATOM 3573 N N . ILE B 1 153 ? -14.234 -0.025 -15.023 1 90.38 153 ILE B N 1
ATOM 3574 C CA . ILE B 1 153 ? -15.305 0.095 -14.039 1 90.38 153 ILE B CA 1
ATOM 3575 C C . ILE B 1 153 ? -15.93 1.486 -14.125 1 90.38 153 ILE B C 1
ATOM 3577 O O . ILE B 1 153 ? -15.25 2.492 -13.898 1 90.38 153 ILE B O 1
ATOM 3581 N N . PRO B 1 154 ? -17.156 1.528 -14.406 1 89.12 154 PRO B N 1
ATOM 3582 C CA . PRO B 1 154 ? -17.797 2.836 -14.547 1 89.12 154 PRO B CA 1
ATOM 3583 C C . PRO B 1 154 ? -18.078 3.504 -13.203 1 89.12 154 PRO B C 1
ATOM 3585 O O . PRO B 1 154 ? -18.391 2.82 -12.219 1 89.12 154 PRO B O 1
ATOM 3588 N N . TYR B 1 155 ? -17.922 4.816 -13.172 1 85.94 155 TYR B N 1
ATOM 3589 C CA . TYR B 1 155 ? -18.328 5.629 -12.039 1 85.94 155 TYR B CA 1
ATOM 3590 C C . TYR B 1 155 ? -18.922 6.961 -12.5 1 85.94 155 TYR B C 1
ATOM 3592 O O . TYR B 1 155 ? -18.547 7.469 -13.562 1 85.94 155 TYR B O 1
ATOM 3600 N N . PRO B 1 156 ? -19.875 7.438 -11.781 1 79.25 156 PRO B N 1
ATOM 3601 C CA . PRO B 1 156 ? -20.531 8.68 -12.195 1 79.25 156 PRO B CA 1
ATOM 3602 C C . PRO B 1 156 ? -19.625 9.898 -12.07 1 79.25 156 PRO B C 1
ATOM 3604 O O . PRO B 1 156 ? -18.812 9.969 -11.148 1 79.25 156 PRO B O 1
ATOM 3607 N N . SER B 1 157 ? -19.656 10.805 -13.086 1 77.56 157 SER B N 1
ATOM 3608 C CA . SER B 1 157 ? -19.016 12.117 -13.062 1 77.56 157 SER B CA 1
ATOM 3609 C C . SER B 1 157 ? -19.938 13.188 -13.641 1 77.56 157 SER B C 1
ATOM 3611 O O . SER B 1 157 ? -21.016 12.875 -14.141 1 77.56 157 SER B O 1
ATOM 3613 N N . GLU B 1 158 ? -19.547 14.391 -13.484 1 73.94 158 GLU B N 1
ATOM 3614 C CA . GLU B 1 158 ? -20.328 15.492 -14.023 1 73.94 158 GLU B CA 1
ATOM 3615 C C . GLU B 1 158 ? -20.5 15.367 -15.531 1 73.94 158 GLU B C 1
ATOM 3617 O O . GLU B 1 158 ? -21.562 15.695 -16.078 1 73.94 158 GLU B O 1
ATOM 3622 N N . GLN B 1 159 ? -19.516 14.93 -16.141 1 77.06 159 GLN B N 1
ATOM 3623 C CA . GLN B 1 159 ? -19.516 14.844 -17.594 1 77.06 159 GLN B CA 1
ATOM 3624 C C . GLN B 1 159 ? -20.062 13.5 -18.078 1 77.06 159 GLN B C 1
ATOM 3626 O O . GLN B 1 159 ? -19.844 13.102 -19.219 1 77.06 159 GLN B O 1
ATOM 3631 N N . GLY B 1 160 ? -20.688 12.836 -17.125 1 82.56 160 GLY B N 1
ATOM 3632 C CA . GLY B 1 160 ? -21.219 11.523 -17.453 1 82.56 160 GLY B CA 1
ATOM 3633 C C . GLY B 1 160 ? -20.469 10.383 -16.812 1 82.56 160 GLY B C 1
ATOM 3634 O O . GLY B 1 160 ? -19.844 10.57 -15.758 1 82.56 160 GLY B O 1
ATOM 3635 N N . GLU B 1 161 ? -20.531 9.242 -17.438 1 87.12 161 GLU B N 1
ATOM 3636 C CA . GLU B 1 161 ? -19.906 8.039 -16.906 1 87.12 161 GLU B CA 1
ATOM 3637 C C . GLU B 1 161 ? -18.422 7.98 -17.25 1 87.12 161 GLU B C 1
ATOM 3639 O O . GLU B 1 161 ? -18.047 8.188 -18.406 1 87.12 161 GLU B O 1
ATOM 3644 N N . LYS B 1 162 ? -17.656 7.938 -16.266 1 88.81 162 LYS B N 1
ATOM 3645 C CA . LYS B 1 162 ? -16.219 7.734 -16.453 1 88.81 162 LYS B CA 1
ATOM 3646 C C . LYS B 1 162 ? -15.82 6.301 -16.125 1 88.81 162 LYS B C 1
ATOM 3648 O O . LYS B 1 162 ? -16.578 5.574 -15.469 1 88.81 162 LYS B O 1
ATOM 3653 N N . LEU B 1 163 ? -14.672 5.98 -16.703 1 89.81 163 LEU B N 1
ATOM 3654 C CA . LEU B 1 163 ? -14.211 4.605 -16.531 1 89.81 163 LEU B CA 1
ATOM 3655 C C . LEU B 1 163 ? -12.898 4.566 -15.758 1 89.81 163 LEU B C 1
ATOM 3657 O O . LEU B 1 163 ? -12 5.371 -16.016 1 89.81 163 LEU B O 1
ATOM 3661 N N . TYR B 1 164 ? -12.914 3.73 -14.797 1 90.19 164 TYR B N 1
ATOM 3662 C CA . TYR B 1 164 ? -11.664 3.432 -14.102 1 90.19 164 TYR B CA 1
ATOM 3663 C C . TYR B 1 164 ? -11.055 2.135 -14.617 1 90.19 164 TYR B C 1
ATOM 3665 O O . TYR B 1 164 ? -11.727 1.105 -14.688 1 90.19 164 TYR B O 1
ATOM 3673 N N . SER B 1 165 ? -9.781 2.281 -14.898 1 90.56 165 SER B N 1
ATOM 3674 C CA . SER B 1 165 ? -9.078 1.118 -15.43 1 90.56 165 SER B CA 1
ATOM 3675 C C . SER B 1 165 ? -8.492 0.268 -14.305 1 90.56 165 SER B C 1
ATOM 3677 O O . SER B 1 165 ? -7.637 0.733 -13.547 1 90.56 165 SER B O 1
ATOM 3679 N N . CYS B 1 166 ? -9 -0.922 -14.172 1 88.19 166 CYS B N 1
ATOM 3680 C CA . CYS B 1 166 ? -8.477 -1.901 -13.227 1 88.19 166 CYS B CA 1
ATOM 3681 C C . CYS B 1 166 ? -7.684 -2.988 -13.945 1 88.19 166 CYS B C 1
ATOM 3683 O O . CYS B 1 166 ? -8.266 -3.836 -14.625 1 88.19 166 CYS B O 1
ATOM 3685 N N . GLU B 1 167 ? -6.473 -2.932 -13.719 1 88.56 167 GLU B N 1
ATOM 3686 C CA . GLU B 1 167 ? -5.598 -3.875 -14.406 1 88.56 167 GLU B CA 1
ATOM 3687 C C . GLU B 1 167 ? -5.492 -5.191 -13.648 1 88.56 167 GLU B C 1
ATOM 3689 O O . GLU B 1 167 ? -5.422 -5.199 -12.414 1 88.56 167 GLU B O 1
ATOM 3694 N N . THR B 1 168 ? -5.609 -6.262 -14.391 1 92.56 168 THR B N 1
ATOM 3695 C CA . THR B 1 168 ? -5.371 -7.582 -13.812 1 92.56 168 THR B CA 1
ATOM 3696 C C . THR B 1 168 ? -3.994 -8.109 -14.211 1 92.56 168 THR B C 1
ATOM 3698 O O . THR B 1 168 ? -3.496 -7.793 -15.289 1 92.56 168 THR B O 1
ATOM 3701 N N . ASP B 1 169 ? -3.418 -8.891 -13.336 1 95.19 169 ASP B N 1
ATOM 3702 C CA . ASP B 1 169 ? -2.131 -9.492 -13.68 1 95.19 169 ASP B CA 1
ATOM 3703 C C . ASP B 1 169 ? -2.311 -10.664 -14.641 1 95.19 169 ASP B C 1
ATOM 3705 O O . ASP B 1 169 ? -1.699 -10.695 -15.711 1 95.19 169 ASP B O 1
ATOM 3709 N N . ILE B 1 170 ? -3.096 -11.633 -14.289 1 97.5 170 ILE B N 1
ATOM 3710 C CA . ILE B 1 170 ? -3.404 -12.789 -15.125 1 97.5 170 ILE B CA 1
ATOM 3711 C C . ILE B 1 170 ? -4.863 -13.195 -14.922 1 97.5 170 ILE B C 1
ATOM 3713 O O . ILE B 1 170 ? -5.383 -13.133 -13.812 1 97.5 170 ILE B O 1
ATOM 3717 N N . ILE B 1 171 ? -5.504 -13.547 -16.016 1 98.31 171 ILE B N 1
ATOM 3718 C CA . ILE B 1 171 ? -6.777 -14.258 -15.977 1 98.31 171 ILE B CA 1
ATOM 3719 C C . ILE B 1 171 ? -6.609 -15.648 -16.562 1 98.31 171 ILE B C 1
ATOM 3721 O O . ILE B 1 171 ? -6.078 -15.805 -17.672 1 98.31 171 ILE B O 1
ATOM 3725 N N . LEU B 1 172 ? -7.016 -16.641 -15.836 1 98.62 172 LEU B N 1
ATOM 3726 C CA . LEU B 1 172 ? -7.004 -18.031 -16.297 1 98.62 172 LEU B CA 1
ATOM 3727 C C . LEU B 1 172 ? -8.391 -18.453 -16.781 1 98.62 172 LEU B C 1
ATOM 3729 O O . LEU B 1 172 ? -9.391 -18.188 -16.109 1 98.62 172 LEU B O 1
ATOM 3733 N N . SER B 1 173 ? -8.375 -19.141 -17.906 1 98.44 173 SER B N 1
ATOM 3734 C CA . SER B 1 173 ? -9.672 -19.484 -18.484 1 98.44 173 SER B CA 1
ATOM 3735 C C . SER B 1 173 ? -9.758 -20.969 -18.781 1 98.44 173 SER B C 1
ATOM 3737 O O . SER B 1 173 ? -8.797 -21.578 -19.281 1 98.44 173 SER B O 1
ATOM 3739 N N . PRO B 1 174 ? -10.883 -21.594 -18.453 1 97.44 174 PRO B N 1
ATOM 3740 C CA . PRO B 1 174 ? -11.109 -22.969 -18.875 1 97.44 174 PRO B CA 1
ATOM 3741 C C . PRO B 1 174 ? -11.523 -23.078 -20.344 1 97.44 174 PRO B C 1
ATOM 3743 O O . PRO B 1 174 ? -11.641 -24.188 -20.875 1 97.44 174 PRO B O 1
ATOM 3746 N N . HIS B 1 175 ? -11.727 -21.938 -20.922 1 96.88 175 HIS B N 1
ATOM 3747 C CA . HIS B 1 175 ? -12.172 -21.906 -22.312 1 96.88 175 HIS B CA 1
ATOM 3748 C C . HIS B 1 175 ? -10.992 -21.844 -23.281 1 96.88 175 HIS B C 1
ATOM 3750 O O . HIS B 1 175 ? -9.836 -21.828 -22.844 1 96.88 175 HIS B O 1
ATOM 3756 N N . ASP B 1 176 ? -11.336 -21.891 -24.562 1 95.69 176 ASP B N 1
ATOM 3757 C CA . ASP B 1 176 ? -10.297 -21.859 -25.594 1 95.69 176 ASP B CA 1
ATOM 3758 C C . ASP B 1 176 ? -9.57 -20.516 -25.609 1 95.69 176 ASP B C 1
ATOM 3760 O O . ASP B 1 176 ? -8.461 -20.422 -26.125 1 95.69 176 ASP B O 1
ATOM 3764 N N . SER B 1 177 ? -10.289 -19.578 -25.094 1 96.56 177 SER B N 1
ATOM 3765 C CA . SER B 1 177 ? -9.727 -18.25 -24.906 1 96.56 177 SER B CA 1
ATOM 3766 C C . SER B 1 177 ? -10.344 -17.531 -23.719 1 96.56 177 SER B C 1
ATOM 3768 O O . SER B 1 177 ? -11.398 -17.938 -23.219 1 96.56 177 SER B O 1
ATOM 3770 N N . VAL B 1 178 ? -9.617 -16.562 -23.25 1 97.56 178 VAL B N 1
ATOM 3771 C CA . VAL B 1 178 ? -10.172 -15.742 -22.172 1 97.56 178 VAL B CA 1
ATOM 3772 C C . VAL B 1 178 ? -11.438 -15.031 -22.656 1 97.56 178 VAL B C 1
ATOM 3774 O O . VAL B 1 178 ? -11.43 -14.391 -23.703 1 97.56 178 VAL B O 1
ATOM 3777 N N . ARG B 1 179 ? -12.469 -15.133 -21.906 1 97.62 179 ARG B N 1
ATOM 3778 C CA . ARG B 1 179 ? -13.766 -14.594 -22.281 1 97.62 179 ARG B CA 1
ATOM 3779 C C . ARG B 1 179 ? -14.039 -13.266 -21.594 1 97.62 179 ARG B C 1
ATOM 3781 O O . ARG B 1 179 ? -14.852 -12.469 -22.078 1 97.62 179 ARG B O 1
ATOM 3788 N N . SER B 1 180 ? -13.438 -13.102 -20.438 1 96.19 180 SER B N 1
ATOM 3789 C CA . SER B 1 180 ? -13.57 -11.812 -19.766 1 96.19 180 SER B CA 1
ATOM 3790 C C . SER B 1 180 ? -13.125 -10.672 -20.688 1 96.19 180 SER B C 1
ATOM 3792 O O . SER B 1 180 ? -12.156 -10.812 -21.438 1 96.19 180 SER B O 1
ATOM 3794 N N . GLU B 1 181 ? -13.883 -9.617 -20.562 1 94.5 181 GLU B N 1
ATOM 3795 C CA . GLU B 1 181 ? -13.602 -8.406 -21.328 1 94.5 181 GLU B CA 1
ATOM 3796 C C . GLU B 1 181 ? -13.648 -7.168 -20.438 1 94.5 181 GLU B C 1
ATOM 3798 O O . GLU B 1 181 ? -13.781 -7.277 -19.219 1 94.5 181 GLU B O 1
ATOM 3803 N N . THR B 1 182 ? -13.562 -6.102 -21.109 1 92.75 182 THR B N 1
ATOM 3804 C CA . THR B 1 182 ? -13.43 -4.824 -20.422 1 92.75 182 THR B CA 1
ATOM 3805 C C . THR B 1 182 ? -14.602 -4.59 -19.469 1 92.75 182 THR B C 1
ATOM 3807 O O . THR B 1 182 ? -14.438 -4 -18.406 1 92.75 182 THR B O 1
ATOM 3810 N N . LYS B 1 183 ? -15.812 -5.066 -19.797 1 91.44 183 LYS B N 1
ATOM 3811 C CA . LYS B 1 183 ? -17 -4.758 -19 1 91.44 183 LYS B CA 1
ATOM 3812 C C . LYS B 1 183 ? -17.641 -6.031 -18.453 1 91.44 183 LYS B C 1
ATOM 3814 O O . LYS B 1 183 ? -18.766 -6 -17.953 1 91.44 183 LYS B O 1
ATOM 3819 N N . PHE B 1 184 ? -16.875 -7.074 -18.625 1 94.44 184 PHE B N 1
ATOM 3820 C CA . PHE B 1 184 ? -17.469 -8.359 -18.266 1 94.44 184 PHE B CA 1
ATOM 3821 C C . PHE B 1 184 ? -16.406 -9.312 -17.719 1 94.44 184 PHE B C 1
ATOM 3823 O O . PHE B 1 184 ? -15.312 -9.414 -18.281 1 94.44 184 PHE B O 1
ATOM 3830 N N . ILE B 1 185 ? -16.797 -9.977 -16.578 1 95.88 185 ILE B N 1
ATOM 3831 C CA . ILE B 1 185 ? -15.938 -11 -16 1 95.88 185 ILE B CA 1
ATOM 3832 C C . ILE B 1 185 ? -16.625 -12.359 -16.078 1 95.88 185 ILE B C 1
ATOM 3834 O O . ILE B 1 185 ? -17.703 -12.555 -15.539 1 95.88 185 ILE B O 1
ATOM 3838 N N . ASP B 1 186 ? -15.961 -13.242 -16.75 1 97.31 186 ASP B N 1
ATOM 3839 C CA . ASP B 1 186 ? -16.516 -14.594 -16.875 1 97.31 186 ASP B CA 1
ATOM 3840 C C . ASP B 1 186 ? -16.469 -15.32 -15.523 1 97.31 186 ASP B C 1
ATOM 3842 O O . ASP B 1 186 ? -15.461 -15.297 -14.828 1 97.31 186 ASP B O 1
ATOM 3846 N N . ASN B 1 187 ? -17.578 -16.031 -15.156 1 95.75 187 ASN B N 1
ATOM 3847 C CA . ASN B 1 187 ? -17.719 -16.594 -13.82 1 95.75 187 ASN B CA 1
ATOM 3848 C C . ASN B 1 187 ? -16.938 -17.891 -13.672 1 95.75 187 ASN B C 1
ATOM 3850 O O . ASN B 1 187 ? -16.766 -18.391 -12.562 1 95.75 187 ASN B O 1
ATOM 3854 N N . LYS B 1 188 ? -16.422 -18.375 -14.727 1 97.25 188 LYS B N 1
ATOM 3855 C CA . LYS B 1 188 ? -15.648 -19.609 -14.656 1 97.25 188 LYS B CA 1
ATOM 3856 C C . LYS B 1 188 ? -14.148 -19.328 -14.656 1 97.25 188 LYS B C 1
ATOM 3858 O O . LYS B 1 188 ? -13.344 -20.234 -14.414 1 97.25 188 LYS B O 1
ATOM 3863 N N . GLU B 1 189 ? -13.805 -18.109 -14.859 1 98.06 189 GLU B N 1
ATOM 3864 C CA . GLU B 1 189 ? -12.398 -17.719 -14.953 1 98.06 189 GLU B CA 1
ATOM 3865 C C . GLU B 1 189 ? -11.852 -17.297 -13.594 1 98.06 189 GLU B C 1
ATOM 3867 O O . GLU B 1 189 ? -12.625 -17.031 -12.664 1 98.06 189 GLU B O 1
ATOM 3872 N N . ILE B 1 190 ? -10.539 -17.359 -13.508 1 98.31 190 ILE B N 1
ATOM 3873 C CA . ILE B 1 190 ? -9.844 -17.062 -12.258 1 98.31 190 ILE B CA 1
ATOM 3874 C C . ILE B 1 190 ? -8.938 -15.852 -12.445 1 98.31 190 ILE B C 1
ATOM 3876 O O . ILE B 1 190 ? -8.117 -15.812 -13.359 1 98.31 190 ILE B O 1
ATOM 3880 N N . ILE B 1 191 ? -9.102 -14.875 -11.586 1 98 191 ILE B N 1
ATOM 3881 C CA . ILE B 1 191 ? -8.195 -13.734 -11.57 1 98 191 ILE B CA 1
ATOM 3882 C C . ILE B 1 191 ? -7.012 -14.023 -10.648 1 98 191 ILE B C 1
ATOM 3884 O O . ILE B 1 191 ? -7.195 -14.422 -9.492 1 98 191 ILE B O 1
ATOM 3888 N N . VAL B 1 192 ? -5.812 -13.844 -11.172 1 98.44 192 VAL B N 1
ATOM 3889 C CA . VAL B 1 192 ? -4.59 -14.109 -10.422 1 98.44 192 VAL B CA 1
ATOM 3890 C C . VAL B 1 192 ? -3.877 -12.797 -10.109 1 98.44 192 VAL B C 1
ATOM 3892 O O . VAL B 1 192 ? -3.57 -12.023 -11.016 1 98.44 192 VAL B O 1
ATOM 3895 N N . SER B 1 193 ? -3.678 -12.547 -8.883 1 97.75 193 SER B N 1
ATOM 3896 C CA . SER B 1 193 ? -2.873 -11.406 -8.453 1 97.75 193 SER B CA 1
ATOM 3897 C C . SER B 1 193 ? -1.469 -11.844 -8.047 1 97.75 193 SER B C 1
ATOM 3899 O O . SER B 1 193 ? -1.306 -12.781 -7.266 1 97.75 193 SER B O 1
ATOM 3901 N N . LEU B 1 194 ? -0.51 -11.156 -8.594 1 97.88 194 LEU B N 1
ATOM 3902 C CA . LEU B 1 194 ? 0.885 -11.523 -8.375 1 97.88 194 LEU B CA 1
ATOM 3903 C C . LEU B 1 194 ? 1.619 -10.43 -7.609 1 97.88 194 LEU B C 1
ATOM 3905 O O . LEU B 1 194 ? 1.56 -9.25 -7.98 1 97.88 194 LEU B O 1
ATOM 3909 N N . LYS B 1 195 ? 2.248 -10.828 -6.508 1 96.75 195 LYS B N 1
ATOM 3910 C CA . LYS B 1 195 ? 3.029 -9.875 -5.73 1 96.75 195 LYS B CA 1
ATOM 3911 C C . LYS B 1 195 ? 4.355 -10.484 -5.281 1 96.75 195 LYS B C 1
ATOM 3913 O O . LYS B 1 195 ? 4.41 -11.656 -4.91 1 96.75 195 LYS B O 1
ATOM 3918 N N . THR B 1 196 ? 5.41 -9.672 -5.195 1 96.19 196 THR B N 1
ATOM 3919 C CA . THR B 1 196 ? 6.695 -10.148 -4.695 1 96.19 196 THR B CA 1
ATOM 3920 C C . THR B 1 196 ? 6.734 -10.094 -3.17 1 96.19 196 THR B C 1
ATOM 3922 O O . THR B 1 196 ? 7.488 -10.844 -2.539 1 96.19 196 THR B O 1
ATOM 3925 N N . THR B 1 197 ? 5.961 -9.188 -2.635 1 94.38 197 THR B N 1
ATOM 3926 C CA . THR B 1 197 ? 5.855 -9.055 -1.187 1 94.38 197 THR B CA 1
ATOM 3927 C C . THR B 1 197 ? 4.395 -8.93 -0.758 1 94.38 197 THR B C 1
ATOM 3929 O O . THR B 1 197 ? 3.564 -8.414 -1.509 1 94.38 197 THR B O 1
ATOM 3932 N N . SER B 1 198 ? 4.102 -9.375 0.44 1 92.88 198 SER B N 1
ATOM 3933 C CA . SER B 1 198 ? 2.711 -9.391 0.883 1 92.88 198 SER B CA 1
ATOM 3934 C C . SER B 1 198 ? 2.424 -8.266 1.864 1 92.88 198 SER B C 1
ATOM 3936 O O . SER B 1 198 ? 1.268 -7.891 2.07 1 92.88 198 SER B O 1
ATOM 3938 N N . LYS B 1 199 ? 3.324 -7.68 2.477 1 85.56 199 LYS B N 1
ATOM 3939 C CA . LYS B 1 199 ? 3.137 -6.789 3.617 1 85.56 199 LYS B CA 1
ATOM 3940 C C . LYS B 1 199 ? 2.141 -5.68 3.289 1 85.56 199 LYS B C 1
ATOM 3942 O O . LYS B 1 199 ? 1.052 -5.625 3.863 1 85.56 199 LYS B O 1
ATOM 3947 N N . ASP B 1 200 ? 2.449 -4.871 2.311 1 78.06 200 ASP B N 1
ATOM 3948 C CA . ASP B 1 200 ? 1.635 -3.697 2.006 1 78.06 200 ASP B CA 1
ATOM 3949 C C . ASP B 1 200 ? 0.722 -3.961 0.81 1 78.06 200 ASP B C 1
ATOM 3951 O O . ASP B 1 200 ? -0.114 -3.123 0.464 1 78.06 200 ASP B O 1
ATOM 3955 N N . ARG B 1 201 ? 0.811 -5.195 0.357 1 87 201 ARG B N 1
ATOM 3956 C CA . ARG B 1 201 ? 0.136 -5.391 -0.922 1 87 201 ARG B CA 1
ATOM 3957 C C . ARG B 1 201 ? -0.951 -6.453 -0.812 1 87 201 ARG B C 1
ATOM 3959 O O . ARG B 1 201 ? -1.813 -6.562 -1.687 1 87 201 ARG B O 1
ATOM 3966 N N . MET B 1 202 ? -0.958 -7.16 0.204 1 91.31 202 MET B N 1
ATOM 3967 C CA . MET B 1 202 ? -1.948 -8.219 0.37 1 91.31 202 MET B CA 1
ATOM 3968 C C . MET B 1 202 ? -3.359 -7.641 0.418 1 91.31 202 MET B C 1
ATOM 3970 O O . MET B 1 202 ? -4.281 -8.195 -0.179 1 91.31 202 MET B O 1
ATOM 3974 N N . GLY B 1 203 ? -3.525 -6.555 1.104 1 91.5 203 GLY B N 1
ATOM 3975 C CA . GLY B 1 203 ? -4.832 -5.93 1.217 1 91.5 203 GLY B CA 1
ATOM 3976 C C . GLY B 1 203 ? -5.445 -5.582 -0.127 1 91.5 203 GLY B C 1
ATOM 3977 O O . GLY B 1 203 ? -6.668 -5.629 -0.286 1 91.5 203 GLY B O 1
ATOM 3978 N N . LYS B 1 204 ? -4.598 -5.281 -1.027 1 91.88 204 LYS B N 1
ATOM 3979 C CA . LYS B 1 204 ? -5.07 -4.918 -2.359 1 91.88 204 LYS B CA 1
ATOM 3980 C C . LYS B 1 204 ? -5.785 -6.09 -3.027 1 91.88 204 LYS B C 1
ATOM 3982 O O . LYS B 1 204 ? -6.758 -5.898 -3.758 1 91.88 204 LYS B O 1
ATOM 3987 N N . ILE B 1 205 ? -5.316 -7.219 -2.832 1 95.25 205 ILE B N 1
ATOM 3988 C CA . ILE B 1 205 ? -5.914 -8.398 -3.449 1 95.25 205 ILE B CA 1
ATOM 3989 C C . ILE B 1 205 ? -7.34 -8.586 -2.926 1 95.25 205 ILE B C 1
ATOM 3991 O O . ILE B 1 205 ? -8.258 -8.852 -3.701 1 95.25 205 ILE B O 1
ATOM 3995 N N . PHE B 1 206 ? -7.512 -8.445 -1.643 1 95.12 206 PHE B N 1
ATOM 3996 C CA . PHE B 1 206 ? -8.836 -8.57 -1.042 1 95.12 206 PHE B CA 1
ATOM 3997 C C . PHE B 1 206 ? -9.758 -7.465 -1.537 1 95.12 206 PHE B C 1
ATOM 3999 O O . PHE B 1 206 ? -10.922 -7.719 -1.862 1 95.12 206 PHE B O 1
ATOM 4006 N N . LEU B 1 207 ? -9.203 -6.309 -1.6 1 92.75 207 LEU B N 1
ATOM 4007 C CA . LEU B 1 207 ? -9.969 -5.16 -2.078 1 92.75 207 LEU B CA 1
ATOM 4008 C C . LEU B 1 207 ? -10.391 -5.355 -3.527 1 92.75 207 LEU B C 1
ATOM 4010 O O . LEU B 1 207 ? -11.531 -5.062 -3.889 1 92.75 207 LEU B O 1
ATOM 4014 N N . ASP B 1 208 ? -9.516 -5.797 -4.305 1 92.62 208 ASP B N 1
ATOM 4015 C CA . ASP B 1 208 ? -9.805 -6.039 -5.715 1 92.62 208 ASP B CA 1
ATOM 4016 C C . ASP B 1 208 ? -10.898 -7.086 -5.883 1 92.62 208 ASP B C 1
ATOM 4018 O O . ASP B 1 208 ? -11.789 -6.941 -6.727 1 92.62 208 ASP B O 1
ATOM 4022 N N . LYS B 1 209 ? -10.797 -8.102 -5.098 1 95 209 LYS B N 1
ATOM 4023 C CA . LYS B 1 209 ? -11.836 -9.125 -5.184 1 95 209 LYS B CA 1
ATOM 4024 C C . LYS B 1 209 ? -13.211 -8.539 -4.871 1 95 209 LYS B C 1
ATOM 4026 O O . LYS B 1 209 ? -14.172 -8.773 -5.602 1 95 209 LYS B O 1
ATOM 4031 N N . LEU B 1 210 ? -13.305 -7.812 -3.801 1 93.94 210 LEU B N 1
ATOM 4032 C CA . LEU B 1 210 ? -14.57 -7.191 -3.416 1 93.94 210 LEU B CA 1
ATOM 4033 C C . LEU B 1 210 ? -15.094 -6.297 -4.531 1 93.94 210 LEU B C 1
ATOM 4035 O O . LEU B 1 210 ? -16.281 -6.352 -4.871 1 93.94 210 LEU B O 1
ATOM 4039 N N . LEU B 1 211 ? -14.211 -5.562 -5.082 1 92.31 211 LEU B N 1
ATOM 4040 C CA . LEU B 1 211 ? -14.586 -4.629 -6.141 1 92.31 211 LEU B CA 1
ATOM 4041 C C . LEU B 1 211 ? -15.055 -5.379 -7.383 1 92.31 211 LEU B C 1
ATOM 4043 O O . LEU B 1 211 ? -16.094 -5.047 -7.953 1 92.31 211 LEU B O 1
ATOM 4047 N N . MET B 1 212 ? -14.305 -6.348 -7.75 1 93 212 MET B N 1
ATOM 4048 C CA . MET B 1 212 ? -14.609 -7.09 -8.969 1 93 212 MET B CA 1
ATOM 4049 C C . MET B 1 212 ? -15.922 -7.848 -8.836 1 93 212 MET B C 1
ATOM 4051 O O . MET B 1 212 ? -16.688 -7.965 -9.797 1 93 212 MET B O 1
ATOM 4055 N N . GLN B 1 213 ? -16.156 -8.328 -7.68 1 94.31 213 GLN B N 1
ATOM 4056 C CA . GLN B 1 213 ? -17.406 -9.023 -7.438 1 94.31 213 GLN B CA 1
ATOM 4057 C C . GLN B 1 213 ? -18.594 -8.07 -7.566 1 94.31 213 GLN B C 1
ATOM 4059 O O . GLN B 1 213 ? -19.625 -8.422 -8.156 1 94.31 213 GLN B O 1
ATOM 4064 N N . LYS B 1 214 ? -18.438 -6.945 -7.02 1 90.94 214 LYS B N 1
ATOM 4065 C CA . LYS B 1 214 ? -19.484 -5.934 -7.125 1 90.94 214 LYS B CA 1
ATOM 4066 C C . LYS B 1 214 ? -19.672 -5.492 -8.57 1 90.94 214 LYS B C 1
ATOM 4068 O O . LYS B 1 214 ? -20.812 -5.328 -9.031 1 90.94 214 LYS B O 1
ATOM 4073 N N . PHE B 1 215 ? -18.625 -5.316 -9.234 1 90.44 215 PHE B N 1
ATOM 4074 C CA . PHE B 1 215 ? -18.641 -4.91 -10.633 1 90.44 215 PHE B CA 1
ATOM 4075 C C . PHE B 1 215 ? -19.266 -5.992 -11.508 1 90.44 215 PHE B C 1
ATOM 4077 O O . PHE B 1 215 ? -20.094 -5.699 -12.375 1 90.44 215 PHE B O 1
ATOM 4084 N N . ALA B 1 216 ? -18.906 -7.207 -11.219 1 93.5 216 ALA B N 1
ATOM 4085 C CA . ALA B 1 216 ? -19.359 -8.32 -12.047 1 93.5 216 ALA B CA 1
ATOM 4086 C C . ALA B 1 216 ? -20.797 -8.695 -11.711 1 93.5 216 ALA B C 1
ATOM 4088 O O . ALA B 1 216 ? -21.516 -9.234 -12.562 1 93.5 216 ALA B O 1
ATOM 4089 N N . GLY B 1 217 ? -21.281 -8.484 -10.484 1 94 217 GLY B N 1
ATOM 4090 C CA . GLY B 1 217 ? -22.609 -8.875 -10.039 1 94 217 GLY B CA 1
ATOM 4091 C C . GLY B 1 217 ? -22.719 -10.344 -9.711 1 94 217 GLY B C 1
ATOM 4092 O O . GLY B 1 217 ? -23.828 -10.875 -9.562 1 94 217 GLY B O 1
ATOM 4093 N N . HIS B 1 218 ? -21.641 -11.023 -9.688 1 95.69 218 HIS B N 1
ATOM 4094 C CA . HIS B 1 218 ? -21.562 -12.43 -9.312 1 95.69 218 HIS B CA 1
ATOM 4095 C C . HIS B 1 218 ? -20.234 -12.742 -8.641 1 95.69 218 HIS B C 1
ATOM 4097 O O . HIS B 1 218 ? -19.312 -11.938 -8.68 1 95.69 218 HIS B O 1
ATOM 4103 N N . PRO B 1 219 ? -20.125 -13.938 -7.965 1 95.88 219 PRO B N 1
ATOM 4104 C CA . PRO B 1 219 ? -18.859 -14.312 -7.34 1 95.88 219 PRO B CA 1
ATOM 4105 C C . PRO B 1 219 ? -17.719 -14.422 -8.344 1 95.88 219 PRO B C 1
ATOM 4107 O O . PRO B 1 219 ? -17.906 -14.922 -9.461 1 95.88 219 PRO B O 1
ATOM 4110 N N . VAL B 1 220 ? -16.609 -13.859 -8 1 96.69 220 VAL B N 1
ATOM 4111 C CA . VAL B 1 220 ? -15.398 -13.891 -8.82 1 96.69 220 VAL B CA 1
ATOM 4112 C C . VAL B 1 220 ? -14.305 -14.695 -8.117 1 96.69 220 VAL B C 1
ATOM 4114 O O . VAL B 1 220 ? -14.039 -14.477 -6.93 1 96.69 220 VAL B O 1
ATOM 4117 N N . LYS B 1 221 ? -13.695 -15.633 -8.805 1 97.88 221 LYS B N 1
ATOM 4118 C CA . LYS B 1 221 ? -12.578 -16.391 -8.25 1 97.88 221 LYS B CA 1
ATOM 4119 C C . LYS B 1 221 ? -11.281 -15.602 -8.328 1 97.88 221 LYS B C 1
ATOM 4121 O O . LYS B 1 221 ? -10.836 -15.234 -9.414 1 97.88 221 LYS B O 1
ATOM 4126 N N . VAL B 1 222 ? -10.688 -15.352 -7.156 1 98.06 222 VAL B N 1
ATOM 4127 C CA . VAL B 1 222 ? -9.422 -14.617 -7.078 1 98.06 222 VAL B CA 1
ATOM 4128 C C . VAL B 1 222 ? -8.414 -15.422 -6.262 1 98.06 222 VAL B C 1
ATOM 4130 O O . VAL B 1 222 ? -8.727 -15.898 -5.168 1 98.06 222 VAL B O 1
ATOM 4133 N N . ILE B 1 223 ? -7.242 -15.578 -6.797 1 98.5 223 ILE B N 1
ATOM 4134 C CA . ILE B 1 223 ? -6.156 -16.188 -6.043 1 98.5 223 ILE B CA 1
ATOM 4135 C C . ILE B 1 223 ? -4.965 -15.234 -5.977 1 98.5 223 ILE B C 1
ATOM 4137 O O . ILE B 1 223 ? -4.836 -14.344 -6.812 1 98.5 223 ILE B O 1
ATOM 4141 N N . GLY B 1 224 ? -4.16 -15.352 -4.941 1 98.31 224 GLY B N 1
ATOM 4142 C CA . GLY B 1 224 ? -2.91 -14.625 -4.809 1 98.31 224 GLY B CA 1
ATOM 4143 C C . GLY B 1 224 ? -1.686 -15.516 -4.895 1 98.31 224 GLY B C 1
ATOM 4144 O O . GLY B 1 224 ? -1.658 -16.594 -4.305 1 98.31 224 GLY B O 1
ATOM 4145 N N . ILE B 1 225 ? -0.72 -15.125 -5.668 1 98.69 225 ILE B N 1
ATOM 4146 C CA . ILE B 1 225 ? 0.574 -15.797 -5.711 1 98.69 225 ILE B CA 1
ATOM 4147 C C . ILE B 1 225 ? 1.675 -14.82 -5.293 1 98.69 225 ILE B C 1
ATOM 4149 O O . ILE B 1 225 ? 1.831 -13.758 -5.898 1 98.69 225 ILE B O 1
ATOM 4153 N N . PHE B 1 226 ? 2.402 -15.211 -4.277 1 98.38 226 PHE B N 1
ATOM 4154 C CA . PHE B 1 226 ? 3.443 -14.359 -3.715 1 98.38 226 PHE B CA 1
ATOM 4155 C C . PHE B 1 226 ? 4.812 -15.016 -3.863 1 98.38 226 PHE B C 1
ATOM 4157 O O . PHE B 1 226 ? 4.945 -16.234 -3.711 1 98.38 226 PHE B O 1
ATOM 4164 N N . LEU B 1 227 ? 5.781 -14.203 -4.102 1 98 227 LEU B N 1
ATOM 4165 C CA . LEU B 1 227 ? 7.156 -14.688 -4.039 1 98 227 LEU B CA 1
ATOM 4166 C C . LEU B 1 227 ? 7.621 -14.82 -2.594 1 98 227 LEU B C 1
ATOM 4168 O O . LEU B 1 227 ? 8.211 -15.844 -2.217 1 98 227 LEU B O 1
ATOM 4172 N N . ASN B 1 228 ? 7.328 -13.852 -1.721 1 96.38 228 ASN B N 1
ATOM 4173 C CA . ASN B 1 228 ? 7.773 -13.68 -0.344 1 96.38 228 ASN B CA 1
ATOM 4174 C C . ASN B 1 228 ? 9.203 -13.148 -0.282 1 96.38 228 ASN B C 1
ATOM 4176 O O . ASN B 1 228 ? 10.062 -13.742 0.377 1 96.38 228 ASN B O 1
ATOM 4180 N N . ASP B 1 229 ? 9.281 -12.023 -0.899 1 94.31 229 ASP B N 1
ATOM 4181 C CA . ASP B 1 229 ? 10.547 -11.305 -0.791 1 94.31 229 ASP B CA 1
ATOM 4182 C C . ASP B 1 229 ? 10.758 -10.773 0.624 1 94.31 229 ASP B C 1
ATOM 4184 O O . ASP B 1 229 ? 10.25 -9.703 0.969 1 94.31 229 ASP B O 1
ATOM 4188 N N . VAL B 1 230 ? 11.555 -11.516 1.359 1 94.75 230 VAL B N 1
ATOM 4189 C CA . VAL B 1 230 ? 11.852 -11.086 2.723 1 94.75 230 VAL B CA 1
ATOM 4190 C C . VAL B 1 230 ? 12.789 -9.883 2.691 1 94.75 230 VAL B C 1
ATOM 4192 O O . VAL B 1 230 ? 13.562 -9.711 1.743 1 94.75 230 VAL B O 1
ATOM 4195 N N . GLN B 1 231 ? 12.633 -9.047 3.65 1 93.19 231 GLN B N 1
ATOM 4196 C CA . GLN B 1 231 ? 13.391 -7.797 3.641 1 93.19 231 GLN B CA 1
ATOM 4197 C C . GLN B 1 231 ? 14.617 -7.891 4.543 1 93.19 231 GLN B C 1
ATOM 4199 O O . GLN B 1 231 ? 14.555 -8.469 5.629 1 93.19 231 GLN B O 1
ATOM 4204 N N . ARG B 1 232 ? 15.648 -7.27 4.066 1 93.25 232 ARG B N 1
ATOM 4205 C CA . ARG B 1 232 ? 16.875 -7.18 4.863 1 93.25 232 ARG B CA 1
ATOM 4206 C C . ARG B 1 232 ? 16.75 -6.102 5.934 1 93.25 232 ARG B C 1
ATOM 4208 O O . ARG B 1 232 ? 16.203 -5.023 5.676 1 93.25 232 ARG B O 1
ATOM 4215 N N . LYS B 1 233 ? 17.156 -6.449 7.062 1 89.81 233 LYS B N 1
ATOM 4216 C CA . LYS B 1 233 ? 17.312 -5.504 8.164 1 89.81 233 LYS B CA 1
ATOM 4217 C C . LYS B 1 233 ? 18.766 -5.398 8.609 1 89.81 233 LYS B C 1
ATOM 4219 O O . LYS B 1 233 ? 19.359 -6.387 9.023 1 89.81 233 LYS B O 1
ATOM 4224 N N . GLN B 1 234 ? 19.312 -4.227 8.453 1 87.81 234 GLN B N 1
ATOM 4225 C CA . GLN B 1 234 ? 20.719 -4.047 8.758 1 87.81 234 GLN B CA 1
ATOM 4226 C C . GLN B 1 234 ? 21.594 -4.949 7.879 1 87.81 234 GLN B C 1
ATOM 4228 O O . GLN B 1 234 ? 21.375 -5.035 6.668 1 87.81 234 GLN B O 1
ATOM 4233 N N . THR B 1 235 ? 22.688 -5.57 8.5 1 89.44 235 THR B N 1
ATOM 4234 C CA . THR B 1 235 ? 23.641 -6.289 7.672 1 89.44 235 THR B CA 1
ATOM 4235 C C . THR B 1 235 ? 23.406 -7.793 7.754 1 89.44 235 THR B C 1
ATOM 4237 O O . THR B 1 235 ? 23.875 -8.547 6.891 1 89.44 235 THR B O 1
ATOM 4240 N N . ASP B 1 236 ? 22.672 -8.227 8.781 1 93.44 236 ASP B N 1
ATOM 4241 C CA . ASP B 1 236 ? 22.656 -9.672 8.969 1 93.44 236 ASP B CA 1
ATOM 4242 C C . ASP B 1 236 ? 21.312 -10.133 9.531 1 93.44 236 ASP B C 1
ATOM 4244 O O . ASP B 1 236 ? 21.234 -11.195 10.164 1 93.44 236 ASP B O 1
ATOM 4248 N N . LYS B 1 237 ? 20.344 -9.273 9.383 1 95.06 237 LYS B N 1
ATOM 4249 C CA . LYS B 1 237 ? 19.016 -9.633 9.867 1 95.06 237 LYS B CA 1
ATOM 4250 C C . LYS B 1 237 ? 17.969 -9.508 8.758 1 95.06 237 LYS B C 1
ATOM 4252 O O . LYS B 1 237 ? 18.25 -8.914 7.711 1 95.06 237 LYS B O 1
ATOM 4257 N N . ILE B 1 238 ? 16.844 -10.25 8.953 1 96.31 238 ILE B N 1
ATOM 4258 C CA . ILE B 1 238 ? 15.758 -10.148 7.98 1 96.31 238 ILE B CA 1
ATOM 4259 C C . ILE B 1 238 ? 14.453 -9.805 8.695 1 96.31 238 ILE B C 1
ATOM 4261 O O . ILE B 1 238 ? 14.344 -9.969 9.914 1 96.31 238 ILE B O 1
ATOM 4265 N N . SER B 1 239 ? 13.57 -9.273 7.988 1 93.75 239 SER B N 1
ATOM 4266 C CA . SER B 1 239 ? 12.195 -9.031 8.422 1 93.75 239 SER B CA 1
ATOM 4267 C C . SER B 1 239 ? 11.195 -9.711 7.5 1 93.75 239 SER B C 1
ATOM 4269 O O . SER B 1 239 ? 11.227 -9.516 6.285 1 93.75 239 SER B O 1
ATOM 4271 N N . TYR B 1 240 ? 10.352 -10.562 8.141 1 92.62 240 TYR B N 1
ATOM 4272 C CA . TYR B 1 240 ? 9.289 -11.195 7.371 1 92.62 240 TYR B CA 1
ATOM 4273 C C . TYR B 1 240 ? 8.258 -10.172 6.918 1 92.62 240 TYR B C 1
ATOM 4275 O O . TYR B 1 240 ? 8.047 -9.156 7.586 1 92.62 240 TYR B O 1
ATOM 4283 N N . THR B 1 241 ? 7.672 -10.492 5.812 1 93.25 241 THR B N 1
ATOM 4284 C CA . THR B 1 241 ? 6.77 -9.5 5.227 1 93.25 241 THR B CA 1
ATOM 4285 C C . THR B 1 241 ? 5.32 -9.969 5.316 1 93.25 241 THR B C 1
ATOM 4287 O O . THR B 1 241 ? 4.395 -9.18 5.129 1 93.25 241 THR B O 1
ATOM 4290 N N . PHE B 1 242 ? 5.121 -11.219 5.633 1 95.5 242 PHE B N 1
ATOM 4291 C CA . PHE B 1 242 ? 3.76 -11.734 5.762 1 95.5 242 PHE B CA 1
ATOM 4292 C C . PHE B 1 242 ? 3.166 -11.359 7.113 1 95.5 242 PHE B C 1
ATOM 4294 O O . PHE B 1 242 ? 3.658 -11.797 8.156 1 95.5 242 PHE B O 1
ATOM 4301 N N . VAL B 1 243 ? 2.121 -10.625 7.047 1 92.75 243 VAL B N 1
ATOM 4302 C CA . VAL B 1 243 ? 1.427 -10.242 8.273 1 92.75 243 VAL B CA 1
ATOM 4303 C C . VAL B 1 243 ? 0.274 -11.211 8.531 1 92.75 243 VAL B C 1
ATOM 4305 O O . VAL B 1 243 ? -0.858 -10.969 8.109 1 92.75 243 VAL B O 1
ATOM 4308 N N . SER B 1 244 ? 0.594 -12.227 9.289 1 92.75 244 SER B N 1
ATOM 4309 C CA . SER B 1 244 ? -0.274 -13.391 9.43 1 92.75 244 SER B CA 1
ATOM 4310 C C . SER B 1 244 ? -1.609 -13.008 10.062 1 92.75 244 SER B C 1
ATOM 4312 O O . SER B 1 244 ? -2.664 -13.461 9.617 1 92.75 244 SER B O 1
ATOM 4314 N N . GLY B 1 245 ? -1.587 -12.219 11.125 1 91.56 245 GLY B N 1
ATOM 4315 C CA . GLY B 1 245 ? -2.826 -11.797 11.758 1 91.56 245 GLY B CA 1
ATOM 4316 C C . GLY B 1 245 ? -3.748 -11.039 10.82 1 91.56 245 GLY B C 1
ATOM 4317 O O . GLY B 1 245 ? -4.957 -11.289 10.789 1 91.56 245 GLY B O 1
ATOM 4318 N N . LEU B 1 246 ? -3.18 -10.18 10.109 1 92.44 246 LEU B N 1
ATOM 4319 C CA . LEU B 1 246 ? -3.953 -9.383 9.164 1 92.44 246 LEU B CA 1
ATOM 4320 C C . LEU B 1 246 ? -4.562 -10.273 8.078 1 92.44 246 LEU B C 1
ATOM 4322 O O . LEU B 1 246 ? -5.719 -10.086 7.699 1 92.44 246 LEU B O 1
ATOM 4326 N N . PHE B 1 247 ? -3.799 -11.211 7.617 1 95.31 247 PHE B N 1
ATOM 4327 C CA . PHE B 1 247 ? -4.289 -12.148 6.613 1 95.31 247 PHE B CA 1
ATOM 4328 C C . PHE B 1 247 ? -5.543 -12.859 7.105 1 95.31 247 PHE B C 1
ATOM 4330 O O . PHE B 1 247 ? -6.539 -12.945 6.383 1 95.31 247 PHE B O 1
ATOM 4337 N N . MET B 1 248 ? -5.473 -13.328 8.281 1 93.75 248 MET B N 1
ATOM 4338 C CA . MET B 1 248 ? -6.598 -14.086 8.828 1 93.75 248 MET B CA 1
ATOM 4339 C C . MET B 1 248 ? -7.805 -13.18 9.055 1 93.75 248 MET B C 1
ATOM 4341 O O . MET B 1 248 ? -8.945 -13.594 8.82 1 93.75 248 MET B O 1
ATOM 4345 N N . VAL B 1 249 ? -7.551 -12.008 9.453 1 92.81 249 VAL B N 1
ATOM 4346 C CA . VAL B 1 249 ? -8.633 -11.055 9.695 1 92.81 249 VAL B CA 1
ATOM 4347 C C . VAL B 1 249 ? -9.312 -10.711 8.375 1 92.81 249 VAL B C 1
ATOM 4349 O O . VAL B 1 249 ? -10.547 -10.695 8.289 1 92.81 249 VAL B O 1
ATOM 4352 N N . TYR B 1 250 ? -8.562 -10.461 7.301 1 94.25 250 TYR B N 1
ATOM 4353 C CA . TYR B 1 250 ? -9.141 -10.195 5.988 1 94.25 250 TYR B CA 1
ATOM 4354 C C . TYR B 1 250 ? -9.938 -11.406 5.492 1 94.25 250 TYR B C 1
ATOM 4356 O O . TYR B 1 250 ? -11.047 -11.258 4.988 1 94.25 250 TYR B O 1
ATOM 4364 N N . THR B 1 251 ? -9.352 -12.547 5.684 1 94.5 251 THR B N 1
ATOM 4365 C CA . THR B 1 251 ? -9.969 -13.781 5.219 1 94.5 251 THR B CA 1
ATOM 4366 C C . THR B 1 251 ? -11.297 -14.031 5.934 1 94.5 251 THR B C 1
ATOM 4368 O O . THR B 1 251 ? -12.289 -14.391 5.301 1 94.5 251 THR B O 1
ATOM 4371 N N . LYS B 1 252 ? -11.344 -13.758 7.176 1 90.31 252 LYS B N 1
ATOM 4372 C CA . LYS B 1 252 ? -12.508 -14.078 7.992 1 90.31 252 LYS B CA 1
ATOM 4373 C C . LYS B 1 252 ? -13.57 -12.992 7.883 1 90.31 252 LYS B C 1
ATOM 4375 O O . LYS B 1 252 ? -14.766 -13.297 7.824 1 90.31 252 LYS B O 1
ATOM 4380 N N . PHE B 1 253 ? -13.164 -11.75 7.824 1 89 253 PHE B N 1
ATOM 4381 C CA . PHE B 1 253 ? -14.125 -10.672 8.008 1 89 253 PHE B CA 1
ATOM 4382 C C . PHE B 1 253 ? -14.43 -9.992 6.68 1 89 253 PHE B C 1
ATOM 4384 O O . PHE B 1 253 ? -15.453 -9.312 6.547 1 89 253 PHE B O 1
ATOM 4391 N N . LEU B 1 254 ? -13.57 -10.102 5.766 1 92.25 254 LEU B N 1
ATOM 4392 C CA . LEU B 1 254 ? -13.828 -9.438 4.488 1 92.25 254 LEU B CA 1
ATOM 4393 C C . LEU B 1 254 ? -14.266 -10.445 3.432 1 92.25 254 LEU B C 1
ATOM 4395 O O . LEU B 1 254 ? -15.445 -10.5 3.068 1 92.25 254 LEU B O 1
ATOM 4399 N N . THR B 1 255 ? -13.281 -11.188 2.934 1 93.94 255 THR B N 1
ATOM 4400 C CA . THR B 1 255 ? -13.586 -12.211 1.942 1 93.94 255 THR B CA 1
ATOM 4401 C C . THR B 1 255 ? -12.484 -13.266 1.885 1 93.94 255 THR B C 1
ATOM 4403 O O . THR B 1 255 ? -11.32 -12.961 2.16 1 93.94 255 THR B O 1
ATOM 4406 N N . GLU B 1 256 ? -12.883 -14.43 1.569 1 95.5 256 GLU B N 1
ATOM 4407 C CA . GLU B 1 256 ? -11.906 -15.5 1.396 1 95.5 256 GLU B CA 1
ATOM 4408 C C . GLU B 1 256 ? -11.445 -15.594 -0.055 1 95.5 256 GLU B C 1
ATOM 4410 O O . GLU B 1 256 ? -12.258 -15.492 -0.978 1 95.5 256 GLU B O 1
ATOM 4415 N N . LEU B 1 257 ? -10.18 -15.68 -0.232 1 97.81 257 LEU B N 1
ATOM 4416 C CA . LEU B 1 257 ? -9.641 -15.969 -1.553 1 97.81 257 LEU B CA 1
ATOM 4417 C C . LEU B 1 257 ? -9.75 -17.453 -1.868 1 97.81 257 LEU B C 1
ATOM 4419 O O . LEU B 1 257 ? -9.781 -18.281 -0.958 1 97.81 257 LEU B O 1
ATOM 4423 N N . GLU B 1 258 ? -9.781 -17.766 -3.131 1 97.75 258 GLU B N 1
ATOM 4424 C CA . GLU B 1 258 ? -9.914 -19.172 -3.518 1 97.75 258 GLU B CA 1
ATOM 4425 C C . GLU B 1 258 ? -8.602 -19.9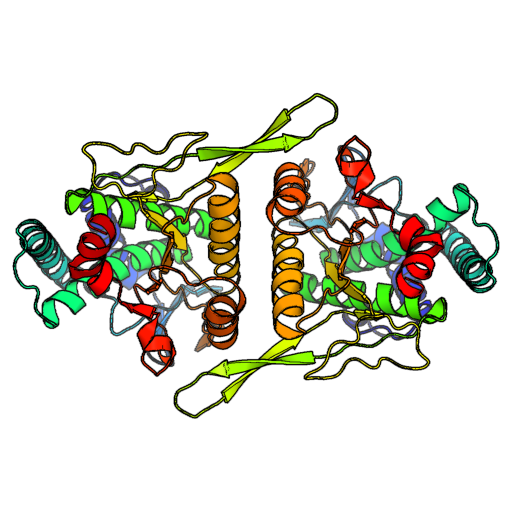22 -3.309 1 97.75 258 GLU B C 1
ATOM 4427 O O . GLU B 1 258 ? -8.586 -21.156 -3.305 1 97.75 258 GLU B O 1
ATOM 4432 N N . GLY B 1 259 ? -7.551 -19.156 -3.115 1 97.31 259 GLY B N 1
ATOM 4433 C CA . GLY B 1 259 ? -6.242 -19.719 -2.824 1 97.31 259 GLY B CA 1
ATOM 4434 C C . GLY B 1 259 ? -5.152 -18.672 -2.703 1 97.31 259 GLY B C 1
ATOM 4435 O O . GLY B 1 259 ? -5.172 -17.656 -3.408 1 97.31 259 GLY B O 1
ATOM 4436 N N . VAL B 1 260 ? -4.25 -18.891 -1.803 1 98.44 260 VAL B N 1
ATOM 4437 C CA . VAL B 1 260 ? -3.061 -18.062 -1.637 1 98.44 260 VAL B CA 1
ATOM 4438 C C . VAL B 1 260 ? -1.81 -18.938 -1.697 1 98.44 260 VAL B C 1
ATOM 4440 O O . VAL B 1 260 ? -1.699 -19.922 -0.971 1 98.44 260 VAL B O 1
ATOM 4443 N N . TYR B 1 261 ? -0.906 -18.547 -2.561 1 98.75 261 TYR B N 1
ATOM 4444 C CA . TYR B 1 261 ? 0.247 -19.391 -2.824 1 98.75 261 TYR B CA 1
ATOM 4445 C C . TYR B 1 261 ? 1.548 -18.609 -2.699 1 98.75 261 TYR B C 1
ATOM 4447 O O . TYR B 1 261 ? 1.622 -17.453 -3.113 1 98.75 261 TYR B O 1
ATOM 4455 N N . PHE B 1 262 ? 2.545 -19.25 -2.154 1 98.69 262 PHE B N 1
ATOM 4456 C CA . PHE B 1 262 ? 3.875 -18.672 -2.035 1 98.69 262 PHE B CA 1
ATOM 4457 C C . PHE B 1 262 ? 4.918 -19.547 -2.713 1 98.69 262 PHE B C 1
ATOM 4459 O O . PHE B 1 262 ? 4.871 -20.781 -2.6 1 98.69 262 PHE B O 1
ATOM 4466 N N . ILE B 1 263 ? 5.793 -18.859 -3.418 1 98.62 263 ILE B N 1
ATOM 4467 C CA . ILE B 1 263 ? 6.949 -19.594 -3.914 1 98.62 263 ILE B CA 1
ATOM 4468 C C . ILE B 1 263 ? 7.867 -19.953 -2.75 1 98.62 263 ILE B C 1
ATOM 4470 O O . ILE B 1 263 ? 8.367 -21.078 -2.67 1 98.62 263 ILE B O 1
ATOM 4474 N N . ASP B 1 264 ? 8.086 -19.016 -1.899 1 98.25 264 ASP B N 1
ATOM 4475 C CA . ASP B 1 264 ? 8.805 -19.141 -0.639 1 98.25 264 ASP B CA 1
ATOM 4476 C C . ASP B 1 264 ? 7.875 -18.953 0.553 1 98.25 264 ASP B C 1
ATOM 4478 O O . ASP B 1 264 ? 7.793 -17.859 1.119 1 98.25 264 ASP B O 1
ATOM 4482 N N . PRO B 1 265 ? 7.273 -20.031 0.969 1 97.31 265 PRO B N 1
ATOM 4483 C CA . PRO B 1 265 ? 6.262 -19.891 2.016 1 97.31 265 PRO B CA 1
ATOM 4484 C C . PRO B 1 265 ? 6.844 -19.391 3.336 1 97.31 265 PRO B C 1
ATOM 4486 O O . PRO B 1 265 ? 7.828 -19.938 3.83 1 97.31 265 PRO B O 1
ATOM 4489 N N . PRO B 1 266 ? 6.195 -18.375 3.877 1 96.25 266 PRO B N 1
ATOM 4490 C CA . PRO B 1 266 ? 6.594 -18 5.238 1 96.25 266 PRO B CA 1
ATOM 4491 C C . PRO B 1 266 ? 6.422 -19.141 6.234 1 96.25 266 PRO B C 1
ATOM 4493 O O . PRO B 1 266 ? 5.445 -19.891 6.156 1 96.25 266 PRO B O 1
ATOM 4496 N N . PRO B 1 267 ? 7.293 -19.234 7.191 1 94 267 PRO B N 1
ATOM 4497 C CA . PRO B 1 267 ? 7.27 -20.375 8.109 1 94 267 PRO B CA 1
ATOM 4498 C C . PRO B 1 267 ? 5.941 -20.5 8.859 1 94 267 PRO B C 1
ATOM 4500 O O . PRO B 1 267 ? 5.449 -21.625 9.062 1 94 267 PRO B O 1
ATOM 4503 N N . ILE B 1 268 ? 5.281 -19.453 9.172 1 92.38 268 ILE B N 1
ATOM 4504 C CA . ILE B 1 268 ? 4.078 -19.469 10 1 92.38 268 ILE B CA 1
ATOM 4505 C C . ILE B 1 268 ? 2.918 -20.062 9.211 1 92.38 268 ILE B C 1
ATOM 4507 O O . ILE B 1 268 ? 1.93 -20.516 9.797 1 92.38 268 ILE B O 1
ATOM 4511 N N . THR B 1 269 ? 3.051 -20.125 7.91 1 94.38 269 THR B N 1
ATOM 4512 C CA . THR B 1 269 ? 1.938 -20.562 7.07 1 94.38 269 THR B CA 1
ATOM 4513 C C . THR B 1 269 ? 1.792 -22.078 7.105 1 94.38 269 THR B C 1
ATOM 4515 O O . THR B 1 269 ? 0.777 -22.625 6.66 1 94.38 269 THR B O 1
ATOM 4518 N N . LYS B 1 270 ? 2.771 -22.75 7.672 1 92.19 270 LYS B N 1
ATOM 4519 C CA . LYS B 1 270 ? 2.709 -24.203 7.809 1 92.19 270 LYS B CA 1
ATOM 4520 C C . LYS B 1 270 ? 1.797 -24.609 8.961 1 92.19 270 LYS B C 1
ATOM 4522 O O . LYS B 1 270 ? 1.399 -25.766 9.07 1 92.19 270 LYS B O 1
ATOM 4527 N N . ASN B 1 271 ? 1.454 -23.656 9.75 1 90.44 271 ASN B N 1
ATOM 4528 C CA . ASN B 1 271 ? 0.665 -23.953 10.945 1 90.44 271 ASN B CA 1
ATOM 4529 C C . ASN B 1 271 ? -0.806 -23.594 10.742 1 90.44 271 ASN B C 1
ATOM 4531 O O . ASN B 1 271 ? -1.132 -22.703 9.961 1 90.44 271 ASN B O 1
ATOM 4535 N N . SER B 1 272 ? -1.629 -24.344 11.523 1 89.5 272 SER B N 1
ATOM 4536 C CA . SER B 1 272 ? -3.043 -23.984 11.555 1 89.5 272 SER B CA 1
ATOM 4537 C C . SER B 1 272 ? -3.254 -22.625 12.203 1 89.5 272 SER B C 1
ATOM 4539 O O . SER B 1 272 ? -2.59 -22.281 13.18 1 89.5 272 SER B O 1
ATOM 4541 N N . PRO B 1 273 ? -4.105 -21.828 11.664 1 91.12 273 PRO B N 1
ATOM 4542 C CA . PRO B 1 273 ? -5.059 -22.094 10.586 1 91.12 273 PRO B CA 1
ATOM 4543 C C . PRO B 1 273 ? -4.535 -21.672 9.219 1 91.12 273 PRO B C 1
ATOM 4545 O O . PRO B 1 273 ? -5.242 -21.812 8.219 1 91.12 273 PRO B O 1
ATOM 4548 N N . TYR B 1 274 ? -3.318 -21.188 9.148 1 93.75 274 TYR B N 1
ATOM 4549 C CA . TYR B 1 274 ? -2.785 -20.625 7.918 1 93.75 274 TYR B CA 1
ATOM 4550 C C . TYR B 1 274 ? -2.656 -21.703 6.84 1 93.75 274 TYR B C 1
ATOM 4552 O O . TYR B 1 274 ? -2.904 -21.438 5.66 1 93.75 274 TYR B O 1
ATOM 4560 N N . ASN B 1 275 ? -2.354 -22.906 7.238 1 94.38 275 ASN B N 1
ATOM 4561 C CA . ASN B 1 275 ? -2.102 -24 6.297 1 94.38 275 ASN B CA 1
ATOM 4562 C C . ASN B 1 275 ? -3.385 -24.453 5.605 1 94.38 275 ASN B C 1
ATOM 4564 O O . ASN B 1 275 ? -3.346 -25.281 4.695 1 94.38 275 ASN B O 1
ATOM 4568 N N . GLN B 1 276 ? -4.504 -23.906 5.996 1 94.25 276 GLN B N 1
ATOM 4569 C CA . GLN B 1 276 ? -5.777 -24.203 5.344 1 94.25 276 GLN B CA 1
ATOM 4570 C C . GLN B 1 276 ? -6.055 -23.203 4.215 1 94.25 276 GLN B C 1
ATOM 4572 O O . GLN B 1 276 ? -6.938 -23.438 3.387 1 94.25 276 GLN B O 1
ATOM 4577 N N . HIS B 1 277 ? -5.281 -22.141 4.215 1 95.38 277 HIS B N 1
ATOM 4578 C CA . HIS B 1 277 ? -5.57 -21.062 3.283 1 95.38 277 HIS B CA 1
ATOM 4579 C C . HIS B 1 277 ? -4.367 -20.766 2.396 1 95.38 277 HIS B C 1
ATOM 4581 O O . HIS B 1 277 ? -4.52 -20.203 1.311 1 95.38 277 HIS B O 1
ATOM 4587 N N . VAL B 1 278 ? -3.162 -21.062 2.906 1 97.56 278 VAL B N 1
ATOM 4588 C CA . VAL B 1 278 ? -1.912 -20.703 2.24 1 97.56 278 VAL B CA 1
ATOM 4589 C C . VAL B 1 278 ? -1.157 -21.969 1.847 1 97.56 278 VAL B C 1
ATOM 4591 O O . VAL B 1 278 ? -0.992 -22.891 2.662 1 97.56 278 VAL B O 1
ATOM 4594 N N . PHE B 1 279 ? -0.703 -22.016 0.628 1 98.25 279 PHE B N 1
ATOM 4595 C CA . PHE B 1 279 ? -0.088 -23.219 0.097 1 98.25 279 PHE B CA 1
ATOM 4596 C C . PHE B 1 279 ? 1.17 -22.891 -0.696 1 98.25 279 PHE B C 1
ATOM 4598 O O . PHE B 1 279 ? 1.386 -21.734 -1.07 1 98.25 279 PHE B O 1
ATOM 4605 N N . PRO B 1 280 ? 2.033 -23.875 -0.879 1 98.38 280 PRO B N 1
ATOM 4606 C CA . PRO B 1 280 ? 3.158 -23.672 -1.793 1 98.38 280 PRO B CA 1
ATOM 4607 C C . PRO B 1 280 ? 2.717 -23.516 -3.248 1 98.38 280 PRO B C 1
ATOM 4609 O O . PRO B 1 280 ? 1.7 -24.094 -3.648 1 98.38 280 PRO B O 1
ATOM 4612 N N . PHE B 1 281 ? 3.449 -22.844 -3.982 1 98.75 281 PHE B N 1
ATOM 4613 C CA . PHE B 1 281 ? 3.174 -22.609 -5.395 1 98.75 281 PHE B CA 1
ATOM 4614 C C . PHE B 1 281 ? 3.027 -23.922 -6.148 1 98.75 281 PHE B C 1
ATOM 4616 O O . PHE B 1 281 ? 2.186 -24.047 -7.043 1 98.75 281 PHE B O 1
ATOM 4623 N N . SER B 1 282 ? 3.793 -24.922 -5.809 1 98.62 282 SER B N 1
ATOM 4624 C CA . SER B 1 282 ? 3.744 -26.219 -6.484 1 98.62 282 SER B CA 1
ATOM 4625 C C . SER B 1 282 ? 2.352 -26.828 -6.402 1 98.62 282 SER B C 1
ATOM 4627 O O . SER B 1 282 ? 1.897 -27.484 -7.348 1 98.62 282 SER B O 1
ATOM 4629 N N . LYS B 1 283 ? 1.688 -26.594 -5.309 1 98.06 283 LYS B N 1
ATOM 4630 C CA . LYS B 1 283 ? 0.331 -27.125 -5.191 1 98.06 283 LYS B CA 1
ATOM 4631 C C . LYS B 1 283 ? -0.607 -26.453 -6.195 1 98.06 283 LYS B C 1
ATOM 4633 O O . LYS B 1 283 ? -1.511 -27.109 -6.73 1 98.06 283 LYS B O 1
ATOM 4638 N N . PHE B 1 284 ? -0.446 -25.234 -6.395 1 98.56 284 PHE B N 1
ATOM 4639 C CA . PHE B 1 284 ? -1.254 -24.516 -7.371 1 98.56 284 PHE B CA 1
ATOM 4640 C C . PHE B 1 284 ? -1.112 -25.125 -8.758 1 98.56 284 PHE B C 1
ATOM 4642 O O . PHE B 1 284 ? -2.109 -25.484 -9.391 1 98.56 284 PHE B O 1
ATOM 4649 N N . VAL B 1 285 ? 0.115 -25.328 -9.18 1 98 285 VAL B N 1
ATOM 4650 C CA . VAL B 1 285 ? 0.379 -25.719 -10.562 1 98 285 VAL B CA 1
ATOM 4651 C C . VAL B 1 285 ? 0.04 -27.188 -10.758 1 98 285 VAL B C 1
ATOM 4653 O O . VAL B 1 285 ? -0.354 -27.609 -11.859 1 98 285 VAL B O 1
ATOM 4656 N N . THR B 1 286 ? 0.147 -27.969 -9.695 1 97.81 286 THR B N 1
ATOM 4657 C CA . THR B 1 286 ? -0.012 -29.406 -9.867 1 97.81 286 THR B CA 1
ATOM 4658 C C . THR B 1 286 ? -1.466 -29.812 -9.656 1 97.81 286 THR B C 1
ATOM 4660 O O . THR B 1 286 ? -1.931 -30.797 -10.234 1 97.81 286 THR B O 1
ATOM 4663 N N . GLU B 1 287 ? -2.189 -29.078 -8.812 1 96.94 287 GLU B N 1
ATOM 4664 C CA . GLU B 1 287 ? -3.496 -29.578 -8.391 1 96.94 287 GLU B CA 1
ATOM 4665 C C . GLU B 1 287 ? -4.562 -28.484 -8.508 1 96.94 287 GLU B C 1
ATOM 4667 O O . GLU B 1 287 ? -5.535 -28.641 -9.242 1 96.94 287 GLU B O 1
ATOM 4672 N N . ASP B 1 288 ? -4.379 -27.422 -7.867 1 97.5 288 ASP B N 1
ATOM 4673 C CA . ASP B 1 288 ? -5.469 -26.484 -7.586 1 97.5 288 ASP B CA 1
ATOM 4674 C C . ASP B 1 288 ? -5.926 -25.766 -8.859 1 97.5 288 ASP B C 1
ATOM 4676 O O . ASP B 1 288 ? -7.105 -25.453 -9.008 1 97.5 288 ASP B O 1
ATOM 4680 N N . ILE B 1 289 ? -4.98 -25.531 -9.742 1 97.56 289 ILE B N 1
ATOM 4681 C CA . ILE B 1 289 ? -5.328 -24.797 -10.961 1 97.56 289 ILE B CA 1
ATOM 4682 C C . ILE B 1 289 ? -6.387 -25.578 -11.742 1 97.56 289 ILE B C 1
ATOM 4684 O O . ILE B 1 289 ? -7.359 -24.984 -12.227 1 97.56 289 ILE B O 1
ATOM 4688 N N . TRP B 1 290 ? -6.316 -26.828 -11.766 1 96.19 290 TRP B N 1
ATOM 4689 C CA . TRP B 1 290 ? -7.258 -27.672 -12.5 1 96.19 290 TRP B CA 1
ATOM 4690 C C . TRP B 1 290 ? -8.602 -27.734 -11.781 1 96.19 290 TRP B C 1
ATOM 4692 O O . TRP B 1 290 ? -9.656 -27.625 -12.414 1 96.19 290 TRP B O 1
ATOM 4702 N N . ALA B 1 291 ? -8.516 -27.828 -10.531 1 96.69 291 ALA B N 1
ATOM 4703 C CA . ALA B 1 291 ? -9.734 -27.891 -9.727 1 96.69 291 ALA B CA 1
ATOM 4704 C C . ALA B 1 291 ? -10.523 -26.578 -9.82 1 96.69 291 ALA B C 1
ATOM 4706 O O . ALA B 1 291 ? -11.75 -26.594 -9.961 1 96.69 291 ALA B O 1
ATOM 4707 N N . LEU B 1 292 ? -9.836 -25.516 -9.781 1 97.19 292 LEU B N 1
ATOM 4708 C CA . LEU B 1 292 ? -10.461 -24.203 -9.812 1 97.19 292 LEU B CA 1
ATOM 4709 C C . LEU B 1 292 ? -11.086 -23.922 -11.18 1 97.19 292 LEU B C 1
ATOM 4711 O O . LEU B 1 292 ? -12.141 -23.297 -11.266 1 97.19 292 LEU B O 1
ATOM 4715 N N . LEU B 1 293 ? -10.445 -24.359 -12.18 1 96.81 293 LEU B N 1
ATOM 4716 C CA . LEU B 1 293 ? -10.945 -24.125 -13.531 1 96.81 293 LEU B CA 1
ATOM 4717 C C . LEU B 1 293 ? -12.156 -25 -13.828 1 96.81 293 LEU B C 1
ATOM 4719 O O . LEU B 1 293 ? -12.953 -24.688 -14.703 1 96.81 293 LEU B O 1
ATOM 4723 N N . SER B 1 294 ? -12.32 -26.062 -13.102 1 94.88 294 SER B N 1
ATOM 4724 C CA . SER B 1 294 ? -13.422 -26.984 -13.32 1 94.88 294 SER B CA 1
ATOM 4725 C C . SER B 1 294 ? -14.625 -26.641 -12.445 1 94.88 294 SER B C 1
ATOM 4727 O O . SER B 1 294 ? -15.719 -27.172 -12.641 1 94.88 294 SER B O 1
ATOM 4729 N N . SER B 1 295 ? -14.5 -25.812 -11.516 1 89.75 295 SER B N 1
ATOM 4730 C CA . SER B 1 295 ? -15.57 -25.469 -10.586 1 89.75 295 SER B CA 1
ATOM 4731 C C . SER B 1 295 ? -16.438 -24.344 -11.141 1 89.75 295 SER B C 1
ATOM 4733 O O . SER B 1 295 ? -15.984 -23.562 -11.984 1 89.75 295 SER B O 1
#

pLDDT: mean 94.67, std 4.85, range [68.94, 98.94]

Nearest PDB structures (foldseek):
  3qpz-assembly1_A  TM=4.564E-01  e=9.799E-01  Neisseria meningitidis MC58
  4jth-assembly1_D  TM=4.497E-01  e=1.100E+00  Neisseria meningitidis MC58
  3fyo-assembly1_D  TM=4.646E-01  e=1.235E+00  Neisseria meningitidis serogroup B
  3sz8-assembly1_B  TM=4.274E-01  e=1.557E+00  Burkholderia pseudomallei 1710b
  3qpz-assembly1_A  TM=4.565E-01  e=1.161E+00  Neisseria meningitidis MC58

Radius of gyration: 26.21 Å; Cα contacts (8 Å, |Δi|>4): 1056; chains: 2; bounding box: 62×75×54 Å

Organism: NCBI:txid1859131

Foldseek 3Di:
DPDLLVLLLDADDAVVSLLVSLLVLLVCLVVAFDDWFDDPQWIKTWGADPNDIFIAFIARPQQADNHSVVLVVLVVLLLVVLVCLLVLHDADPVNLSSVLSNLLNSLSSSRRCCSRPHDPVSSVVSSQVRNLSSVVNSCVSSVWAKDKEWAWFWDADPVGIHTDTDTFSMKTAPDPYQPDYRQEHDQLIETEAEEQFCQVCVVVQLVVQVVVCVSHVHHHAYEYEYAFRWADDPRHDTHGRDDPVVVVCCVPPRHAHPAYEYSDDDPCCVDPPNVVHYYYPSCCSRPVVVVSSVD/DDPLLVLLLDADDAVVSLLVSLLVLLVCLVVAFDDWFDDPQWIKTWGADPNDIFIFFIARPQQADNDSVVLVVLVVLLLVVLVCLLVLHDADPVNLSSVLSNLLNSLSSSRRVCSRPHDPVSSVVSSQVRNLSSVVNSCVSSVWAKDKEWAWFWDADPVGIHTDTDTFSMKTAPDPYQPDYRQEHDQLIETEAEEQFCQVCVVVQLVVQVVVCVSHVHHHAYEYEYAFRWADDDRHDTHGRDDPVVVVCCVPPRHAHPAYEYSDDDPCCVDPPNVVHYYYPSCCSRPVVVVSSVD

Secondary structure (DSSP, 8-state):
---HHHHHTS---SHHHHHHHHHHHHHHHHHH--EEEEETTEEEEEEEETTEEEEPPPEETTT----HHHHHHHHHHHHHHHHHHHTT----HHHHHHHHHHHHHHHHHHHHHHHHHS-HHHHHHHHHHHHHHHHHHHHHHTT-EEE--EEEEEEEETTEEEEEEEE-SEEEESSSS---BTTB--TT-EEEEEES--TTTHHHHHHHHHHHHHHHTS--EEEEEE---PEEETTTEEE----HHHHHHIIIII---SEEEESS--GGGGSTTGGGTEEEHHHIIIIIHHHHHH-/---HHHHHTS---SHHHHHHHHHHHHHHHHHH--EEEEETTEEEEEEEETTEEEEPPPEETTT----HHHHHHHHHHHHHHHHHHHTT----HHHHHHHHHHHHHHHHHHHHHHHHHS-HHHHHHHHHHHHHHHHHHHHHHTT-EEE--EEEEEEEETTEEEEEEEE-SEEEESSSS---BTTB--TT-EEEEEES--TTTHHHHHHHHHHHHHHHTS--EEEEEE---PEEETTTEEE----HHHHHHIIIII---SEEEESS--GGGGSTTGGGTEEEHHHIIIIIHHHHHH-

Solvent-accessible surface area (backbone atoms only — not comparable to full-atom values): 31531 Å² total; per-residue (Å²): 129,71,57,66,62,58,46,67,66,44,89,67,91,45,67,66,52,46,52,50,54,28,41,51,38,40,67,44,43,75,80,55,46,70,46,76,35,76,44,97,64,24,33,31,40,26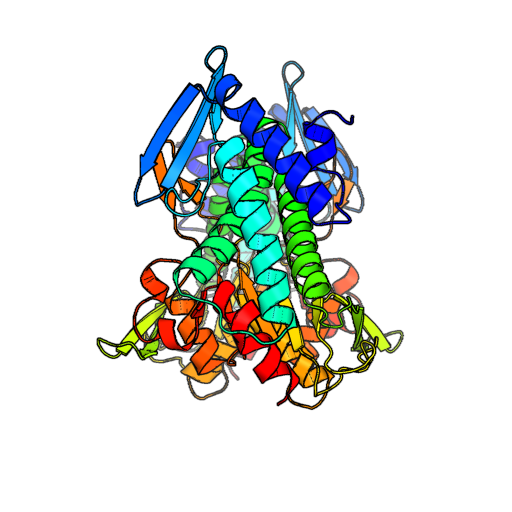,26,70,54,97,89,43,76,45,63,33,61,48,39,51,60,87,41,47,59,69,47,48,69,61,40,53,54,46,45,52,50,37,56,51,47,43,52,36,46,58,67,71,44,90,76,54,73,69,52,39,47,41,44,28,18,46,55,41,25,41,52,48,34,48,43,34,44,30,44,73,62,39,58,69,79,63,31,55,60,43,44,48,51,50,48,50,45,50,54,52,47,53,43,46,71,49,69,46,30,62,43,66,51,57,29,48,48,72,36,82,37,70,92,38,78,39,71,29,79,44,77,48,69,34,34,39,25,72,46,97,50,65,75,49,46,46,86,42,65,49,71,46,29,35,40,38,44,71,37,50,46,40,58,90,45,47,63,52,56,56,51,48,46,54,42,48,21,57,73,56,73,45,78,63,44,33,33,40,41,30,44,52,57,41,38,68,38,87,87,63,42,72,39,83,38,72,53,63,54,57,51,47,42,41,38,72,59,72,52,70,61,80,35,33,25,16,49,46,62,58,77,71,36,74,34,63,54,37,47,80,54,40,42,49,39,38,51,39,76,70,46,46,55,60,55,54,42,72,88,129,71,57,66,62,57,47,68,68,44,89,65,90,45,68,63,54,46,51,52,55,26,43,52,37,38,67,44,42,76,79,54,47,70,46,76,34,78,43,97,66,24,34,31,40,26,25,72,54,96,89,43,75,46,62,32,61,48,39,51,59,88,41,46,59,68,46,48,70,60,40,54,53,46,46,54,50,38,56,50,48,43,51,34,47,58,68,70,44,90,77,52,74,68,52,38,49,40,45,28,18,46,54,41,26,39,53,49,33,48,43,36,42,29,44,75,62,41,57,68,79,63,32,54,60,41,44,49,51,49,47,52,46,50,54,51,48,53,42,47,71,47,67,47,31,63,43,66,51,57,28,47,49,71,34,82,36,71,93,36,78,40,69,27,80,45,77,47,68,34,33,39,24,72,45,97,48,65,74,50,45,45,84,40,65,49,69,48,29,36,39,38,43,73,37,49,46,40,58,88,45,46,64,53,56,56,51,48,46,54,44,48,21,57,72,55,73,44,78,64,46,34,33,40,41,30,44,51,57,40,39,68,38,87,86,63,42,71,39,83,37,72,54,64,55,58,51,48,43,41,39,72,59,70,54,70,64,80,36,34,25,16,49,47,62,60,78,71,36,76,36,63,53,37,46,80,54,39,43,50,40,39,49,39,78,71,48,46,55,60,54,54,42,70,90

Sequence (590 aa):
MKPLSKDLQTPKKSLEEFSNVTKRVLGHLPDIVSERAATRGYIILSSVVAGTSKFARPINEKLFIFECSAFDLEYKKFLSIIGKIKARTFVTAEEHHVINSVVYTIQQAIGVGMDFLCNPNSSRKHVGNRFEELIRLVVTELGVQNDNVVFKIPYPSEQGEKLYSCETDIILSPHDSVRSETKFIDNKEIIVSLKTTSKDRMGKIFLDKLLMQKFAGHPVKVIGIFLNDVQRKQTDKISYTFVSGLFMVYTKFLTELEGVYFIDPPPITKNSPYNQHVFPFSKFVTEDIWALLSSMKPLSKDLQTPKKSLEEFSNVTKRVLGHLPDIVSERAATRGYIILSSVVAGTSKFARPINEKLFIFECSAFDLEYKKFLSIIGKIKARTFVTAEEHHVINSVVYTIQQAIGVGMDFLCNPNSSRKHVGNRFEELIRLVVTELGVQNDNVVFKIPYPSEQGEKLYSCETDIILSPHDSVRSETKFIDNKEIIVSLKTTSKDRMGKIFLDKLLMQKFAGHPVKVIGIFLNDVQRKQTDKISYTFVSGLFMVYTKFLTELEGVYFIDPPPITKNSPYNQHVFPFSKFVTEDIWALLSS